Protein AF-A0AAP5M880-F1 (afdb_monomer_lite)

Radius of gyration: 91.68 Å; chains: 1; bounding box: 154×79×248 Å

Sequence (416 aa):
MTSTSNGQSTIIRTERGLVIAGARVTRYDLMDYIHAGYPHSLLRNKFYITDKQFSTAISYINMSENLLSSSDAITKINKILHRIESEIQTEQGLRDFDTIELPFKLVEAGIDFWTAIYSPEVLRQLANADPDTLDAWAIALSQTLNRQFIVLNNWLPHLSTLPITPTLKQKISDLIAEINQISSEKSQLLQSATELFNQEQKLHSDTEELSQLRQKDAELKTIQAELQSVDLDSFRQEITNQSATLEPKATELKQLQQQKAEIDSQIMALQQQQAVLEGEIEYQKLKQRRQQTGLLKSTKELITLTQAGRTKLDESLSTALTDLEEQRREYQQLWEQLQAGIQAFNRYQVETDEIRTHLYAYYQANQTISQQLPIDYQKVNAIIQTIEHNLAQLDQEIANARRQHEQSQQKTILTF

Organism: NCBI:txid2712845

Foldseek 3Di:
DDDDDPDPDQWDQDPVGTDGPPFPAHLVNVVVVVVVVDDLVVVCVVRVHDPVSSVSSVVVVLVVQLVVQLVVLVVQLVVLVVVLVVQCPDPCHCVDPVRVCSVVSNVVSVVSNCCSNPPVVNLVVCVVPPVVVNVVVVVVVVVVVVVVVVVCVVCVVVVVVDPDDPVVVVVVVVVVVVVVVVVVVVVVVVVVVVVVVVVVVVVVVVVVVVVVVVVVVVVVVVVVVVVVVDPVVVVVVVVVVVVVVVVVVVVVVVVVVVVVVVVVVVVVVVVVVVVVVVVVVVVVVVVVVVVVVVVVVVVVVVVVVVVVVVVVVVVVVVVVVVVVVVVVVVVVVVVVVVVVVVVVVVVVVVVVVVVVVVVVVVVVVVVVVVVPDDDDVVVVVVVVVVVVVVVVVVVVVVVVVVVVVVVVVVVVVPDD

Structure (mmCIF, N/CA/C/O backbone):
data_AF-A0AAP5M880-F1
#
_entry.id   AF-A0AAP5M880-F1
#
loop_
_atom_site.group_PDB
_atom_site.id
_atom_site.type_symbol
_atom_site.label_atom_id
_atom_site.label_alt_id
_atom_site.label_comp_id
_atom_site.label_asym_id
_atom_site.label_entity_id
_atom_site.label_seq_id
_atom_site.pdbx_PDB_ins_code
_atom_site.Cartn_x
_atom_site.Cartn_y
_atom_site.Cartn_z
_atom_site.occupancy
_atom_site.B_iso_or_equiv
_atom_site.auth_seq_id
_atom_site.auth_comp_id
_atom_site.auth_asym_id
_atom_site.auth_atom_id
_atom_site.pdbx_PDB_model_num
ATOM 1 N N . MET A 1 1 ? -42.992 29.949 6.679 1.00 28.50 1 MET A N 1
ATOM 2 C CA . MET A 1 1 ? -41.893 29.786 7.645 1.00 28.50 1 MET A CA 1
ATOM 3 C C . MET A 1 1 ? -42.193 28.576 8.505 1.00 28.50 1 MET A C 1
ATOM 5 O O . MET A 1 1 ? -43.287 28.493 9.041 1.00 28.50 1 MET A O 1
ATOM 9 N N . THR A 1 2 ? -41.231 27.650 8.505 1.00 28.30 2 THR A N 1
ATOM 10 C CA . THR A 1 2 ? -40.991 26.555 9.461 1.00 28.30 2 THR A CA 1
ATOM 11 C C . THR A 1 2 ? -42.165 25.655 9.839 1.00 28.30 2 THR A C 1
ATOM 13 O O . THR A 1 2 ? -42.848 25.859 10.836 1.00 28.30 2 THR A O 1
ATOM 16 N N . SER A 1 3 ? -42.292 24.582 9.058 1.00 33.34 3 SER A N 1
ATOM 17 C CA . SER A 1 3 ? -42.850 23.298 9.469 1.00 33.34 3 SER A CA 1
ATOM 18 C C . SER A 1 3 ? -42.099 22.762 10.694 1.00 33.34 3 SER A C 1
ATOM 20 O O . SER A 1 3 ? -40.906 22.474 10.604 1.00 33.34 3 SER A O 1
ATOM 22 N N . THR A 1 4 ? -42.789 22.587 11.817 1.00 29.41 4 THR A N 1
ATOM 23 C CA . THR A 1 4 ? -42.355 21.721 12.920 1.00 29.41 4 THR A CA 1
ATOM 24 C C . THR A 1 4 ? -43.253 20.487 12.941 1.00 29.41 4 THR A C 1
ATOM 26 O O . THR A 1 4 ? -44.469 20.566 12.787 1.00 29.41 4 THR A O 1
ATOM 29 N N . SER A 1 5 ? -42.612 19.324 12.980 1.00 28.11 5 SER A N 1
ATOM 30 C CA . SER A 1 5 ? -43.147 18.022 12.589 1.00 28.11 5 SER A CA 1
ATOM 31 C C . SER A 1 5 ? -44.417 17.591 13.328 1.00 28.11 5 SER A C 1
ATOM 33 O O . SER A 1 5 ? -44.458 17.593 14.557 1.00 28.11 5 SER A O 1
ATOM 35 N N . ASN A 1 6 ? -45.382 17.076 12.560 1.00 34.00 6 ASN A N 1
ATOM 36 C CA . ASN A 1 6 ? -46.442 16.173 13.011 1.00 34.00 6 ASN A CA 1
ATOM 37 C C . ASN A 1 6 ? -45.835 14.914 13.661 1.00 34.00 6 ASN A C 1
ATOM 39 O O . ASN A 1 6 ? -45.631 13.899 12.998 1.00 34.00 6 ASN A O 1
ATOM 43 N N . GLY A 1 7 ? -45.559 14.965 14.960 1.00 36.19 7 GLY A N 1
ATOM 44 C CA . GLY A 1 7 ? -45.499 13.775 15.802 1.00 36.19 7 GLY A CA 1
ATOM 45 C C . GLY A 1 7 ? -46.889 13.555 16.383 1.00 36.19 7 GLY A C 1
ATOM 46 O O . GLY A 1 7 ? -47.358 14.384 17.158 1.00 36.19 7 GLY A O 1
ATOM 47 N N . GLN A 1 8 ? -47.587 12.487 15.992 1.00 46.47 8 GLN A N 1
ATOM 48 C CA . GLN A 1 8 ? -48.847 12.116 16.640 1.00 46.47 8 GLN A CA 1
ATOM 49 C C . GLN A 1 8 ? -48.594 11.923 18.141 1.00 46.47 8 GLN A C 1
ATOM 51 O O . GLN A 1 8 ? -47.940 10.966 18.547 1.00 46.47 8 GLN A O 1
ATOM 56 N N . SER A 1 9 ? -49.103 12.840 18.963 1.00 54.78 9 SER A N 1
ATOM 57 C CA . SER A 1 9 ? -49.121 12.670 20.413 1.00 54.78 9 SER A CA 1
ATOM 58 C C . SER A 1 9 ? -49.951 11.433 20.755 1.00 54.78 9 SER A C 1
ATOM 60 O O . SER A 1 9 ? -51.147 11.395 20.464 1.00 54.78 9 SER A O 1
ATOM 62 N N . THR A 1 10 ? -49.339 10.426 21.386 1.00 68.50 10 THR A N 1
ATOM 63 C CA . THR A 1 10 ? -50.016 9.195 21.839 1.00 68.50 10 THR A CA 1
ATOM 64 C C . THR A 1 10 ? -51.098 9.474 22.892 1.00 68.50 10 THR A C 1
ATOM 66 O O . THR A 1 10 ? -51.917 8.605 23.165 1.00 68.50 10 THR A O 1
ATOM 69 N N . ILE A 1 11 ? -51.140 10.677 23.477 1.00 71.81 11 ILE A N 1
ATOM 70 C CA . ILE A 1 11 ? -52.200 11.133 24.386 1.00 71.81 11 ILE A CA 1
ATOM 71 C C . ILE A 1 11 ? -52.816 12.409 23.809 1.00 71.81 11 ILE A C 1
ATOM 73 O O . ILE A 1 11 ? -52.137 13.420 23.629 1.00 71.81 11 ILE A O 1
ATOM 77 N N . ILE A 1 12 ? -54.107 12.366 23.497 1.00 77.50 12 ILE A N 1
ATOM 78 C CA . ILE A 1 12 ? -54.837 13.434 22.811 1.00 77.50 12 ILE A CA 1
ATOM 79 C C . ILE A 1 12 ? -55.874 14.012 23.771 1.00 77.50 12 ILE A C 1
ATOM 81 O O . ILE A 1 12 ? -56.625 13.282 24.417 1.00 77.50 12 ILE A O 1
ATOM 85 N N . ARG A 1 13 ? -55.937 15.342 23.865 1.00 73.94 13 ARG A N 1
ATOM 86 C CA . ARG A 1 13 ? -56.982 16.027 24.628 1.00 73.94 13 ARG A CA 1
ATOM 87 C C . ARG A 1 13 ? -58.269 16.057 23.805 1.00 73.94 13 ARG A C 1
ATOM 89 O O . ARG A 1 13 ? -58.280 16.589 22.700 1.00 73.94 13 ARG A O 1
ATOM 96 N N . THR A 1 14 ? -59.343 15.504 24.354 1.00 75.88 14 THR A N 1
ATOM 97 C CA . THR A 1 14 ? -60.681 15.496 23.748 1.00 75.88 14 THR A CA 1
ATOM 98 C C . THR A 1 14 ? -61.689 16.164 24.682 1.00 75.88 14 THR A C 1
ATOM 100 O O . THR A 1 14 ? -61.388 16.431 25.846 1.00 75.88 14 THR A O 1
ATOM 103 N N . GLU A 1 15 ? -62.908 16.392 24.197 1.00 67.94 15 GLU A N 1
ATOM 104 C CA . GLU A 1 15 ? -64.042 16.880 24.999 1.00 67.94 15 GLU A CA 1
ATOM 105 C C . GLU A 1 15 ? -64.401 15.967 26.192 1.00 67.94 15 GLU A C 1
ATOM 107 O O . GLU A 1 15 ? -65.039 16.414 27.139 1.00 67.94 15 GLU A O 1
ATOM 112 N N . ARG A 1 16 ? -63.941 14.705 26.186 1.00 58.50 16 ARG A N 1
ATOM 113 C CA . ARG A 1 16 ? -64.136 13.712 27.259 1.00 58.50 16 ARG A CA 1
ATOM 114 C C . ARG A 1 16 ? -62.935 13.560 28.201 1.00 58.50 16 ARG A C 1
ATOM 116 O O . ARG A 1 16 ? -62.951 12.696 29.070 1.00 58.50 16 ARG A O 1
ATOM 123 N N . GLY A 1 17 ? -61.888 14.370 28.028 1.00 70.44 17 GLY A N 1
ATOM 124 C CA . GLY A 1 17 ? -60.640 14.283 28.792 1.00 70.44 17 GLY A CA 1
ATOM 125 C C . GLY A 1 17 ? -59.446 13.819 27.953 1.00 70.44 17 GLY A C 1
ATOM 126 O O . GLY A 1 17 ? -59.456 13.889 26.721 1.00 70.44 17 GLY A O 1
ATOM 127 N N . LEU A 1 18 ? -58.378 13.388 28.628 1.00 76.88 18 LEU A N 1
ATOM 128 C CA . LEU A 1 18 ? -57.151 12.888 27.998 1.00 76.88 18 LEU A CA 1
ATOM 129 C C . LEU A 1 18 ? -57.358 11.436 27.544 1.00 76.88 18 LEU A C 1
ATOM 131 O O . LEU A 1 18 ? -57.588 10.562 28.378 1.00 76.88 18 LEU A O 1
ATOM 135 N N . VAL A 1 19 ? -57.284 11.186 26.237 1.00 81.38 19 VAL A N 1
ATOM 136 C CA . VAL A 1 19 ? -57.551 9.886 25.598 1.00 81.38 19 VAL A CA 1
ATOM 137 C C . VAL A 1 19 ? -56.276 9.347 24.956 1.00 81.38 19 VAL A C 1
ATOM 139 O O . VAL A 1 19 ? -55.511 10.105 24.361 1.00 81.38 19 VAL A O 1
ATOM 142 N N . ILE A 1 20 ? -56.045 8.038 25.048 1.00 79.88 20 ILE A N 1
ATOM 143 C CA . ILE A 1 20 ? -54.918 7.379 24.373 1.00 79.88 20 ILE A CA 1
ATOM 144 C C . ILE A 1 20 ? -55.207 7.311 22.863 1.00 79.88 20 ILE A C 1
ATOM 146 O O . ILE A 1 20 ? -56.226 6.771 22.437 1.00 79.88 20 ILE A O 1
ATOM 150 N N . ALA A 1 21 ? -54.313 7.852 22.038 1.00 72.19 21 ALA A N 1
ATOM 151 C CA . ALA A 1 21 ? -54.448 7.908 20.586 1.00 72.19 21 ALA A CA 1
ATOM 152 C C . ALA A 1 21 ? -54.670 6.509 19.994 1.00 72.19 21 ALA A C 1
ATOM 154 O O . ALA A 1 21 ? -53.861 5.608 20.204 1.00 72.19 21 ALA A O 1
ATOM 155 N N . GLY A 1 22 ? -55.758 6.335 19.238 1.00 69.81 22 GLY A N 1
ATOM 156 C CA . GLY A 1 22 ? -56.141 5.045 18.652 1.00 69.81 22 GLY A CA 1
ATOM 157 C C . GLY A 1 22 ? -56.962 4.132 19.573 1.00 69.81 22 GLY A C 1
ATOM 158 O O . GLY A 1 22 ? -57.365 3.062 19.130 1.00 69.81 22 GLY A O 1
ATOM 159 N N . ALA A 1 23 ? -57.262 4.552 20.808 1.00 73.94 23 ALA A N 1
ATOM 160 C CA . ALA A 1 23 ? -58.141 3.843 21.737 1.00 73.94 23 ALA A CA 1
ATOM 161 C C . ALA A 1 23 ? -59.277 4.757 22.235 1.00 73.94 23 ALA A C 1
ATOM 163 O O . ALA A 1 23 ? -59.157 5.978 22.246 1.00 73.94 23 ALA A O 1
ATOM 164 N N . ARG A 1 24 ? -60.403 4.175 22.673 1.00 73.94 24 ARG A N 1
ATOM 165 C CA . ARG A 1 24 ? -61.510 4.915 23.328 1.00 73.94 24 ARG A CA 1
ATOM 166 C C . ARG A 1 24 ? -61.336 5.029 24.849 1.00 73.94 24 ARG A C 1
ATOM 168 O O . ARG A 1 24 ? -62.303 5.279 25.556 1.00 73.94 24 ARG A O 1
ATOM 175 N N . VAL A 1 25 ? -60.122 4.803 25.337 1.00 78.25 25 VAL A N 1
ATOM 176 C CA . VAL A 1 25 ? -59.804 4.668 26.761 1.00 78.25 25 VAL A CA 1
ATOM 177 C C . VAL A 1 25 ? -59.268 5.996 27.264 1.00 78.25 25 VAL A C 1
ATOM 179 O O . VAL A 1 25 ? -58.300 6.531 26.704 1.00 78.25 25 VAL A O 1
ATOM 182 N N . THR A 1 26 ? -59.917 6.548 28.286 1.00 80.38 26 THR A N 1
ATOM 183 C CA . THR A 1 26 ? -59.434 7.768 28.926 1.00 80.38 26 THR A CA 1
ATOM 184 C C . THR A 1 26 ? -58.333 7.436 29.923 1.00 80.38 26 THR A C 1
ATOM 186 O O . THR A 1 26 ? -58.222 6.322 30.436 1.00 80.38 26 THR A O 1
ATOM 189 N N . ARG A 1 27 ? -57.514 8.435 30.237 1.00 77.50 27 ARG A N 1
ATOM 190 C CA . ARG A 1 27 ? -56.533 8.347 31.315 1.00 77.50 27 ARG A CA 1
ATOM 191 C C . ARG A 1 27 ? -57.183 7.954 32.651 1.00 77.50 27 ARG A C 1
ATOM 193 O O . ARG A 1 27 ? -56.586 7.188 33.398 1.00 77.50 27 ARG A O 1
ATOM 200 N N . TYR A 1 28 ? -58.378 8.466 32.941 1.00 80.25 28 TYR A N 1
ATOM 201 C CA . TYR A 1 28 ? -59.089 8.203 34.195 1.00 80.25 28 TYR A CA 1
ATOM 202 C C . TYR A 1 28 ? -59.534 6.742 34.296 1.00 80.25 28 TYR A C 1
ATOM 204 O O . TYR A 1 28 ? -59.298 6.109 35.320 1.00 80.25 28 TYR A O 1
ATOM 212 N N . ASP A 1 29 ? -60.011 6.170 33.185 1.00 78.88 29 ASP A N 1
ATOM 213 C CA . ASP A 1 29 ? -60.324 4.739 33.104 1.00 78.88 29 ASP A CA 1
ATOM 214 C C . ASP A 1 29 ? -59.094 3.861 33.357 1.00 78.88 29 ASP A C 1
ATOM 216 O O . ASP A 1 29 ? -59.236 2.720 33.768 1.00 78.88 29 ASP A O 1
ATOM 220 N N . LEU A 1 30 ? -57.878 4.348 33.091 1.00 78.19 30 LEU A N 1
ATOM 221 C CA . LEU A 1 30 ? -56.655 3.610 33.404 1.00 78.19 30 LEU A CA 1
ATOM 222 C C . LEU A 1 30 ? -56.262 3.784 34.882 1.00 78.19 30 LEU A C 1
ATOM 224 O O . LEU A 1 30 ? -55.905 2.803 35.532 1.00 78.19 30 LEU A O 1
ATOM 228 N N . MET A 1 31 ? -56.355 5.011 35.414 1.00 77.38 31 MET A N 1
ATOM 229 C CA . MET A 1 31 ? -55.994 5.339 36.803 1.00 77.38 31 MET A CA 1
ATOM 230 C C . MET A 1 31 ? -56.842 4.568 37.818 1.00 77.38 31 MET A C 1
ATOM 232 O O . MET A 1 31 ? -56.277 3.999 38.749 1.00 77.38 31 MET A O 1
ATOM 236 N N . ASP A 1 32 ? -58.155 4.453 37.603 1.00 80.44 32 ASP A N 1
ATOM 237 C CA . ASP A 1 32 ? -59.053 3.740 38.525 1.00 80.44 32 ASP A CA 1
ATOM 238 C C . ASP A 1 32 ? -58.637 2.275 38.729 1.00 80.44 32 ASP A C 1
ATOM 240 O O . ASP A 1 32 ? -58.661 1.746 39.843 1.00 80.44 32 ASP A O 1
ATOM 244 N N . TYR A 1 33 ? -58.193 1.609 37.662 1.00 78.88 33 TYR A N 1
ATOM 245 C CA . TYR A 1 33 ? -57.764 0.216 37.744 1.00 78.88 33 TYR A CA 1
ATOM 246 C C . TYR A 1 33 ? -56.324 0.054 38.240 1.00 78.88 33 TYR A C 1
ATOM 248 O O . TYR A 1 33 ? -56.005 -0.964 38.854 1.00 78.88 33 TYR A O 1
ATOM 256 N N . ILE A 1 34 ? -55.457 1.039 38.008 1.00 77.00 34 ILE A N 1
ATOM 257 C CA . ILE A 1 34 ? -54.106 1.040 38.583 1.00 77.00 34 ILE A CA 1
ATOM 258 C C . ILE A 1 34 ? -54.193 1.206 40.103 1.00 77.00 34 ILE A C 1
ATOM 260 O O . ILE A 1 34 ? -53.597 0.416 40.833 1.00 77.00 34 ILE A O 1
ATOM 264 N N . HIS A 1 35 ? -55.002 2.152 40.593 1.00 77.06 35 HIS A N 1
ATOM 265 C CA . HIS A 1 35 ? -55.211 2.347 42.032 1.00 77.06 35 HIS A CA 1
ATOM 266 C C . HIS A 1 35 ? -55.909 1.155 42.699 1.00 77.06 35 HIS A C 1
ATOM 268 O O . HIS A 1 35 ? -55.648 0.866 43.864 1.00 77.06 35 HIS A O 1
ATOM 274 N N . ALA A 1 36 ? -56.735 0.411 41.960 1.00 78.75 36 ALA A N 1
ATOM 275 C CA . ALA A 1 36 ? -57.327 -0.839 42.434 1.00 78.75 36 ALA A CA 1
ATOM 276 C C . ALA A 1 36 ? -56.366 -2.054 42.386 1.00 78.75 36 ALA A C 1
ATOM 278 O O . ALA A 1 36 ? -56.786 -3.171 42.692 1.00 78.75 36 ALA A O 1
ATOM 279 N N . GLY A 1 37 ? -55.090 -1.862 42.019 1.00 72.50 37 GLY A N 1
ATOM 280 C CA . GLY A 1 37 ? -54.037 -2.881 42.107 1.00 72.50 37 GLY A CA 1
ATOM 281 C C . GLY A 1 37 ? -54.064 -3.944 41.005 1.00 72.50 37 GLY A C 1
ATOM 282 O O . GLY A 1 37 ? -53.513 -5.032 41.182 1.00 72.50 37 GLY A O 1
ATOM 283 N N . TYR A 1 38 ? -54.714 -3.675 39.870 1.00 79.12 38 TYR A N 1
ATOM 284 C CA . TYR A 1 38 ? -54.815 -4.661 38.794 1.00 79.12 38 TYR A CA 1
ATOM 285 C C . TYR A 1 38 ? -53.473 -4.868 38.061 1.00 79.12 38 TYR A C 1
ATOM 287 O O . TYR A 1 38 ? -52.789 -3.895 37.735 1.00 79.12 38 TYR A O 1
ATOM 295 N N . PRO A 1 39 ? -53.107 -6.119 37.703 1.00 79.38 39 PRO A N 1
ATOM 296 C CA . PRO A 1 39 ? -51.882 -6.400 36.957 1.00 79.38 39 PRO A CA 1
ATOM 297 C C . PRO A 1 39 ? -51.856 -5.710 35.588 1.00 79.38 39 PRO A C 1
ATOM 299 O O . PRO A 1 39 ? -52.820 -5.783 34.823 1.00 79.38 39 PRO A O 1
ATOM 302 N N . HIS A 1 40 ? -50.712 -5.126 35.221 1.00 78.25 40 HIS A N 1
ATOM 303 C CA . HIS A 1 40 ? -50.533 -4.402 33.954 1.00 78.25 40 HIS A CA 1
ATOM 304 C C . HIS A 1 40 ? -50.854 -5.253 32.710 1.00 78.25 40 HIS A C 1
ATOM 306 O O . HIS A 1 40 ? -51.394 -4.749 31.726 1.00 78.25 40 HIS A O 1
ATOM 312 N N . SER A 1 41 ? -50.587 -6.562 32.751 1.00 75.75 41 SER A N 1
ATOM 313 C CA . SER A 1 41 ? -50.946 -7.499 31.677 1.00 75.75 41 SER A CA 1
ATOM 314 C C . SER A 1 41 ? -52.458 -7.594 31.446 1.00 75.75 41 SER A C 1
ATOM 316 O O . SER A 1 41 ? -52.897 -7.694 30.301 1.00 75.75 41 SER A O 1
ATOM 318 N N . LEU A 1 42 ? -53.252 -7.503 32.514 1.00 80.31 42 LEU A N 1
ATOM 319 C CA . LEU A 1 42 ? -54.708 -7.581 32.462 1.00 80.31 42 LEU A CA 1
ATOM 320 C C . LEU A 1 42 ? -55.317 -6.274 31.949 1.00 80.31 42 LEU A C 1
ATOM 322 O O . LEU A 1 42 ? -56.260 -6.311 31.161 1.00 80.31 42 LEU A O 1
ATOM 326 N N . LEU A 1 43 ? -54.735 -5.132 32.319 1.00 81.19 43 LEU A N 1
ATOM 327 C CA . LEU A 1 43 ? -55.158 -3.818 31.825 1.00 81.19 43 LEU A CA 1
ATOM 328 C C . LEU A 1 43 ? -54.942 -3.675 30.320 1.00 81.19 43 LEU A C 1
ATOM 330 O O . LEU A 1 43 ? -55.855 -3.249 29.616 1.00 81.19 43 LEU A O 1
ATOM 334 N N . ARG A 1 44 ? -53.787 -4.115 29.806 1.00 80.62 44 ARG A N 1
ATOM 335 C CA . ARG A 1 44 ? -53.503 -4.114 28.360 1.00 80.62 44 ARG A CA 1
ATOM 336 C C . ARG A 1 44 ? -54.538 -4.908 27.567 1.00 80.62 44 ARG A C 1
ATOM 338 O O . ARG A 1 44 ? -55.093 -4.398 26.596 1.00 80.62 44 ARG A O 1
ATOM 345 N N . ASN A 1 45 ? -54.843 -6.121 28.030 1.00 80.44 45 ASN A N 1
ATOM 346 C CA . ASN A 1 45 ? -55.807 -7.002 27.373 1.00 80.44 45 ASN A CA 1
ATOM 347 C C . ASN A 1 45 ? -57.244 -6.478 27.479 1.00 80.44 45 ASN A C 1
ATOM 349 O O . ASN A 1 45 ? -57.997 -6.567 26.515 1.00 80.44 45 ASN A O 1
ATOM 353 N N . LYS A 1 46 ? -57.623 -5.905 28.627 1.00 81.62 46 LYS A N 1
ATOM 354 C CA . LYS A 1 46 ? -58.973 -5.373 28.861 1.00 81.62 46 LYS A CA 1
ATOM 355 C C . LYS A 1 46 ? -59.274 -4.133 28.019 1.00 81.62 46 LYS A C 1
ATOM 357 O O . LYS A 1 46 ? -60.403 -3.954 27.572 1.00 81.62 46 LYS A O 1
ATOM 362 N N . PHE A 1 47 ? -58.271 -3.284 27.820 1.00 81.56 47 PHE A N 1
ATOM 363 C CA . PHE A 1 47 ? -58.412 -2.008 27.124 1.00 81.56 47 PHE A CA 1
ATOM 364 C C . PHE A 1 47 ? -57.970 -2.047 25.655 1.00 81.56 47 PHE A C 1
ATOM 366 O O . PHE A 1 47 ? -58.096 -1.036 24.967 1.00 81.56 47 PHE A O 1
ATOM 373 N N . TYR A 1 48 ? -57.499 -3.201 25.164 1.00 81.81 48 TYR A N 1
ATOM 374 C CA . TYR A 1 48 ? -57.008 -3.401 23.793 1.00 81.81 48 TYR A CA 1
ATOM 375 C C . TYR A 1 48 ? -55.960 -2.357 23.369 1.00 81.81 48 TYR A C 1
ATOM 377 O O . TYR A 1 48 ? -55.975 -1.855 22.245 1.00 81.81 48 TYR A O 1
ATOM 385 N N . ILE A 1 49 ? -55.053 -2.015 24.284 1.00 83.50 49 ILE A N 1
ATOM 386 C CA . ILE A 1 49 ? -53.981 -1.036 24.064 1.00 83.50 49 ILE A CA 1
ATOM 387 C C . ILE A 1 49 ? -52.637 -1.741 23.900 1.00 83.50 49 ILE A C 1
ATOM 389 O O . ILE A 1 49 ? -52.325 -2.698 24.608 1.00 83.50 49 ILE A O 1
ATOM 393 N N . THR A 1 50 ? -51.833 -1.258 22.954 1.00 83.00 50 THR A N 1
ATOM 394 C CA . THR A 1 50 ? -50.491 -1.794 22.682 1.00 83.00 50 THR A CA 1
ATOM 395 C C . THR A 1 50 ? -49.519 -1.487 23.819 1.00 83.00 50 THR A C 1
ATOM 397 O O . THR A 1 50 ? -49.711 -0.529 24.570 1.00 83.00 50 THR A O 1
ATOM 400 N N . ASP A 1 51 ? -48.417 -2.236 23.902 1.00 75.94 51 ASP A N 1
ATOM 401 C CA . ASP A 1 51 ? -47.362 -2.002 24.900 1.00 75.94 51 ASP A CA 1
ATOM 402 C C . ASP A 1 51 ? -46.829 -0.573 24.870 1.00 75.94 51 ASP A C 1
ATOM 404 O O . ASP A 1 51 ? -46.644 0.043 25.917 1.00 75.94 51 ASP A O 1
ATOM 408 N N . LYS A 1 52 ? -46.663 -0.015 23.667 1.00 75.00 52 LYS A N 1
ATOM 409 C CA . LYS A 1 52 ? -46.211 1.363 23.467 1.00 75.00 52 LYS A CA 1
ATOM 410 C C . LYS A 1 52 ? -47.236 2.384 23.966 1.00 75.00 52 LYS A C 1
ATOM 412 O O . LYS A 1 52 ? -46.862 3.384 24.570 1.00 75.00 52 LYS A O 1
ATOM 417 N N . GLN A 1 53 ? -48.524 2.154 23.718 1.00 77.44 53 GLN A N 1
ATOM 418 C CA . GLN A 1 53 ? -49.597 3.029 24.200 1.00 77.44 53 GLN A CA 1
ATOM 419 C C . GLN A 1 53 ? -49.740 2.958 25.722 1.00 77.44 53 GLN A C 1
ATOM 421 O O . GLN A 1 53 ? -49.894 3.994 26.365 1.00 77.44 53 GLN A O 1
ATOM 426 N N . PHE A 1 54 ? -49.645 1.757 26.296 1.00 79.75 54 PHE A N 1
ATOM 427 C CA . PHE A 1 54 ? -49.729 1.546 27.737 1.00 79.75 54 PHE A CA 1
ATOM 428 C C . PHE A 1 54 ? -48.536 2.165 28.469 1.00 79.75 54 PHE A C 1
ATOM 430 O O . PHE A 1 54 ? -48.740 2.951 29.389 1.00 79.75 54 PHE A O 1
ATOM 437 N N . SER A 1 55 ? -47.300 1.905 28.030 1.00 72.56 55 SER A N 1
ATOM 438 C CA . SER A 1 55 ? -46.105 2.493 28.651 1.00 72.56 55 SER A CA 1
ATOM 439 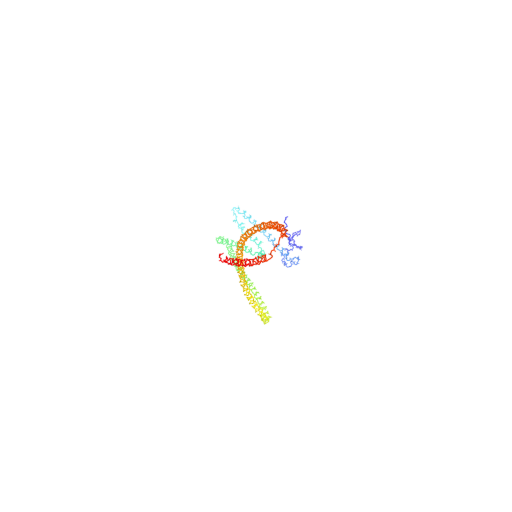C C . SER A 1 55 ? -46.106 4.022 28.577 1.00 72.56 55 SER A C 1
ATOM 441 O O . SER A 1 55 ? -45.809 4.688 29.567 1.00 72.56 55 SER A O 1
ATOM 443 N N . THR A 1 56 ? -46.531 4.587 27.441 1.00 73.50 56 THR A N 1
ATOM 444 C CA . THR A 1 56 ? -46.664 6.043 27.277 1.00 73.50 56 THR A CA 1
ATOM 445 C C . THR A 1 56 ? -47.747 6.621 28.196 1.00 73.50 56 THR A C 1
ATOM 447 O O . THR A 1 56 ? -47.550 7.682 28.786 1.00 73.50 56 THR A O 1
ATOM 450 N N . ALA A 1 57 ? -48.881 5.928 28.357 1.00 74.88 57 ALA A N 1
ATOM 451 C CA . ALA A 1 57 ? -49.960 6.358 29.247 1.00 74.88 57 ALA A CA 1
ATOM 452 C C . ALA A 1 57 ? -49.548 6.327 30.727 1.00 74.88 57 ALA A C 1
ATOM 454 O O . ALA A 1 57 ? -49.796 7.297 31.441 1.00 74.88 57 ALA A O 1
ATOM 455 N N . ILE A 1 58 ? -48.873 5.261 31.167 1.00 73.56 58 ILE A N 1
ATOM 456 C CA . ILE A 1 58 ? -48.338 5.134 32.531 1.00 73.56 58 ILE A CA 1
ATOM 457 C C . ILE A 1 58 ? -47.281 6.206 32.808 1.00 73.56 58 ILE A C 1
ATOM 459 O O . ILE A 1 58 ? -47.349 6.883 33.830 1.00 73.56 58 ILE A O 1
ATOM 463 N N . SER A 1 59 ? -46.351 6.423 31.874 1.00 70.50 59 SER A N 1
ATOM 464 C CA . SER A 1 59 ? -45.332 7.473 31.993 1.00 70.50 59 SER A CA 1
ATOM 465 C C . SER A 1 59 ? -45.967 8.858 32.169 1.00 70.50 59 SER A C 1
ATOM 467 O O . SER A 1 59 ? -45.578 9.607 33.062 1.00 70.50 59 SER A O 1
ATOM 469 N N . TYR A 1 60 ? -47.009 9.176 31.396 1.00 70.75 60 TYR A N 1
ATOM 470 C CA . TYR A 1 60 ? -47.718 10.451 31.512 1.00 70.75 60 TYR A CA 1
ATOM 471 C C . TYR A 1 60 ? -48.504 10.596 32.824 1.00 70.75 60 TYR A C 1
ATOM 473 O O . TYR A 1 60 ? -48.537 11.682 33.406 1.00 70.75 60 TYR A O 1
ATOM 481 N N . ILE A 1 61 ? -49.136 9.516 33.298 1.00 71.81 61 ILE A N 1
ATOM 482 C CA . ILE A 1 61 ? -49.827 9.483 34.594 1.00 71.81 61 ILE A CA 1
ATOM 483 C C . ILE A 1 61 ? -48.829 9.775 35.719 1.00 71.81 61 ILE A C 1
ATOM 485 O O . ILE A 1 61 ? -49.017 10.764 36.430 1.00 71.81 61 ILE A O 1
ATOM 489 N N . ASN A 1 62 ? -47.729 9.022 35.784 1.00 67.25 62 ASN A N 1
ATOM 490 C CA . ASN A 1 62 ? -46.693 9.174 36.808 1.00 67.25 62 ASN A CA 1
ATOM 491 C C . ASN A 1 62 ? -46.050 10.570 36.772 1.00 67.25 62 ASN A C 1
ATOM 493 O O . ASN A 1 62 ? -45.879 11.203 37.810 1.00 67.25 62 ASN A O 1
ATOM 497 N N . MET A 1 63 ? -45.760 11.095 35.574 1.00 65.62 63 MET A N 1
ATOM 498 C CA . MET A 1 63 ? -45.210 12.445 35.401 1.00 65.62 63 MET A CA 1
ATOM 499 C C . MET A 1 63 ? -46.147 13.505 35.993 1.00 65.62 63 MET A C 1
ATOM 501 O O . MET A 1 63 ? -45.717 14.408 36.705 1.00 65.62 63 MET A O 1
ATOM 505 N N . SER A 1 64 ? -47.445 13.398 35.709 1.00 64.44 64 SER A N 1
ATOM 506 C CA . SER A 1 64 ? -48.427 14.377 36.180 1.00 64.44 64 SER A CA 1
ATOM 507 C C . SER A 1 64 ? -48.777 14.254 37.666 1.00 64.44 64 SER A C 1
ATOM 509 O O . SER A 1 64 ? -49.056 15.270 38.293 1.00 64.44 64 SER A O 1
ATOM 511 N N . GLU A 1 65 ? -48.747 13.051 38.238 1.00 65.88 65 GLU A N 1
ATOM 512 C CA . GLU A 1 65 ? -48.960 12.829 39.673 1.00 65.88 65 GLU A CA 1
ATOM 513 C C . GLU A 1 65 ? -47.783 13.386 40.486 1.00 65.88 65 GLU A C 1
ATOM 515 O O . GLU A 1 65 ? -47.996 14.144 41.435 1.00 65.88 65 GLU A O 1
ATOM 520 N N . ASN A 1 66 ? -46.548 13.166 40.018 1.00 63.97 66 ASN A N 1
ATOM 521 C CA . ASN A 1 66 ? -45.354 13.799 40.586 1.00 63.97 66 ASN A CA 1
ATOM 522 C C . ASN A 1 66 ? -45.410 15.332 40.477 1.00 63.97 66 ASN A C 1
ATOM 524 O O . ASN A 1 66 ? -45.043 16.027 41.423 1.00 63.97 66 ASN A O 1
ATOM 528 N N . LEU A 1 67 ? -45.902 15.880 39.358 1.00 61.38 67 LEU A N 1
ATOM 529 C CA . LEU A 1 67 ? -46.052 17.330 39.164 1.00 61.38 67 LEU A CA 1
ATOM 530 C C . LEU A 1 67 ? -47.078 17.956 40.124 1.00 61.38 67 LEU A C 1
ATOM 532 O O . LEU A 1 67 ? -46.798 19.014 40.688 1.00 61.38 67 LEU A O 1
ATOM 536 N N . LEU A 1 68 ? -48.237 17.318 40.338 1.00 65.00 68 LEU A N 1
ATOM 537 C CA . LEU A 1 68 ? -49.227 17.798 41.312 1.00 65.00 68 LEU A CA 1
ATOM 538 C C . LEU A 1 68 ? -48.691 17.710 42.748 1.00 65.00 68 LEU A C 1
ATOM 540 O O . LEU A 1 68 ? -48.736 18.705 43.469 1.00 65.00 68 LEU A O 1
ATOM 544 N N . SER A 1 69 ? -48.105 16.571 43.132 1.00 66.62 69 SER A N 1
ATOM 545 C CA . SER A 1 69 ? -47.514 16.393 44.466 1.00 66.62 69 SER A CA 1
ATOM 546 C C . SER A 1 69 ? -46.386 17.396 44.735 1.00 66.62 69 SER A C 1
ATOM 548 O O . SER A 1 69 ? -46.268 17.933 45.837 1.00 66.62 69 SER A O 1
ATOM 550 N N . SER A 1 70 ? -45.575 17.701 43.717 1.00 69.94 70 SER A N 1
ATOM 551 C CA . SER A 1 70 ? -44.508 18.703 43.812 1.00 69.94 70 SER A CA 1
ATOM 552 C C . SER A 1 70 ? -45.065 20.122 43.968 1.00 69.94 70 SER A C 1
ATOM 554 O O . SER A 1 70 ? -44.529 20.909 44.745 1.00 69.94 70 SER A O 1
ATOM 556 N N . SER A 1 71 ? -46.161 20.454 43.278 1.00 75.75 71 SER A N 1
ATOM 557 C CA . SER A 1 71 ? -46.831 21.760 43.382 1.00 75.75 71 SER A CA 1
ATOM 558 C C . SER A 1 71 ? -47.433 22.003 44.772 1.00 75.75 71 SER A C 1
ATOM 560 O O . SER A 1 71 ? -47.316 23.103 45.329 1.00 75.75 71 SER A O 1
ATOM 562 N N . ASP A 1 72 ? -48.041 20.977 45.365 1.00 78.56 72 ASP A N 1
ATOM 563 C CA . ASP A 1 72 ? -48.600 21.058 46.718 1.00 78.56 72 ASP A CA 1
ATOM 564 C C . ASP A 1 72 ? -47.495 21.211 47.773 1.00 78.56 72 ASP A C 1
ATOM 566 O O . ASP A 1 72 ? -47.599 22.054 48.673 1.00 78.56 72 ASP A O 1
ATOM 570 N N . ALA A 1 73 ? -46.386 20.480 47.615 1.00 80.38 73 ALA A N 1
ATOM 571 C CA . ALA A 1 73 ? -45.212 20.609 48.474 1.00 80.38 73 ALA A CA 1
ATOM 572 C C . ALA A 1 73 ? -44.561 22.005 48.372 1.00 80.38 73 ALA A C 1
ATOM 574 O O . ALA A 1 73 ? -44.268 22.616 49.402 1.00 80.38 73 ALA A O 1
ATOM 575 N N . ILE A 1 74 ? -44.429 22.576 47.167 1.00 82.75 74 ILE A N 1
ATOM 576 C CA . ILE A 1 74 ? -43.950 23.961 46.972 1.00 82.75 74 ILE A CA 1
ATOM 577 C C . ILE A 1 74 ? -44.866 24.960 47.688 1.00 82.75 74 ILE A C 1
ATOM 579 O O . ILE A 1 74 ? -44.396 25.885 48.354 1.00 82.75 74 ILE A O 1
ATOM 583 N N . THR A 1 75 ? -46.182 24.767 47.601 1.00 85.12 75 THR A N 1
ATOM 584 C CA . THR A 1 75 ? -47.150 25.636 48.282 1.00 85.12 75 THR A CA 1
ATOM 585 C C . THR A 1 75 ? -47.011 25.547 49.805 1.00 85.12 75 THR A C 1
ATOM 587 O O . THR A 1 75 ? -47.077 26.571 50.490 1.00 85.12 75 THR A O 1
ATOM 590 N N . LYS A 1 76 ? -46.780 24.344 50.348 1.00 86.00 76 LYS A N 1
ATOM 591 C CA . LYS A 1 76 ? -46.496 24.119 51.778 1.00 86.00 76 LYS A CA 1
ATOM 592 C C . LYS A 1 76 ? -45.207 24.833 52.206 1.00 86.00 76 LYS A C 1
ATOM 594 O O . LYS A 1 76 ? -45.234 25.555 53.201 1.00 86.00 76 LYS A O 1
ATOM 599 N N . ILE A 1 77 ? -44.129 24.710 51.428 1.00 88.00 77 ILE A N 1
ATOM 600 C CA . ILE A 1 77 ? -42.851 25.403 51.666 1.00 88.00 77 ILE A CA 1
ATOM 601 C C . ILE A 1 77 ? -43.052 26.924 51.690 1.00 88.00 77 ILE A C 1
ATOM 603 O O . ILE A 1 77 ? -42.663 27.573 52.658 1.00 88.00 77 ILE A O 1
ATOM 607 N N . ASN A 1 78 ? -43.727 27.491 50.687 1.00 87.38 78 ASN A N 1
ATOM 608 C CA . ASN A 1 78 ? -43.959 28.937 50.601 1.00 87.38 78 ASN A CA 1
ATOM 609 C C . ASN A 1 78 ? -44.788 29.473 51.776 1.00 87.38 78 ASN A C 1
ATOM 611 O O . ASN A 1 78 ? -44.483 30.535 52.313 1.00 87.38 78 ASN A O 1
ATOM 615 N N . LYS A 1 79 ? -45.805 28.728 52.228 1.00 88.50 79 LYS A N 1
ATOM 616 C CA . LYS A 1 79 ? -46.583 29.094 53.424 1.00 88.50 79 LYS A CA 1
ATOM 617 C C . LYS A 1 79 ? -45.715 29.137 54.682 1.00 88.50 79 LYS A C 1
ATOM 619 O O . LYS A 1 79 ? -45.861 30.054 55.487 1.00 88.50 79 LYS A O 1
ATOM 624 N N . ILE A 1 80 ? -44.820 28.162 54.853 1.00 88.69 80 ILE A N 1
ATOM 625 C CA . ILE A 1 80 ? -43.902 28.118 55.999 1.00 88.69 80 ILE A CA 1
ATOM 626 C C . ILE A 1 80 ? -42.890 29.265 55.914 1.00 88.69 80 ILE A C 1
ATOM 628 O O . ILE A 1 80 ? -42.670 29.940 56.914 1.00 88.69 80 ILE A O 1
ATOM 632 N N . LEU A 1 81 ? -42.328 29.532 54.730 1.00 88.56 81 LEU A N 1
ATOM 633 C CA . LEU A 1 81 ? -41.396 30.641 54.509 1.00 88.56 81 LEU A CA 1
ATOM 634 C C . LEU A 1 81 ? -42.026 31.997 54.828 1.00 88.56 81 LEU A C 1
ATOM 636 O O . LEU A 1 81 ? -41.431 32.766 55.575 1.00 88.56 81 LEU A O 1
ATOM 640 N N . HIS A 1 82 ? -43.244 32.259 54.347 1.00 86.94 82 HIS A N 1
ATOM 641 C CA . HIS A 1 82 ? -43.955 33.497 54.674 1.00 86.94 82 HIS A CA 1
ATOM 642 C C . HIS A 1 82 ? -44.230 33.637 56.172 1.00 86.94 82 HIS A C 1
ATOM 644 O O . HIS A 1 82 ? -44.121 34.735 56.709 1.00 86.94 82 HIS A O 1
ATOM 650 N N . ARG A 1 83 ? -44.541 32.532 56.863 1.00 85.62 83 ARG A N 1
ATOM 651 C CA . ARG A 1 83 ? -44.710 32.549 58.321 1.00 85.62 83 ARG A CA 1
ATOM 652 C C . ARG A 1 83 ? -43.386 32.829 59.037 1.00 85.62 83 ARG A C 1
ATOM 654 O O . ARG A 1 83 ? -43.357 33.616 59.969 1.00 85.62 83 ARG A O 1
ATOM 661 N N . ILE A 1 84 ? -42.279 32.233 58.601 1.00 86.62 84 ILE A N 1
ATOM 662 C CA . ILE A 1 84 ? -40.951 32.525 59.163 1.00 86.62 84 ILE A CA 1
ATOM 663 C C . ILE A 1 84 ? -40.586 33.999 58.943 1.00 86.62 84 ILE A C 1
ATOM 665 O O . ILE A 1 84 ? -40.113 34.658 59.865 1.00 86.62 84 ILE A O 1
ATOM 669 N N . GLU A 1 85 ? -40.830 34.525 57.744 1.00 85.69 85 GLU A N 1
ATOM 670 C CA . GLU A 1 85 ? -40.553 35.916 57.385 1.00 85.69 85 GLU A CA 1
ATOM 671 C C . GLU A 1 85 ? -41.340 36.902 58.258 1.00 85.69 85 GLU A C 1
ATOM 673 O O . GLU A 1 85 ? -40.753 37.859 58.764 1.00 85.69 85 GLU A O 1
ATOM 678 N N . SER A 1 86 ? -42.632 36.644 58.499 1.00 83.31 86 SER A N 1
ATOM 679 C CA . SER A 1 86 ? -43.443 37.488 59.381 1.00 83.31 86 SER A CA 1
ATOM 680 C C . SER A 1 86 ? -42.970 37.443 60.834 1.00 83.31 86 SER A C 1
ATOM 682 O O . SER A 1 86 ? -42.946 38.476 61.495 1.00 83.31 86 SER A O 1
ATOM 684 N N . GLU A 1 87 ? -42.556 36.272 61.328 1.00 84.50 87 GLU A N 1
ATOM 685 C CA . GLU A 1 87 ? -42.129 36.104 62.724 1.00 84.50 87 GLU A CA 1
ATOM 686 C C . GLU A 1 87 ? -40.730 36.677 62.986 1.00 84.50 87 GLU A C 1
ATOM 688 O O . GLU A 1 87 ? -40.493 37.251 64.047 1.00 84.50 87 GLU A O 1
ATOM 693 N N . ILE A 1 88 ? -39.801 36.598 62.024 1.00 82.25 88 ILE A N 1
ATOM 694 C CA . ILE A 1 88 ? -38.453 37.192 62.146 1.00 82.25 88 ILE A CA 1
ATOM 695 C C . ILE A 1 88 ? -38.512 38.723 62.286 1.00 82.25 88 ILE A C 1
ATOM 697 O O . ILE A 1 88 ? -37.614 39.315 62.882 1.00 82.25 88 ILE A O 1
ATOM 701 N N . GLN A 1 89 ? -39.559 39.365 61.763 1.00 79.56 89 GLN A N 1
ATOM 702 C CA . GLN A 1 89 ? -39.761 40.813 61.873 1.00 79.56 89 GLN A CA 1
ATOM 703 C C . GLN A 1 89 ? -40.318 41.251 63.243 1.00 79.56 89 GLN A C 1
ATOM 705 O O . GLN A 1 89 ? -40.411 42.451 63.503 1.00 79.56 89 GLN A O 1
ATOM 710 N N . THR A 1 90 ? -40.673 40.311 64.127 1.00 80.81 90 THR A N 1
ATOM 711 C CA . THR A 1 90 ? -41.164 40.594 65.488 1.00 80.81 90 THR A CA 1
ATOM 712 C C . THR A 1 90 ? -40.021 40.684 66.511 1.00 80.81 90 THR A C 1
ATOM 714 O O . THR A 1 90 ? -38.937 40.142 66.303 1.00 80.81 90 THR A O 1
ATOM 717 N N . GLU A 1 91 ? -40.255 41.332 67.661 1.00 66.50 91 GLU A N 1
ATOM 718 C CA . GLU A 1 91 ? -39.239 41.485 68.723 1.00 66.50 91 GLU A CA 1
ATOM 719 C C . GLU A 1 91 ? -38.816 40.155 69.381 1.00 66.50 91 GLU A C 1
ATOM 721 O O . GLU A 1 91 ? -37.695 40.042 69.878 1.00 66.50 91 GLU A O 1
ATOM 726 N N . GLN A 1 92 ? -39.690 39.141 69.384 1.00 68.12 92 GLN A N 1
ATOM 727 C CA . GLN A 1 92 ? -39.410 37.820 69.965 1.00 68.12 92 GLN A CA 1
ATOM 728 C C . GLN A 1 92 ? -38.786 36.846 68.951 1.00 68.12 92 GLN A C 1
ATOM 730 O O . GLN A 1 92 ? -38.048 35.933 69.341 1.00 68.12 92 GLN A O 1
ATOM 735 N N . GLY A 1 93 ? -39.008 37.066 67.651 1.00 75.88 93 GLY A N 1
ATOM 736 C CA . GLY A 1 93 ? -38.458 36.239 66.580 1.00 75.88 93 GLY A CA 1
ATOM 737 C C . GLY A 1 93 ? -38.881 34.766 66.675 1.00 75.88 93 GLY A C 1
ATOM 738 O O . GLY A 1 93 ? -39.934 34.417 67.196 1.00 75.88 93 GLY A O 1
ATOM 739 N N . LEU A 1 94 ? -38.006 33.863 66.221 1.00 78.00 94 LEU A N 1
ATOM 740 C CA . LEU A 1 94 ? -38.209 32.401 66.245 1.00 78.00 94 LEU A CA 1
ATOM 741 C C . LEU A 1 94 ? -37.904 31.748 67.611 1.00 78.00 94 LEU A C 1
ATOM 743 O O . LEU A 1 94 ? -37.505 30.584 67.670 1.00 78.00 94 LEU A O 1
ATOM 747 N N . ARG A 1 95 ? -37.974 32.511 68.708 1.00 77.06 95 ARG A N 1
ATOM 748 C CA . ARG A 1 95 ? -37.598 32.038 70.056 1.00 77.06 95 ARG A CA 1
ATOM 749 C C . ARG A 1 95 ? -38.797 31.664 70.923 1.00 77.06 95 ARG A C 1
ATOM 751 O O . ARG A 1 95 ? -38.593 31.211 72.046 1.00 77.06 95 ARG A O 1
ATOM 758 N N . ASP A 1 96 ? -40.008 31.863 70.416 1.00 81.56 96 ASP A N 1
ATOM 759 C CA . ASP A 1 96 ? -41.238 31.503 71.109 1.00 81.56 96 ASP A CA 1
ATOM 760 C C . ASP A 1 96 ? -41.576 30.015 70.922 1.00 81.56 96 ASP A C 1
ATOM 762 O O . ASP A 1 96 ? -41.171 29.381 69.942 1.00 81.56 96 ASP A O 1
ATOM 766 N N . PHE A 1 97 ? -42.320 29.448 71.869 1.00 75.00 97 PHE A N 1
ATOM 767 C CA . PHE A 1 97 ? -42.688 28.032 71.898 1.00 75.00 97 PHE A CA 1
ATOM 768 C C . PHE A 1 97 ? -43.421 27.590 70.620 1.00 75.00 97 PHE A C 1
ATOM 770 O O . PHE A 1 97 ? -43.136 26.515 70.094 1.00 75.00 97 PHE A O 1
ATOM 777 N N . ASP A 1 98 ? -44.296 28.441 70.078 1.00 75.12 98 ASP A N 1
ATOM 778 C CA . ASP A 1 98 ? -45.097 28.134 68.886 1.00 75.12 98 ASP A CA 1
ATOM 779 C C . ASP A 1 98 ? -44.350 28.379 67.558 1.00 75.12 98 ASP A C 1
ATOM 781 O O . ASP A 1 98 ? -44.813 27.954 66.492 1.00 75.12 98 ASP A O 1
ATOM 785 N N . THR A 1 99 ? -43.202 29.070 67.588 1.00 81.38 99 THR A N 1
ATOM 786 C CA . THR A 1 99 ? -42.450 29.475 66.383 1.00 81.38 99 THR A CA 1
ATOM 787 C C . THR A 1 99 ? -41.090 28.790 66.249 1.00 81.38 99 THR A C 1
ATOM 789 O O . THR A 1 99 ? -40.566 28.693 65.134 1.00 81.38 99 THR A O 1
ATOM 792 N N . ILE A 1 100 ? -40.550 28.224 67.335 1.00 83.31 100 ILE A N 1
ATOM 793 C CA . ILE A 1 100 ? -39.250 27.532 67.358 1.00 83.31 100 ILE A CA 1
ATOM 794 C C . ILE A 1 100 ? -39.201 26.289 66.451 1.00 83.31 100 ILE A C 1
ATOM 796 O O . ILE A 1 100 ? -38.135 25.907 65.969 1.00 83.31 100 ILE A O 1
ATOM 800 N N . GLU A 1 101 ? -40.351 25.670 66.171 1.00 85.44 101 GLU A N 1
ATOM 801 C CA . GLU A 1 101 ? -40.463 24.504 65.284 1.00 85.44 101 GLU A CA 1
ATOM 802 C C . GLU A 1 101 ? -40.476 24.860 63.785 1.00 85.44 101 GLU A C 1
ATOM 804 O O . GLU A 1 101 ? -40.255 23.986 62.943 1.00 85.44 101 GLU A O 1
ATOM 809 N N . LEU A 1 102 ? -40.727 26.125 63.422 1.00 85.19 102 LEU A N 1
ATOM 810 C CA . LEU A 1 102 ? -40.942 26.526 62.025 1.00 85.19 102 LEU A CA 1
ATOM 811 C C . LEU A 1 102 ? -39.749 26.217 61.103 1.00 85.19 102 LEU A C 1
ATOM 813 O O . LEU A 1 102 ? -39.986 25.686 60.013 1.00 85.19 102 LEU A O 1
ATOM 817 N N . PRO A 1 103 ? -38.481 26.456 61.501 1.00 86.38 103 PRO A N 1
ATOM 818 C CA . PRO A 1 103 ? -37.332 26.076 60.680 1.00 86.38 103 PRO A CA 1
ATOM 819 C C . PRO A 1 103 ? -37.235 24.564 60.442 1.00 86.38 103 PRO A C 1
ATOM 821 O O . PRO A 1 103 ? -36.831 24.137 59.365 1.00 86.38 103 PRO A O 1
ATOM 824 N N . PHE A 1 104 ? -37.641 23.742 61.413 1.00 86.25 104 PHE A N 1
ATOM 825 C CA . PHE A 1 104 ? -37.625 22.283 61.275 1.00 86.25 104 PHE A CA 1
ATOM 826 C C . PHE A 1 104 ? -38.758 21.790 60.368 1.00 86.25 104 PHE A C 1
ATOM 828 O O . PHE A 1 104 ? -38.524 20.935 59.514 1.00 86.25 104 PHE A O 1
ATOM 835 N N . LYS A 1 105 ? -39.946 22.403 60.452 1.00 86.75 105 LYS A N 1
ATOM 836 C CA . LYS A 1 105 ? -41.061 22.145 59.520 1.00 86.75 105 LYS A CA 1
ATOM 837 C C . LYS A 1 105 ? -40.718 22.501 58.073 1.00 86.75 105 LYS A C 1
ATOM 839 O O . LYS A 1 105 ? -41.209 21.855 57.150 1.00 86.75 105 LYS A O 1
ATOM 844 N N . LEU A 1 106 ? -39.871 23.511 57.863 1.00 87.44 106 LEU A N 1
ATOM 845 C CA . LEU A 1 106 ? -39.363 23.852 56.534 1.00 87.44 106 LEU A CA 1
ATOM 846 C C . LEU A 1 106 ? -38.478 22.734 55.964 1.00 87.44 106 LEU A C 1
ATOM 848 O O . LEU A 1 106 ? -38.612 22.393 54.790 1.00 87.44 106 LEU A O 1
ATOM 852 N N . VAL A 1 107 ? -37.604 22.147 56.788 1.00 85.88 107 VAL A N 1
ATOM 853 C CA . VAL A 1 107 ? -36.755 21.013 56.383 1.00 85.88 107 VAL A CA 1
ATOM 854 C C . VAL A 1 107 ? -37.608 19.787 56.058 1.00 85.88 107 VAL A C 1
ATOM 856 O O . VAL A 1 107 ? -37.401 19.172 55.016 1.00 85.88 107 VAL A O 1
ATOM 859 N N . GLU A 1 108 ? -38.601 19.474 56.893 1.00 85.19 108 GLU A N 1
ATOM 860 C CA . GLU A 1 108 ? -39.546 18.374 56.656 1.00 85.19 108 GLU A CA 1
ATOM 861 C C . GLU A 1 108 ? -40.302 18.554 55.330 1.00 85.19 108 GLU A C 1
ATOM 863 O O . GLU A 1 108 ? -40.303 17.660 54.487 1.00 85.19 108 GLU A O 1
ATOM 868 N N . ALA A 1 109 ? -40.842 19.751 55.075 1.00 85.31 109 ALA A N 1
ATOM 869 C CA . ALA A 1 109 ? -41.503 20.060 53.806 1.00 85.31 109 ALA A CA 1
ATOM 870 C C . ALA A 1 109 ? -40.547 19.984 52.597 1.00 85.31 109 ALA A C 1
ATOM 872 O O . ALA A 1 109 ? -40.969 19.631 51.495 1.00 85.31 109 ALA A O 1
ATOM 873 N N . GLY A 1 110 ? -39.260 20.289 52.789 1.00 84.88 110 GLY A N 1
ATOM 874 C CA . GLY A 1 110 ? -38.222 20.100 51.774 1.00 84.88 110 GLY A CA 1
ATOM 875 C C . GLY A 1 110 ? -37.953 18.626 51.456 1.00 84.88 110 GLY A C 1
ATOM 876 O O . GLY A 1 110 ? -37.782 18.277 50.289 1.00 84.88 110 GLY A O 1
ATOM 877 N N . ILE A 1 111 ? -37.970 17.750 52.463 1.00 84.19 111 ILE A N 1
ATOM 878 C CA . ILE A 1 111 ? -37.830 16.297 52.279 1.00 84.19 111 ILE A CA 1
ATOM 879 C C . ILE A 1 111 ? -39.060 15.727 51.556 1.00 84.19 111 ILE A C 1
ATOM 881 O O . ILE A 1 111 ? -38.903 14.963 50.600 1.00 84.19 111 ILE A O 1
ATOM 885 N N . ASP A 1 112 ? -40.270 16.149 51.938 1.00 82.38 112 ASP A N 1
ATOM 886 C CA . ASP A 1 112 ? -41.513 15.799 51.230 1.00 82.38 112 ASP A CA 1
ATOM 887 C C . ASP A 1 112 ? -41.425 16.187 49.742 1.00 82.38 112 ASP A C 1
ATOM 889 O O . ASP A 1 112 ? -41.776 15.420 48.847 1.00 82.38 112 ASP A O 1
ATOM 893 N N . PHE A 1 113 ? -40.887 17.374 49.457 1.00 83.75 113 PHE A N 1
ATOM 894 C CA . PHE A 1 113 ? -40.683 17.842 48.090 1.00 83.75 113 PHE A CA 1
ATOM 895 C C . PHE A 1 113 ? -39.665 16.989 47.318 1.00 83.75 113 PHE A C 1
ATOM 897 O O . PHE A 1 113 ? -39.915 16.617 46.170 1.00 83.75 113 PHE A O 1
ATOM 904 N N . TRP A 1 114 ? -38.531 16.633 47.931 1.00 83.62 114 TRP A N 1
ATOM 905 C CA . TRP A 1 114 ? -37.536 15.771 47.283 1.00 83.62 114 TRP A CA 1
ATOM 906 C C . TRP A 1 114 ? -38.080 14.375 46.992 1.00 83.62 114 TRP A C 1
ATOM 908 O O . TRP A 1 114 ? -37.811 13.842 45.919 1.00 83.62 114 TRP A O 1
ATOM 918 N N . THR A 1 115 ? -38.857 13.794 47.907 1.00 81.19 115 THR A N 1
ATOM 919 C CA . THR A 1 115 ? -39.463 12.467 47.711 1.00 81.19 115 THR A CA 1
ATOM 920 C C . THR A 1 115 ? -40.542 12.468 46.624 1.00 81.19 115 THR A C 1
ATOM 922 O O . THR A 1 115 ? -40.660 11.483 45.896 1.00 81.19 115 THR A O 1
ATOM 925 N N . ALA A 1 116 ? -41.261 13.583 46.442 1.00 78.62 116 ALA A N 1
ATOM 926 C CA . ALA A 1 116 ? -42.214 13.763 45.345 1.00 78.62 116 ALA A CA 1
ATOM 927 C C . ALA A 1 116 ? -41.535 13.888 43.965 1.00 78.62 116 ALA A C 1
ATOM 929 O O . ALA A 1 116 ? -42.049 13.376 42.971 1.00 78.62 116 ALA A O 1
ATOM 930 N N . ILE A 1 117 ? -40.375 14.551 43.891 1.00 78.62 117 ILE A N 1
ATOM 931 C CA . ILE A 1 117 ? -39.624 14.715 42.634 1.00 78.62 117 ILE A CA 1
ATOM 932 C C . ILE A 1 117 ? -38.845 13.446 42.283 1.00 78.62 117 ILE A C 1
ATOM 934 O O . ILE A 1 117 ? -38.910 12.956 41.155 1.00 78.62 117 ILE A O 1
ATOM 938 N N . TYR A 1 118 ? -38.106 12.907 43.250 1.00 80.56 118 TYR A N 1
ATOM 939 C CA . TYR A 1 118 ? -37.207 11.771 43.071 1.00 80.56 118 TYR A CA 1
ATOM 940 C C . TYR A 1 118 ? -37.850 10.481 43.581 1.00 80.56 118 TYR A C 1
ATOM 942 O O . TYR A 1 118 ? -37.324 9.804 44.464 1.00 80.56 118 TYR A O 1
ATOM 950 N N . SER A 1 119 ? -39.008 10.132 43.015 1.00 80.31 119 SER A N 1
ATOM 951 C CA . SER A 1 119 ? -39.636 8.838 43.297 1.00 80.31 119 SER A CA 1
ATOM 952 C C . SER A 1 119 ? -38.707 7.671 42.895 1.00 80.31 119 SER A C 1
ATOM 954 O O . SER A 1 119 ? -37.896 7.821 41.972 1.00 80.31 119 SER A O 1
ATOM 956 N N . PRO A 1 120 ? -38.829 6.481 43.518 1.00 73.12 120 PRO A N 1
ATOM 957 C CA . PRO A 1 120 ? -37.986 5.324 43.195 1.00 73.12 120 PRO A CA 1
ATOM 958 C C . PRO A 1 120 ? -37.998 4.950 41.708 1.00 73.12 120 PRO A C 1
ATOM 960 O O . PRO A 1 120 ? -37.005 4.465 41.176 1.00 73.12 120 PRO A O 1
ATOM 963 N N . GLU A 1 121 ? -39.118 5.200 41.030 1.00 73.31 121 GLU A N 1
ATOM 964 C CA . GLU A 1 121 ? -39.275 4.947 39.602 1.00 73.31 121 GLU A CA 1
ATOM 965 C C . GLU A 1 121 ? -38.487 5.947 38.745 1.00 73.31 121 GLU A C 1
ATOM 967 O O . GLU A 1 121 ? -37.815 5.544 37.799 1.00 73.31 121 GLU A O 1
ATOM 972 N N . VAL A 1 122 ? -38.486 7.234 39.109 1.00 75.06 122 VAL A N 1
ATOM 973 C CA . VAL A 1 122 ? -37.674 8.259 38.427 1.00 75.06 122 VAL A CA 1
ATOM 974 C C . VAL A 1 122 ? -36.185 7.952 38.586 1.00 75.06 122 VAL A C 1
ATOM 976 O O . VAL A 1 122 ? -35.441 8.021 37.613 1.00 75.06 122 VAL A O 1
ATOM 979 N N . LEU A 1 123 ? -35.750 7.537 39.780 1.00 78.69 123 LEU A N 1
ATOM 980 C CA . LEU A 1 123 ? -34.354 7.151 40.016 1.00 78.69 123 LEU A CA 1
ATOM 981 C C . LEU A 1 123 ? -33.951 5.901 39.216 1.00 78.69 123 LEU A C 1
ATOM 983 O O . LEU A 1 123 ? -32.851 5.860 38.671 1.00 78.69 123 LEU A O 1
ATOM 987 N N . ARG A 1 124 ? -34.842 4.909 39.070 1.00 74.00 124 ARG A N 1
ATOM 988 C CA . ARG A 1 124 ? -34.607 3.742 38.194 1.00 74.00 124 ARG A CA 1
ATOM 989 C C . ARG A 1 124 ? -34.535 4.123 36.719 1.00 74.00 124 ARG A C 1
ATOM 991 O O . ARG A 1 124 ? -33.732 3.562 35.981 1.00 74.00 124 ARG A O 1
ATOM 998 N N . GLN A 1 125 ? -35.368 5.061 36.279 1.00 73.56 125 GLN A N 1
ATOM 999 C CA . GLN A 1 125 ? -35.323 5.563 34.907 1.00 73.56 125 GLN A CA 1
ATOM 1000 C C . GLN A 1 125 ? -34.020 6.318 34.639 1.00 73.56 125 GLN A C 1
ATOM 1002 O O . GLN A 1 125 ? -33.400 6.082 33.606 1.00 73.56 125 GLN A O 1
ATOM 1007 N N . LEU A 1 126 ? -33.564 7.145 35.585 1.00 75.44 126 LEU A N 1
ATOM 1008 C CA . LEU A 1 126 ? -32.270 7.824 35.500 1.00 75.44 126 LEU A CA 1
ATOM 1009 C C . LEU A 1 126 ? -31.103 6.831 35.477 1.00 75.44 126 LEU A C 1
ATOM 1011 O O . LEU A 1 126 ? -30.236 6.969 34.626 1.00 75.44 126 LEU A O 1
ATOM 1015 N N . ALA A 1 127 ? -31.129 5.777 36.299 1.00 73.12 127 ALA A N 1
ATOM 1016 C CA . ALA A 1 127 ? -30.099 4.731 36.285 1.00 73.12 127 ALA A CA 1
ATOM 1017 C C . ALA A 1 127 ? -29.922 4.072 34.904 1.00 73.12 127 ALA A C 1
ATOM 1019 O O . ALA A 1 127 ? -28.812 3.717 34.522 1.00 73.12 127 ALA A O 1
ATOM 1020 N N . ASN A 1 128 ? -31.018 3.914 34.156 1.00 71.31 128 ASN A N 1
ATOM 1021 C CA . ASN A 1 128 ? -31.002 3.280 32.839 1.00 71.31 128 ASN A CA 1
ATOM 1022 C C . ASN A 1 128 ? -30.736 4.265 31.689 1.00 71.31 128 ASN A C 1
ATOM 1024 O O . ASN A 1 128 ? -30.240 3.853 30.643 1.00 71.31 128 ASN A O 1
ATOM 1028 N N . ALA A 1 129 ? -31.131 5.533 31.838 1.00 75.56 129 ALA A N 1
ATOM 1029 C CA . ALA A 1 129 ? -31.051 6.535 30.775 1.00 75.56 129 ALA A CA 1
ATOM 1030 C C . ALA A 1 129 ? -29.768 7.375 30.834 1.00 75.56 129 ALA A C 1
ATOM 1032 O O . ALA A 1 129 ? -29.223 7.709 29.785 1.00 75.56 129 ALA A O 1
ATOM 1033 N N . ASP A 1 130 ? -29.321 7.734 32.039 1.00 74.06 130 ASP A N 1
ATOM 1034 C CA . ASP A 1 130 ? -28.180 8.618 32.276 1.00 74.06 130 ASP A CA 1
ATOM 1035 C C . ASP A 1 130 ? -27.552 8.362 33.668 1.00 74.06 130 ASP A C 1
ATOM 1037 O O . ASP A 1 130 ? -27.906 9.026 34.655 1.00 74.06 130 ASP A O 1
ATOM 1041 N N . PRO A 1 131 ? -26.633 7.380 33.764 1.00 78.31 131 PRO A N 1
ATOM 1042 C CA . PRO A 1 131 ? -25.961 7.017 35.012 1.00 78.31 131 PRO A CA 1
ATOM 1043 C C . PRO A 1 131 ? -25.182 8.176 35.651 1.00 78.31 131 PRO A C 1
ATOM 1045 O O . PRO A 1 131 ? -25.185 8.310 36.874 1.00 78.31 131 PRO A O 1
ATOM 1048 N N . ASP A 1 132 ? -24.591 9.062 34.844 1.00 76.00 132 ASP A N 1
ATOM 1049 C CA . ASP A 1 132 ? -23.780 10.183 35.336 1.00 76.00 132 ASP A CA 1
ATOM 1050 C C . ASP A 1 132 ? -24.640 11.197 36.110 1.00 76.00 132 ASP A C 1
ATOM 1052 O O . ASP A 1 132 ? -24.229 11.747 37.139 1.00 76.00 132 ASP A O 1
ATOM 1056 N N . THR A 1 133 ? -25.879 11.419 35.658 1.00 76.94 133 THR A N 1
ATOM 1057 C CA . THR A 1 133 ? -26.842 12.273 36.368 1.00 76.94 133 THR A CA 1
ATOM 1058 C C . THR A 1 133 ? -27.297 11.646 37.689 1.00 76.94 133 THR A C 1
ATOM 1060 O O . THR A 1 133 ? -27.506 12.367 38.673 1.00 76.94 133 THR A O 1
ATOM 1063 N N . LEU A 1 134 ? -27.423 10.316 37.753 1.00 79.56 134 LEU A N 1
ATOM 1064 C CA . LEU A 1 134 ? -27.734 9.619 39.004 1.00 79.56 134 LEU A CA 1
ATOM 1065 C C . LEU A 1 134 ? -26.589 9.753 40.019 1.00 79.56 134 LEU A C 1
ATOM 1067 O O . LEU A 1 134 ? -26.849 10.025 41.195 1.00 79.56 134 LEU A O 1
ATOM 1071 N N . ASP A 1 135 ? -25.342 9.639 39.565 1.00 74.56 135 ASP A N 1
ATOM 1072 C CA . ASP A 1 135 ? -24.160 9.842 40.406 1.00 74.56 135 ASP A CA 1
ATOM 1073 C C . ASP A 1 135 ? -24.091 11.280 40.933 1.00 74.56 135 ASP A C 1
ATOM 1075 O O . ASP A 1 135 ? -23.902 11.502 42.134 1.00 74.56 135 ASP A O 1
ATOM 1079 N N . ALA A 1 136 ? -24.338 12.274 40.075 1.00 76.12 136 ALA A N 1
ATOM 1080 C CA . ALA A 1 136 ? -24.401 13.677 40.482 1.00 76.12 136 ALA A CA 1
ATOM 1081 C C . ALA A 1 136 ? -25.494 13.930 41.540 1.00 76.12 136 ALA A C 1
ATOM 1083 O O . ALA A 1 136 ? -25.257 14.637 42.527 1.00 76.12 136 ALA A O 1
ATOM 1084 N N . TRP A 1 137 ? -26.674 13.320 41.378 1.00 85.31 137 TRP A N 1
ATOM 1085 C CA . TRP A 1 137 ? -27.747 13.370 42.374 1.00 85.31 137 TRP A CA 1
ATOM 1086 C C . TRP A 1 137 ? -27.330 12.722 43.702 1.00 85.31 137 TRP A C 1
ATOM 1088 O O . TRP A 1 137 ? -27.521 13.320 44.766 1.00 85.31 137 TRP A O 1
ATOM 1098 N N . ALA A 1 138 ? -26.713 11.538 43.659 1.00 76.75 138 ALA A N 1
ATOM 1099 C CA . ALA A 1 138 ? -26.266 10.821 44.852 1.00 76.75 138 ALA A CA 1
ATOM 1100 C C . ALA A 1 138 ? -25.201 11.617 45.626 1.00 76.75 138 ALA A C 1
ATOM 1102 O O . ALA A 1 138 ? -25.262 11.716 46.858 1.00 76.75 138 ALA A O 1
ATOM 1103 N N . ILE A 1 139 ? -24.271 12.254 44.908 1.00 71.69 139 ILE A N 1
ATOM 1104 C CA . ILE A 1 139 ? -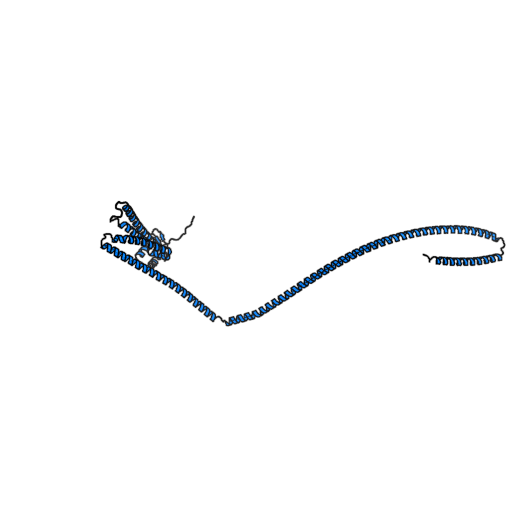23.273 13.164 45.479 1.00 71.69 139 ILE A CA 1
ATOM 1105 C C . ILE A 1 139 ? -23.960 14.364 46.148 1.00 71.69 139 ILE A C 1
ATOM 1107 O O . ILE A 1 139 ? -23.642 14.684 47.296 1.00 71.69 139 ILE A O 1
ATOM 1111 N N . ALA A 1 140 ? -24.920 15.012 45.482 1.00 76.25 140 ALA A N 1
ATOM 1112 C CA . ALA A 1 140 ? -25.632 16.172 46.027 1.00 76.25 140 ALA A CA 1
ATOM 1113 C C . ALA A 1 140 ? -26.444 15.830 47.294 1.00 76.25 140 ALA A C 1
ATOM 1115 O O . ALA A 1 140 ? -26.426 16.585 48.277 1.00 76.25 140 ALA A O 1
ATOM 1116 N N . LEU A 1 141 ? -27.104 14.666 47.311 1.00 81.19 141 LEU A N 1
ATOM 1117 C CA . LEU A 1 141 ? -27.810 14.161 48.489 1.00 81.19 141 LEU A CA 1
ATOM 1118 C C . LEU A 1 141 ? -26.834 13.898 49.644 1.00 81.19 141 LEU A C 1
ATOM 1120 O O . LEU A 1 141 ? -27.063 14.355 50.765 1.00 81.19 141 LEU A O 1
ATOM 1124 N N . SER A 1 142 ? -25.717 13.220 49.361 1.00 74.31 142 SER A N 1
ATOM 1125 C CA . SER A 1 142 ? -24.663 12.934 50.342 1.00 74.31 142 SER A CA 1
ATOM 1126 C C . SER A 1 142 ? -24.102 14.215 50.970 1.00 74.31 142 SER A C 1
ATOM 1128 O O . SER A 1 142 ? -24.029 14.338 52.194 1.00 74.31 142 SER A O 1
ATOM 1130 N N . GLN A 1 143 ? -23.795 15.224 50.150 1.00 75.12 143 GLN A N 1
ATOM 1131 C CA . GLN A 1 143 ? -23.322 16.525 50.630 1.00 75.12 143 GLN A CA 1
ATOM 1132 C C . GLN A 1 143 ? -24.346 17.222 51.534 1.00 75.12 143 GLN A C 1
ATOM 1134 O O . GLN A 1 143 ? -23.973 17.823 52.545 1.00 75.12 143 GLN A O 1
ATOM 1139 N N . THR A 1 144 ? -25.632 17.132 51.196 1.00 80.19 144 THR A N 1
ATOM 1140 C CA . THR A 1 144 ? -26.715 17.734 51.986 1.00 80.19 144 THR A CA 1
ATOM 1141 C C . THR A 1 144 ? -26.865 17.068 53.349 1.00 80.19 144 THR A C 1
ATOM 1143 O O . THR A 1 144 ? -26.919 17.760 54.368 1.00 80.19 144 THR A O 1
ATOM 1146 N N . LEU A 1 145 ? -26.853 15.734 53.386 1.00 77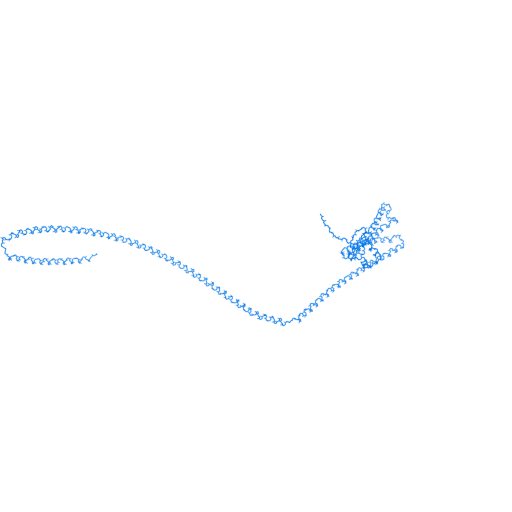.94 145 LEU A N 1
ATOM 1147 C CA . LEU A 1 145 ? -26.891 14.970 54.634 1.00 77.94 145 LEU A CA 1
ATOM 1148 C C . LEU A 1 145 ? -25.664 15.253 55.505 1.00 77.94 145 LEU A C 1
ATOM 1150 O O . LEU A 1 145 ? -25.805 15.468 56.707 1.00 77.94 145 LEU A O 1
ATOM 1154 N N . ASN A 1 146 ? -24.473 15.352 54.907 1.00 72.06 146 ASN A N 1
ATOM 1155 C CA . ASN A 1 146 ? -23.258 15.689 55.648 1.00 72.06 146 ASN A CA 1
ATOM 1156 C C . ASN A 1 146 ? -23.352 17.080 56.304 1.00 72.06 146 ASN A C 1
ATOM 1158 O O . ASN A 1 146 ? -22.963 17.249 57.457 1.00 72.06 146 ASN A O 1
ATOM 1162 N N . ARG A 1 147 ? -23.932 18.079 55.622 1.00 78.19 147 ARG A N 1
ATOM 1163 C CA . ARG A 1 147 ? -24.175 19.405 56.226 1.00 78.19 147 ARG A CA 1
ATOM 1164 C C . ARG A 1 147 ? -25.121 19.327 57.425 1.00 78.19 147 ARG A C 1
ATOM 1166 O O . ARG A 1 147 ? -24.841 19.953 58.445 1.00 78.19 147 ARG A O 1
ATOM 1173 N N . GLN A 1 148 ? -26.205 18.557 57.325 1.00 80.62 148 GLN A N 1
ATOM 1174 C CA . GLN A 1 148 ? -27.135 18.351 58.444 1.00 80.62 148 GLN A CA 1
ATOM 1175 C C . GLN A 1 148 ? -26.453 17.632 59.617 1.00 80.62 148 GLN A C 1
ATOM 1177 O O . GLN A 1 148 ? -26.617 18.033 60.769 1.00 80.62 148 GLN A O 1
ATOM 1182 N N . PHE A 1 149 ? -25.617 16.634 59.326 1.00 74.44 149 PHE A N 1
ATOM 1183 C CA . PHE A 1 149 ? -24.834 15.915 60.328 1.00 74.44 149 PHE A CA 1
ATOM 1184 C C . PHE A 1 149 ? -23.820 16.820 61.044 1.00 74.44 149 PHE A C 1
ATOM 1186 O O . PHE A 1 149 ? -23.695 16.758 62.265 1.00 74.44 149 PHE A O 1
ATOM 1193 N N . ILE A 1 150 ? -23.147 17.723 60.321 1.00 75.19 150 ILE A N 1
ATOM 1194 C CA . ILE A 1 150 ? -22.245 18.725 60.915 1.00 75.19 150 ILE A CA 1
ATOM 1195 C C . ILE A 1 150 ? -23.002 19.634 61.892 1.00 75.19 150 ILE A C 1
ATOM 1197 O O . ILE A 1 150 ? -22.514 19.888 62.992 1.00 75.19 150 ILE A O 1
ATOM 1201 N N . VAL A 1 151 ? -24.199 20.107 61.525 1.00 81.75 151 VAL A N 1
ATOM 1202 C CA . VAL A 1 151 ? -25.030 20.937 62.415 1.00 81.75 151 VAL A CA 1
ATOM 1203 C C . VAL A 1 151 ? -25.407 20.170 63.683 1.00 81.75 151 VAL A C 1
ATOM 1205 O O . VAL A 1 151 ? -25.232 20.693 64.783 1.00 81.75 151 VAL A O 1
ATOM 1208 N N . LEU A 1 152 ? -25.849 18.917 63.543 1.00 76.75 152 LEU A N 1
ATOM 1209 C CA . LEU A 1 152 ? -26.173 18.054 64.681 1.00 76.75 152 LEU A CA 1
ATOM 1210 C C . LEU A 1 152 ? -24.963 17.836 65.597 1.00 76.75 152 LEU A C 1
ATOM 1212 O O . LEU A 1 152 ? -25.081 18.018 66.808 1.00 76.75 152 LEU A O 1
ATOM 1216 N N . ASN A 1 153 ? -23.791 17.526 65.038 1.00 73.88 153 ASN A N 1
ATOM 1217 C CA . ASN A 1 153 ? -22.562 17.335 65.813 1.00 73.88 153 ASN A CA 1
ATOM 1218 C C . ASN A 1 153 ? -22.105 18.605 66.531 1.00 73.88 153 ASN A C 1
ATOM 1220 O O . ASN A 1 153 ? -21.550 18.518 67.623 1.00 73.88 153 ASN A O 1
ATOM 1224 N N . ASN A 1 154 ? -22.363 19.779 65.956 1.00 82.44 154 ASN A N 1
ATOM 1225 C CA . ASN A 1 154 ? -22.073 21.050 66.611 1.00 82.44 154 ASN A CA 1
ATOM 1226 C C . ASN A 1 154 ? -23.039 21.325 67.770 1.00 82.44 154 ASN A C 1
ATOM 1228 O O . ASN A 1 154 ? -22.627 21.863 68.793 1.00 82.44 154 ASN A O 1
ATOM 1232 N N . TRP A 1 155 ? -24.319 20.968 67.641 1.00 79.56 155 TRP A N 1
ATOM 1233 C CA . TRP A 1 155 ? -25.320 21.201 68.689 1.00 79.56 155 TRP A CA 1
ATOM 1234 C C . TRP A 1 155 ? -25.271 20.170 69.819 1.00 79.56 155 TRP A C 1
ATOM 1236 O O . TRP A 1 155 ? -25.576 20.506 70.964 1.00 79.56 155 TRP A O 1
ATOM 1246 N N . LEU A 1 156 ? -24.859 18.936 69.529 1.00 72.38 156 LEU A N 1
ATOM 1247 C CA . LEU A 1 156 ? -24.887 17.818 70.472 1.00 72.38 156 LEU A CA 1
ATOM 1248 C C . LEU A 1 156 ? -24.142 18.086 71.803 1.00 72.38 156 LEU A C 1
ATOM 1250 O O . LEU A 1 156 ? -24.733 17.844 72.861 1.00 72.38 156 LEU A O 1
ATOM 1254 N N . PRO A 1 157 ? -22.913 18.646 71.816 1.00 74.12 157 PRO A N 1
ATOM 1255 C CA . PRO A 1 157 ? -22.218 18.993 73.055 1.00 74.12 157 PRO A CA 1
ATOM 1256 C C . PRO A 1 157 ? -22.998 20.002 73.903 1.00 74.12 157 PRO A C 1
ATOM 1258 O O . PRO A 1 157 ? -23.043 19.875 75.123 1.00 74.12 157 PRO A O 1
ATOM 1261 N N . HIS A 1 158 ? -23.670 20.964 73.267 1.00 73.56 158 HIS A N 1
ATOM 1262 C CA . HIS A 1 158 ? -24.438 22.005 73.952 1.00 73.56 158 HIS A CA 1
ATOM 1263 C C . HIS A 1 158 ? -25.782 21.493 74.483 1.00 73.56 158 HIS A C 1
ATOM 1265 O O . HIS A 1 158 ? -26.200 21.871 75.573 1.00 73.56 158 HIS A O 1
ATOM 1271 N N . LEU A 1 159 ? -26.443 20.579 73.770 1.00 67.62 159 LEU A N 1
ATOM 1272 C CA . LEU A 1 159 ? -27.659 19.922 74.263 1.00 67.62 159 LEU A CA 1
ATOM 1273 C C . LEU A 1 159 ? -27.381 19.067 75.508 1.00 67.62 159 LEU A C 1
ATOM 1275 O O . LEU A 1 159 ? -28.244 18.931 76.372 1.00 67.62 159 LEU A O 1
ATOM 1279 N N . SER A 1 160 ? -26.165 18.531 75.637 1.00 64.50 160 SER A N 1
ATOM 1280 C CA . SER A 1 160 ? -25.769 17.722 76.794 1.00 64.50 160 SER A CA 1
ATOM 1281 C C . SER A 1 160 ? -25.544 18.530 78.084 1.00 64.50 160 SER A C 1
ATOM 1283 O O . SER A 1 160 ? -25.627 17.946 79.172 1.00 64.50 160 SER A O 1
ATOM 1285 N N . THR A 1 161 ? -25.306 19.846 77.969 1.00 67.44 161 THR A N 1
ATOM 1286 C CA . THR A 1 161 ? -25.030 20.776 79.081 1.00 67.44 161 THR A CA 1
ATOM 1287 C C . THR A 1 161 ? -26.227 21.646 79.481 1.00 67.44 161 THR A C 1
ATOM 1289 O O . THR A 1 161 ? -26.184 22.287 80.531 1.00 67.44 161 THR A O 1
ATOM 1292 N N . LEU A 1 162 ? -27.294 21.678 78.678 1.00 71.69 162 LEU A N 1
ATOM 1293 C CA . LEU A 1 162 ? -28.523 22.426 78.961 1.00 71.69 162 LEU A CA 1
ATOM 1294 C C . LEU A 1 162 ? -29.453 21.655 79.924 1.00 71.69 162 LEU A C 1
ATOM 1296 O O . LEU A 1 162 ? -29.448 20.421 79.925 1.00 71.69 162 LEU A O 1
ATOM 1300 N N . PRO A 1 163 ? -30.285 22.345 80.734 1.00 67.12 163 PRO A N 1
ATOM 1301 C CA . PRO A 1 163 ? -31.213 21.718 81.678 1.00 67.12 163 PRO A CA 1
ATOM 1302 C C . PRO A 1 163 ? -32.444 21.147 80.950 1.00 67.12 163 PRO A C 1
ATOM 1304 O O . PRO A 1 163 ? -33.561 21.642 81.084 1.00 67.12 163 PRO A O 1
ATOM 1307 N N . ILE A 1 164 ? -32.231 20.114 80.137 1.00 73.88 164 ILE A N 1
ATOM 1308 C CA . ILE A 1 164 ? -33.277 19.382 79.414 1.00 73.88 164 ILE A CA 1
ATOM 1309 C C . ILE A 1 164 ? -33.785 18.236 80.304 1.00 73.88 164 ILE A C 1
ATOM 1311 O O . ILE A 1 164 ? -33.034 17.670 81.101 1.00 73.88 164 ILE A O 1
ATOM 1315 N N . THR A 1 165 ? -35.065 17.870 80.182 1.00 77.25 165 THR A N 1
ATOM 1316 C CA . THR A 1 165 ? -35.638 16.740 80.927 1.00 77.25 165 THR A CA 1
ATOM 1317 C C . THR A 1 165 ? -34.900 15.424 80.620 1.00 77.25 165 THR A C 1
ATOM 1319 O O . THR A 1 165 ? -34.502 15.176 79.477 1.00 77.25 165 THR A O 1
ATOM 1322 N N . PRO A 1 166 ? -34.732 14.531 81.614 1.00 73.38 166 PRO A N 1
ATOM 1323 C CA . PRO A 1 166 ? -33.967 13.291 81.445 1.00 73.38 166 PRO A CA 1
ATOM 1324 C C . PRO A 1 166 ? -34.575 12.354 80.389 1.00 73.38 166 PRO A C 1
ATOM 1326 O O . PRO A 1 166 ? -33.849 11.632 79.713 1.00 73.38 166 PRO A O 1
ATOM 1329 N N . THR A 1 167 ? -35.895 12.412 80.188 1.00 78.06 167 THR A N 1
ATOM 1330 C CA . THR A 1 167 ? -36.613 11.645 79.159 1.00 78.06 167 THR A CA 1
ATOM 1331 C C . THR A 1 167 ? -36.243 12.073 77.739 1.00 78.06 167 THR A C 1
ATOM 1333 O O . THR A 1 167 ? -36.081 11.222 76.868 1.00 78.06 167 THR A O 1
ATOM 1336 N N . LEU A 1 168 ? -36.077 13.375 77.494 1.00 76.75 168 LEU A N 1
ATOM 1337 C CA . LEU A 1 168 ? -35.642 13.892 76.195 1.00 76.75 168 LEU A CA 1
ATOM 1338 C C . LEU A 1 168 ? -34.162 13.594 75.947 1.00 76.75 168 LEU A C 1
ATOM 1340 O O . LEU A 1 168 ? -33.804 13.215 74.837 1.00 76.75 168 LEU A O 1
ATOM 1344 N N . LYS A 1 169 ? -33.315 13.685 76.981 1.00 75.00 169 LYS A N 1
ATOM 1345 C CA . LYS A 1 169 ? -31.893 13.321 76.876 1.00 75.00 169 LYS A CA 1
ATOM 1346 C C . LYS A 1 169 ? -31.707 11.854 76.471 1.00 75.00 169 LYS A C 1
ATOM 1348 O O . LYS A 1 169 ? -30.887 11.574 75.601 1.00 75.00 169 LYS A O 1
ATOM 1353 N N . GLN A 1 170 ? -32.502 10.949 77.047 1.00 79.12 170 GLN A N 1
ATOM 1354 C CA . GLN A 1 170 ? -32.493 9.536 76.664 1.00 79.12 170 GLN A CA 1
ATOM 1355 C C . GLN A 1 170 ? -32.955 9.345 75.215 1.00 79.12 170 GLN A C 1
ATOM 1357 O O . GLN A 1 170 ? -32.225 8.754 74.429 1.00 79.12 170 GLN A O 1
ATOM 1362 N N . LYS A 1 171 ? -34.094 9.936 74.824 1.00 82.81 171 LYS A N 1
ATOM 1363 C CA . LYS A 1 171 ? -34.596 9.851 73.440 1.00 82.81 171 LYS A CA 1
ATOM 1364 C C . LYS A 1 171 ? -33.594 10.361 72.403 1.00 82.81 171 LYS A C 1
ATOM 1366 O O . LYS A 1 171 ? -33.458 9.756 71.349 1.00 82.81 171 LYS A O 1
ATOM 1371 N N . ILE A 1 172 ? -32.892 11.460 72.687 1.00 77.62 172 ILE A N 1
ATOM 1372 C CA . ILE A 1 172 ? -31.858 11.995 71.788 1.00 77.62 172 ILE A CA 1
ATOM 1373 C C . ILE A 1 172 ? -30.691 11.006 71.668 1.00 77.62 172 ILE A C 1
ATOM 1375 O O . ILE A 1 172 ? -30.214 10.767 70.564 1.00 77.62 172 ILE A O 1
ATOM 1379 N N . SER A 1 173 ? -30.254 10.402 72.777 1.00 76.12 173 SER A N 1
ATOM 1380 C CA . SER A 1 173 ? -29.192 9.389 72.762 1.00 76.12 173 SER A CA 1
ATOM 1381 C C . SER A 1 173 ? -29.591 8.139 71.974 1.00 76.12 173 SER A C 1
ATOM 1383 O O . SER A 1 173 ? -28.782 7.638 71.194 1.00 76.12 173 SER A O 1
ATOM 1385 N N . ASP A 1 174 ? -30.821 7.657 72.157 1.00 82.81 174 ASP A N 1
ATOM 1386 C CA . ASP A 1 174 ? -31.346 6.482 71.453 1.00 82.81 174 ASP A CA 1
ATOM 1387 C C . ASP A 1 174 ? -31.430 6.754 69.942 1.00 82.81 174 ASP A C 1
ATOM 1389 O O . ASP A 1 174 ? -30.909 5.977 69.146 1.00 82.81 174 ASP A O 1
ATOM 1393 N N . LEU A 1 175 ? -31.960 7.919 69.542 1.00 80.12 175 LEU A N 1
ATOM 1394 C CA . LEU A 1 175 ? -32.022 8.333 68.134 1.00 80.12 175 LEU A CA 1
ATOM 1395 C C . LEU A 1 175 ? -30.633 8.465 67.495 1.00 80.12 175 LEU A C 1
ATOM 1397 O O . LEU A 1 175 ? -30.448 8.108 66.336 1.00 80.12 175 LEU A O 1
ATOM 1401 N N . ILE A 1 176 ? -29.634 8.958 68.231 1.00 77.06 176 ILE A N 1
ATOM 1402 C CA . ILE A 1 176 ? -28.254 9.039 67.728 1.00 77.06 176 ILE A CA 1
ATOM 1403 C C . ILE A 1 176 ? -27.658 7.641 67.541 1.00 77.06 176 ILE A C 1
ATOM 1405 O O . ILE A 1 176 ? -26.972 7.399 66.547 1.00 77.06 176 ILE A O 1
ATOM 1409 N N . ALA A 1 177 ? -27.916 6.720 68.472 1.00 77.94 177 ALA A N 1
ATOM 1410 C CA . ALA A 1 177 ? -27.476 5.336 68.345 1.00 77.94 177 ALA A CA 1
ATOM 1411 C C . ALA A 1 177 ? -28.121 4.656 67.125 1.00 77.94 177 ALA A C 1
ATOM 1413 O O . ALA A 1 177 ? -27.410 4.026 66.343 1.00 77.94 177 ALA A O 1
ATOM 1414 N N . GLU A 1 178 ? -29.424 4.858 66.909 1.00 83.75 178 GLU A N 1
ATOM 1415 C CA . GLU A 1 178 ? -30.144 4.367 65.727 1.00 83.75 178 GLU A CA 1
ATOM 1416 C C . GLU A 1 178 ? -29.587 4.956 64.422 1.00 83.75 178 GLU A C 1
ATOM 1418 O O . GLU A 1 178 ? -29.312 4.211 63.483 1.00 83.75 178 GLU A O 1
ATOM 1423 N N . ILE A 1 179 ? -29.339 6.270 64.361 1.00 77.94 179 ILE A N 1
ATOM 1424 C CA . ILE A 1 179 ? -28.759 6.923 63.173 1.00 77.94 179 ILE A CA 1
ATOM 1425 C C . ILE A 1 179 ? -27.365 6.362 62.859 1.00 77.94 179 ILE A C 1
ATOM 1427 O O . ILE A 1 179 ? -27.061 6.071 61.699 1.00 77.94 179 ILE A O 1
ATOM 1431 N N . ASN A 1 180 ? -26.520 6.173 63.876 1.00 75.81 180 ASN A N 1
ATOM 1432 C CA . ASN A 1 180 ? -25.185 5.600 63.693 1.00 75.81 180 ASN A CA 1
ATOM 1433 C C . ASN A 1 180 ? -25.251 4.139 63.229 1.00 75.81 180 ASN A C 1
ATOM 1435 O O . ASN A 1 180 ? -24.482 3.740 62.350 1.00 75.81 180 ASN A O 1
ATOM 1439 N N . GLN A 1 181 ? -26.191 3.361 63.771 1.00 83.31 181 GLN A N 1
ATOM 1440 C CA . GLN A 1 181 ? -26.426 1.981 63.359 1.00 83.31 181 GLN A CA 1
ATOM 1441 C C . GLN A 1 181 ? -26.873 1.909 61.892 1.00 83.31 181 GLN A C 1
ATOM 1443 O O . GLN A 1 181 ? -26.247 1.205 61.100 1.00 83.31 181 GLN A O 1
ATOM 1448 N N . ILE A 1 182 ? -27.868 2.710 61.497 1.00 78.56 182 ILE A N 1
ATOM 1449 C CA . ILE A 1 182 ? -28.362 2.784 60.111 1.00 78.56 182 ILE A CA 1
ATOM 1450 C C . ILE A 1 182 ? -27.246 3.225 59.153 1.00 78.56 182 ILE A C 1
ATOM 1452 O O . ILE A 1 182 ? -27.113 2.682 58.054 1.00 78.56 182 ILE A O 1
ATOM 1456 N N . SER A 1 183 ? -26.413 4.191 59.554 1.00 74.25 183 SER A N 1
ATOM 1457 C CA . SER A 1 183 ? -25.271 4.628 58.745 1.00 74.25 183 SER A CA 1
ATOM 1458 C C . SER A 1 183 ? -24.244 3.507 58.543 1.00 74.25 183 SER A C 1
ATOM 1460 O O . SER A 1 183 ? -23.710 3.360 57.442 1.00 74.25 183 SER A O 1
ATOM 1462 N N . SER A 1 184 ? -23.970 2.716 59.585 1.00 75.00 184 SER A N 1
ATOM 1463 C CA . SER A 1 184 ? -23.061 1.566 59.518 1.00 75.00 184 SER A CA 1
ATOM 1464 C C . SER A 1 184 ? -23.607 0.470 58.596 1.00 75.00 184 SER A C 1
ATOM 1466 O O . SER A 1 184 ? -22.917 0.039 57.670 1.00 75.00 184 SER A O 1
ATOM 1468 N N . GLU A 1 185 ? -24.874 0.087 58.776 1.00 81.38 185 GLU A N 1
ATOM 1469 C CA . GLU A 1 185 ? -25.553 -0.927 57.957 1.00 81.38 185 GLU A CA 1
ATOM 1470 C C . GLU A 1 185 ? -25.609 -0.524 56.479 1.00 81.38 185 GLU A C 1
ATOM 1472 O O . GLU A 1 185 ? -25.298 -1.325 55.597 1.00 81.38 185 GLU A O 1
ATOM 1477 N N . LYS A 1 186 ? -25.929 0.742 56.184 1.00 75.75 186 LYS A N 1
ATOM 1478 C CA . LYS A 1 186 ? -25.944 1.251 54.807 1.00 75.75 186 LYS A CA 1
ATOM 1479 C C . LYS A 1 186 ? -24.558 1.200 54.162 1.00 75.75 186 LYS A C 1
ATOM 1481 O O . LYS A 1 186 ? -24.455 0.845 52.990 1.00 75.75 186 LYS A O 1
ATOM 1486 N N . SER A 1 187 ? -23.505 1.531 54.910 1.00 71.94 187 SER A N 1
ATOM 1487 C CA . SER A 1 187 ? -22.125 1.431 54.419 1.00 71.94 187 SER A CA 1
ATOM 1488 C C . SER A 1 187 ? -21.766 -0.016 54.055 1.00 71.94 187 SER A C 1
ATOM 1490 O O . SER A 1 187 ? -21.262 -0.276 52.963 1.00 71.94 187 SER A O 1
ATOM 1492 N N . GLN A 1 188 ? -22.122 -0.975 54.918 1.00 78.44 188 GLN A N 1
ATOM 1493 C CA . GLN A 1 188 ? -21.905 -2.406 54.671 1.00 78.44 188 GLN A CA 1
ATOM 1494 C C . GLN A 1 188 ? -22.689 -2.921 53.453 1.00 78.44 188 GLN A C 1
ATOM 1496 O O . GLN A 1 188 ? -22.153 -3.691 52.652 1.00 78.44 188 GLN A O 1
ATOM 1501 N N . LEU A 1 189 ? -23.939 -2.478 53.278 1.00 78.44 189 LEU A N 1
ATOM 1502 C CA . LEU A 1 189 ? -24.757 -2.832 52.114 1.00 78.44 189 LEU A CA 1
ATOM 1503 C C . LEU A 1 189 ? -24.181 -2.271 50.810 1.00 78.44 189 LEU A C 1
ATOM 1505 O O . LEU A 1 189 ? -24.132 -2.992 49.816 1.00 78.44 189 LEU A O 1
ATOM 1509 N N . LEU A 1 190 ? -23.710 -1.019 50.804 1.00 72.69 190 LEU A N 1
ATOM 1510 C CA . LEU A 1 190 ? -23.070 -0.419 49.626 1.00 72.69 190 LEU A CA 1
ATOM 1511 C C . LEU A 1 190 ? -21.772 -1.144 49.253 1.00 72.69 190 LEU A C 1
ATOM 1513 O O . LEU A 1 190 ? -21.522 -1.396 48.072 1.00 72.69 190 LEU A O 1
ATOM 1517 N N . GLN A 1 191 ? -20.976 -1.534 50.250 1.00 73.94 191 GLN A N 1
ATOM 1518 C CA . GLN A 1 191 ? -19.775 -2.332 50.024 1.00 73.94 191 GLN A CA 1
ATOM 1519 C C . GLN A 1 191 ? -20.121 -3.705 49.425 1.00 73.94 191 GLN A C 1
ATOM 1521 O O . GLN A 1 191 ? -19.566 -4.080 48.395 1.00 73.94 191 GLN A O 1
ATOM 1526 N N . SER A 1 192 ? -21.110 -4.401 49.995 1.00 82.25 192 SER A N 1
ATOM 1527 C CA . SER A 1 192 ? -21.571 -5.707 49.496 1.00 82.25 192 SER A CA 1
ATOM 1528 C C . SER A 1 192 ? -22.136 -5.623 48.071 1.00 82.25 192 SER A C 1
ATOM 1530 O O . SER A 1 192 ? -21.879 -6.495 47.244 1.00 82.25 192 SER A O 1
ATOM 1532 N N . ALA A 1 193 ? -22.880 -4.559 47.750 1.00 74.31 193 ALA A N 1
ATOM 1533 C CA . ALA A 1 193 ? -23.401 -4.325 46.403 1.00 74.31 193 ALA A CA 1
ATOM 1534 C C . ALA A 1 193 ? -22.273 -4.105 45.381 1.00 74.31 193 ALA A C 1
ATOM 1536 O O . ALA A 1 193 ? -22.336 -4.627 44.270 1.00 74.31 193 ALA A O 1
ATOM 1537 N N . THR A 1 194 ? -21.216 -3.391 45.776 1.00 73.00 194 THR A N 1
ATOM 1538 C CA . THR A 1 194 ? -20.029 -3.176 44.932 1.00 73.00 194 THR A CA 1
ATOM 1539 C C . THR A 1 194 ? -19.287 -4.490 44.676 1.00 73.00 194 THR A C 1
ATOM 1541 O O . THR A 1 194 ? -18.872 -4.768 43.553 1.00 73.00 194 THR A O 1
ATOM 1544 N N . GLU A 1 195 ? -19.147 -5.334 45.700 1.00 83.25 195 GLU A N 1
ATOM 1545 C CA . GLU A 1 195 ? -18.528 -6.658 45.568 1.00 83.25 195 GLU A CA 1
ATOM 1546 C C . GLU A 1 195 ? -19.319 -7.573 44.625 1.00 83.25 195 GLU A C 1
ATOM 1548 O O . GLU A 1 195 ? -18.719 -8.213 43.759 1.00 83.25 195 GLU A O 1
ATOM 1553 N N . LEU A 1 196 ? -20.651 -7.594 44.739 1.00 85.25 196 LEU A N 1
ATOM 1554 C CA . LEU A 1 196 ? -21.520 -8.358 43.837 1.00 85.25 196 LEU A CA 1
ATOM 1555 C C . LEU A 1 196 ? -21.432 -7.862 42.391 1.00 85.25 196 LEU A C 1
ATOM 1557 O O . LEU A 1 196 ? -21.309 -8.681 41.482 1.00 85.25 196 LEU A O 1
ATOM 1561 N N . PHE A 1 197 ? -21.426 -6.546 42.176 1.00 79.62 197 PHE A N 1
ATOM 1562 C CA . PHE A 1 197 ? -21.274 -5.967 40.839 1.00 79.62 197 PHE A CA 1
ATOM 1563 C C . PHE A 1 197 ? -19.937 -6.364 40.192 1.00 79.62 197 PHE A C 1
ATOM 1565 O O . PHE A 1 197 ? -19.893 -6.795 39.040 1.00 79.62 197 PHE A O 1
ATOM 1572 N N . ASN A 1 198 ? -18.841 -6.317 40.955 1.00 77.62 198 ASN A N 1
ATOM 1573 C CA . ASN A 1 198 ? -17.529 -6.748 40.467 1.00 77.62 198 ASN A CA 1
ATOM 1574 C C . ASN A 1 198 ? -17.494 -8.254 40.140 1.00 77.62 198 ASN A C 1
ATOM 1576 O O . ASN A 1 198 ? -16.842 -8.667 39.178 1.00 77.62 198 ASN A O 1
ATOM 1580 N N . GLN A 1 199 ? -18.190 -9.087 40.922 1.00 86.56 199 GLN A N 1
ATOM 1581 C CA . GLN A 1 199 ? -18.322 -10.520 40.636 1.00 86.56 199 GLN A CA 1
ATOM 1582 C C . GLN A 1 199 ? -19.128 -10.779 39.359 1.00 86.56 199 GLN A C 1
ATOM 1584 O O . GLN A 1 199 ? -18.729 -11.621 38.555 1.00 86.56 199 GLN A O 1
ATOM 1589 N N . GLU A 1 200 ? -20.221 -10.047 39.143 1.00 85.00 200 GLU A N 1
ATOM 1590 C CA . GLU A 1 200 ? -21.030 -10.133 37.923 1.00 85.00 200 GLU A CA 1
ATOM 1591 C C . GLU A 1 200 ? -20.211 -9.742 36.686 1.00 85.00 200 GLU A C 1
ATOM 1593 O O . GLU A 1 200 ? -20.180 -10.483 35.701 1.00 85.00 200 GLU A O 1
ATOM 1598 N N . GLN A 1 201 ? -19.459 -8.641 36.757 1.00 79.88 201 GLN A N 1
ATOM 1599 C CA . GLN A 1 201 ? -18.588 -8.214 35.662 1.00 79.88 201 GLN A CA 1
ATOM 1600 C C . GLN A 1 201 ? -17.522 -9.269 35.332 1.00 79.88 201 GLN A C 1
ATOM 1602 O O . GLN A 1 201 ? -17.252 -9.544 34.160 1.00 79.88 201 GLN A O 1
ATOM 1607 N N . LYS A 1 202 ? -16.946 -9.906 36.358 1.00 89.31 202 LYS A N 1
ATOM 1608 C CA . LYS A 1 202 ? -15.996 -11.004 36.167 1.00 89.31 202 LYS A CA 1
ATOM 1609 C C . LYS A 1 202 ? -16.645 -12.208 35.479 1.00 89.31 202 LYS A C 1
ATOM 1611 O O . LYS A 1 202 ? -16.073 -12.736 34.533 1.00 89.31 202 LYS A O 1
ATOM 1616 N N . LEU A 1 203 ? -17.847 -12.606 35.897 1.00 90.00 203 LEU A N 1
ATOM 1617 C CA . LEU A 1 203 ? -18.583 -13.706 35.262 1.00 90.00 203 LEU A CA 1
ATOM 1618 C C . LEU A 1 203 ? -18.905 -13.422 33.790 1.00 90.00 203 LEU A C 1
ATOM 1620 O O . LEU A 1 203 ? -18.857 -14.341 32.969 1.00 90.00 203 LEU A O 1
ATOM 1624 N N . HIS A 1 204 ? -19.202 -12.168 33.439 1.00 84.38 204 HIS A N 1
ATOM 1625 C CA . HIS A 1 204 ? -19.369 -11.770 32.042 1.00 84.38 204 HIS A CA 1
ATOM 1626 C C . HIS A 1 204 ? -18.077 -11.957 31.239 1.00 84.38 204 HIS A C 1
ATOM 1628 O O . HIS A 1 204 ? -18.118 -12.600 30.190 1.00 84.38 204 HIS A O 1
ATOM 1634 N N . SER A 1 205 ? -16.938 -11.498 31.765 1.00 85.88 205 SER A N 1
ATOM 1635 C CA . SER A 1 205 ? -15.623 -11.700 31.138 1.00 85.88 205 SER A CA 1
ATOM 1636 C C . SER A 1 205 ? -15.293 -13.189 30.960 1.00 85.88 205 SER A C 1
ATOM 1638 O O . SER A 1 205 ? -14.937 -13.620 29.865 1.00 85.88 205 SER A O 1
ATOM 1640 N N . ASP A 1 206 ? -15.487 -14.003 32.001 1.00 92.06 206 ASP A N 1
ATOM 1641 C CA . ASP A 1 206 ? -15.225 -15.449 31.955 1.00 92.06 206 ASP A CA 1
ATOM 1642 C C . ASP A 1 206 ? -16.137 -16.158 30.925 1.00 92.06 206 ASP A C 1
ATOM 1644 O O . ASP A 1 206 ? -15.735 -17.110 30.247 1.00 92.06 206 ASP A O 1
ATOM 1648 N N . THR A 1 207 ? -17.377 -15.681 30.764 1.00 92.00 207 THR A N 1
ATOM 1649 C CA . THR A 1 207 ? -18.325 -16.205 29.766 1.00 92.00 207 THR A CA 1
ATOM 1650 C C . THR A 1 207 ? -17.891 -15.861 28.340 1.00 92.00 207 THR A C 1
ATOM 1652 O O . THR A 1 207 ? -18.003 -16.704 27.441 1.00 92.00 207 THR A O 1
ATOM 1655 N N . GLU A 1 208 ? -17.368 -14.653 28.123 1.00 88.50 208 GLU A N 1
ATOM 1656 C CA . GLU A 1 208 ? -16.801 -14.245 26.837 1.00 88.50 208 GLU A CA 1
ATOM 1657 C C . GLU A 1 208 ? -15.577 -15.095 26.474 1.00 88.50 208 GLU A C 1
ATOM 1659 O O . GLU A 1 208 ? -15.528 -15.639 25.367 1.00 88.50 208 GLU A O 1
ATOM 1664 N N . GLU A 1 209 ? -14.647 -15.313 27.407 1.00 93.50 209 GLU A N 1
ATOM 1665 C CA . GLU A 1 209 ? -13.481 -16.183 27.191 1.00 93.50 209 GLU A CA 1
ATOM 1666 C C . GLU A 1 209 ? -13.889 -17.621 26.830 1.00 93.50 209 GLU A C 1
ATOM 1668 O O . GLU A 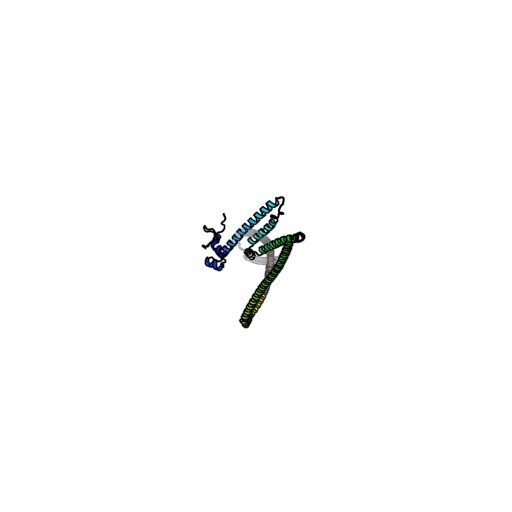1 209 ? -13.379 -18.201 25.865 1.00 93.50 209 GLU A O 1
ATOM 1673 N N . LEU A 1 210 ? -14.869 -18.193 27.537 1.00 93.62 210 LEU A N 1
ATOM 1674 C CA . LEU A 1 210 ? -15.404 -19.520 27.213 1.00 93.62 210 LEU A CA 1
ATOM 1675 C C . LEU A 1 210 ? -16.030 -19.575 25.815 1.00 93.62 210 LEU A C 1
ATOM 1677 O O . LEU A 1 210 ? -15.906 -20.594 25.127 1.00 93.62 210 LEU A O 1
ATOM 1681 N N . SER A 1 211 ? -16.697 -18.505 25.376 1.00 87.69 211 SER A N 1
ATOM 1682 C CA . SER A 1 211 ? -17.266 -18.432 24.027 1.00 87.69 211 SER A CA 1
ATOM 1683 C C . SER A 1 211 ? -16.175 -18.423 22.947 1.00 87.69 211 SER A C 1
ATOM 1685 O O . SER A 1 211 ? -16.281 -19.165 21.966 1.00 87.69 211 SER A O 1
ATOM 1687 N N . GLN A 1 212 ? -15.079 -17.692 23.177 1.00 91.94 212 GLN A N 1
ATOM 1688 C CA . GLN A 1 212 ? -13.922 -17.657 22.281 1.00 91.94 212 GLN A CA 1
ATOM 1689 C C . GLN A 1 212 ? -13.223 -19.018 22.221 1.00 91.94 212 GLN A C 1
ATOM 1691 O O . GLN A 1 212 ? -12.909 -19.507 21.135 1.00 91.94 212 GLN A O 1
ATOM 1696 N N . LEU A 1 213 ? -13.031 -19.676 23.368 1.00 92.88 213 LEU A N 1
ATOM 1697 C CA . LEU A 1 213 ? -12.449 -21.019 23.422 1.00 92.88 213 LEU A CA 1
ATOM 1698 C C . LEU A 1 213 ? -13.310 -22.049 22.682 1.00 92.88 213 LEU A C 1
ATOM 1700 O O . LEU A 1 213 ? -12.776 -22.882 21.951 1.00 92.88 213 LEU A O 1
ATOM 1704 N N . ARG A 1 214 ? -14.640 -21.970 22.805 1.00 93.12 214 ARG A N 1
ATOM 1705 C CA . ARG A 1 214 ? -15.559 -22.832 22.039 1.00 93.12 214 ARG A CA 1
ATOM 1706 C C . ARG A 1 214 ? -15.469 -22.588 20.537 1.00 93.12 214 ARG A C 1
ATOM 1708 O O . ARG A 1 214 ? -15.500 -23.550 19.773 1.00 93.12 214 ARG A O 1
ATOM 1715 N N . GLN A 1 215 ? -15.340 -21.333 20.112 1.00 92.19 215 GLN A N 1
ATOM 1716 C CA . GLN A 1 215 ? -15.118 -21.015 18.703 1.00 92.19 215 GLN A CA 1
ATOM 1717 C C . GLN A 1 215 ? -13.796 -21.617 18.211 1.00 92.19 215 GLN A C 1
ATOM 1719 O O . GLN A 1 215 ? -13.769 -22.251 17.158 1.00 92.19 215 GLN A O 1
ATOM 1724 N N . LYS A 1 216 ? -12.718 -21.487 18.991 1.00 92.44 216 LYS A N 1
ATOM 1725 C CA . LYS A 1 216 ? -11.411 -22.066 18.651 1.00 92.44 216 LYS A CA 1
ATOM 1726 C C . LYS A 1 216 ? -11.455 -23.590 18.559 1.00 92.44 216 LYS A C 1
ATOM 1728 O O . LYS A 1 216 ? -10.881 -24.148 17.631 1.00 92.44 216 LYS A O 1
ATOM 1733 N N . ASP A 1 217 ? -12.172 -24.265 19.454 1.00 93.56 217 ASP A N 1
ATOM 1734 C CA . ASP A 1 217 ? -12.385 -25.717 19.371 1.00 93.56 217 ASP A CA 1
ATOM 1735 C C . ASP A 1 217 ? -13.140 -26.118 18.088 1.00 93.56 217 ASP A C 1
ATOM 1737 O O . ASP A 1 217 ? -12.774 -27.087 17.422 1.00 93.56 217 ASP A O 1
ATOM 1741 N N . ALA A 1 218 ? -14.157 -25.348 17.689 1.00 89.50 218 ALA A N 1
ATOM 1742 C CA . ALA A 1 218 ? -14.882 -25.578 16.438 1.00 89.50 218 ALA A CA 1
ATOM 1743 C C . ALA A 1 218 ? -14.004 -25.344 15.192 1.00 89.50 218 ALA A C 1
ATOM 1745 O O . ALA A 1 218 ? -14.050 -26.137 14.247 1.00 89.50 218 ALA A O 1
ATOM 1746 N N . GLU A 1 219 ? -13.174 -24.296 15.197 1.00 90.06 219 GLU A N 1
ATOM 1747 C CA . GLU A 1 219 ? -12.186 -24.027 14.142 1.00 90.06 219 GLU A CA 1
ATOM 1748 C C . GLU A 1 219 ? -11.188 -25.186 14.028 1.00 90.06 219 GLU A C 1
ATOM 1750 O O . GLU A 1 219 ? -10.974 -25.710 12.936 1.00 90.06 219 GLU A O 1
ATOM 1755 N N . LEU A 1 220 ? -10.639 -25.657 15.151 1.00 89.56 220 LEU A N 1
ATOM 1756 C CA . LEU A 1 220 ? -9.704 -26.784 15.170 1.00 89.56 220 LEU A CA 1
ATOM 1757 C C . LEU A 1 220 ? -10.343 -28.082 14.670 1.00 89.56 220 LEU A C 1
ATOM 1759 O O . LEU A 1 220 ? -9.707 -28.812 13.912 1.00 89.56 220 LEU A O 1
ATOM 1763 N N . LYS A 1 221 ? -11.603 -28.359 15.024 1.00 90.12 221 LYS A N 1
ATOM 1764 C CA . LYS A 1 221 ? -12.348 -29.510 14.485 1.00 90.12 221 LYS A CA 1
ATOM 1765 C C . LYS A 1 221 ? -12.562 -29.413 12.979 1.00 90.12 221 LYS A C 1
ATOM 1767 O O . LYS A 1 221 ? -12.475 -30.427 12.291 1.00 90.12 221 LYS A O 1
ATOM 1772 N N . THR A 1 222 ? -12.813 -28.209 12.470 1.00 86.81 222 THR A N 1
ATOM 1773 C CA . THR A 1 222 ? -12.962 -27.966 11.029 1.00 86.81 222 THR A CA 1
ATOM 1774 C C . THR A 1 222 ? -11.638 -28.208 10.312 1.00 86.81 222 THR A C 1
ATOM 1776 O O . THR A 1 222 ? -11.594 -29.002 9.379 1.00 86.81 222 THR A O 1
ATOM 1779 N N . ILE A 1 223 ? -10.540 -27.644 10.823 1.00 83.69 223 ILE A N 1
ATOM 1780 C CA . ILE A 1 223 ? -9.186 -27.870 10.295 1.00 83.69 223 ILE A CA 1
ATOM 1781 C C . ILE A 1 223 ? -8.815 -29.358 10.355 1.00 83.69 223 ILE A C 1
ATOM 1783 O O . ILE A 1 223 ? -8.222 -29.888 9.421 1.00 83.69 223 ILE A O 1
ATOM 1787 N N . GLN A 1 224 ? -9.175 -30.063 11.430 1.00 83.50 224 GLN A N 1
ATOM 1788 C CA . GLN A 1 224 ? -8.936 -31.500 11.549 1.00 83.50 224 GLN A CA 1
ATOM 1789 C C . GLN A 1 224 ? -9.715 -32.299 10.494 1.00 83.50 224 GLN A C 1
ATOM 1791 O O . GLN A 1 224 ? -9.153 -33.219 9.902 1.00 83.50 224 GLN A O 1
ATOM 1796 N N . ALA A 1 225 ? -10.979 -31.953 10.240 1.00 80.50 225 ALA A N 1
ATOM 1797 C CA . ALA A 1 225 ? -11.779 -32.582 9.191 1.00 80.50 225 ALA A CA 1
ATOM 1798 C C . ALA A 1 225 ? -11.223 -32.274 7.790 1.00 80.50 225 ALA A C 1
ATOM 1800 O O . ALA A 1 225 ? -11.125 -33.176 6.958 1.00 80.50 225 ALA A O 1
ATOM 1801 N N . GLU A 1 226 ? -10.786 -31.034 7.551 1.00 78.06 226 GLU A N 1
ATOM 1802 C CA . GLU A 1 226 ? -10.123 -30.630 6.309 1.00 78.06 226 GLU A CA 1
ATOM 1803 C C . GLU A 1 226 ? -8.827 -31.419 6.098 1.00 78.06 226 GLU A C 1
ATOM 1805 O O . GLU A 1 226 ? -8.670 -32.046 5.054 1.00 78.06 226 GLU A O 1
ATOM 1810 N N . LEU A 1 227 ? -7.953 -31.508 7.104 1.00 71.94 227 LEU A N 1
ATOM 1811 C CA . LEU A 1 227 ? -6.714 -32.297 7.051 1.00 71.94 227 LEU A CA 1
ATOM 1812 C C . LEU A 1 227 ? -6.955 -33.795 6.820 1.00 71.94 227 LEU A C 1
ATOM 1814 O O . LEU A 1 227 ? -6.126 -34.449 6.198 1.00 71.94 227 LEU A O 1
ATOM 1818 N N . GLN A 1 228 ? -8.068 -34.345 7.311 1.00 73.12 228 GLN A N 1
ATOM 1819 C CA . GLN A 1 228 ? -8.454 -35.735 7.042 1.00 73.12 228 GLN A CA 1
ATOM 1820 C C . GLN A 1 228 ? -9.027 -35.933 5.630 1.00 73.12 228 GLN A C 1
ATOM 1822 O O . GLN A 1 228 ? -8.960 -37.039 5.101 1.00 73.12 228 GLN A O 1
ATOM 1827 N N . SER A 1 229 ? -9.596 -34.884 5.030 1.00 69.06 229 SER A N 1
ATOM 1828 C CA . SER A 1 229 ? -10.171 -34.911 3.678 1.00 69.06 229 SER A CA 1
ATOM 1829 C C . SER A 1 229 ? -9.183 -34.530 2.571 1.00 69.06 229 SER A C 1
ATOM 1831 O O . SER A 1 229 ? -9.398 -34.876 1.411 1.00 69.06 229 SER A O 1
ATOM 1833 N N . VAL A 1 230 ? -8.110 -33.815 2.916 1.00 64.06 230 VAL A N 1
ATOM 1834 C CA . VAL A 1 230 ? -7.072 -33.381 1.981 1.00 64.06 230 VAL A CA 1
ATOM 1835 C C . VAL A 1 230 ? -6.067 -34.514 1.799 1.00 64.06 230 VAL A C 1
ATOM 1837 O O . VAL A 1 230 ? -5.247 -34.793 2.672 1.00 64.06 230 VAL A O 1
ATOM 1840 N N . ASP A 1 231 ? -6.119 -35.151 0.631 1.00 69.88 231 ASP A N 1
ATOM 1841 C CA . ASP A 1 231 ? -5.127 -36.127 0.191 1.00 69.88 231 ASP A CA 1
ATOM 1842 C C . ASP A 1 231 ? -3.791 -35.413 -0.091 1.00 69.88 231 ASP A C 1
ATOM 1844 O O . ASP A 1 231 ? -3.530 -34.878 -1.170 1.00 69.88 231 ASP A O 1
ATOM 1848 N N . LEU A 1 232 ? -2.939 -35.335 0.932 1.00 68.62 232 LEU A N 1
ATOM 1849 C CA . LEU A 1 232 ? -1.615 -34.718 0.837 1.00 68.62 232 LEU A CA 1
ATOM 1850 C C . LEU A 1 232 ? -0.726 -35.404 -0.210 1.00 68.62 232 LEU A C 1
ATOM 1852 O O . LEU A 1 232 ? 0.191 -34.762 -0.736 1.00 68.62 232 LEU A O 1
ATOM 1856 N N . ASP A 1 233 ? -0.991 -36.672 -0.530 1.00 73.06 233 ASP A N 1
ATOM 1857 C CA . ASP A 1 233 ? -0.247 -37.399 -1.551 1.00 73.06 233 ASP A CA 1
ATOM 1858 C C . ASP A 1 233 ? -0.639 -36.915 -2.952 1.00 73.06 233 ASP A C 1
ATOM 1860 O O . ASP A 1 233 ? 0.253 -36.703 -3.779 1.00 73.06 233 ASP A O 1
ATOM 1864 N N . SER A 1 234 ? -1.917 -36.592 -3.197 1.00 75.88 234 SER A N 1
ATOM 1865 C CA . SER A 1 234 ? -2.353 -36.008 -4.475 1.00 75.88 234 SER A CA 1
ATOM 1866 C C . SER A 1 234 ? -1.725 -34.633 -4.721 1.00 75.88 234 SER A C 1
ATOM 1868 O O . SER A 1 234 ? -1.242 -34.362 -5.821 1.00 75.88 234 SER A O 1
ATOM 1870 N N . PHE A 1 235 ? -1.649 -33.778 -3.695 1.00 73.56 235 PHE A N 1
ATOM 1871 C CA . PHE A 1 235 ? -0.999 -32.465 -3.805 1.00 73.56 235 PHE A CA 1
ATOM 1872 C C . PHE A 1 235 ? 0.514 -32.576 -4.010 1.00 73.56 235 PHE A C 1
ATOM 1874 O O . PHE A 1 235 ? 1.087 -31.847 -4.823 1.00 73.56 235 PHE A O 1
ATOM 1881 N N . ARG A 1 236 ? 1.186 -33.508 -3.320 1.00 77.38 236 ARG A N 1
ATOM 1882 C CA . ARG A 1 236 ? 2.612 -33.785 -3.565 1.00 77.38 236 ARG A CA 1
ATOM 1883 C C . ARG A 1 236 ? 2.841 -34.270 -4.990 1.00 77.38 236 ARG A C 1
ATOM 1885 O O . ARG A 1 236 ? 3.816 -33.844 -5.614 1.00 77.38 236 ARG A O 1
ATOM 1892 N N . GLN A 1 237 ? 1.948 -35.112 -5.501 1.00 79.62 237 GLN A N 1
ATOM 1893 C CA . GLN A 1 237 ? 1.992 -35.618 -6.868 1.00 79.62 237 GLN A CA 1
ATOM 1894 C C . GLN A 1 237 ? 1.751 -34.499 -7.893 1.00 79.62 237 GLN A C 1
ATOM 1896 O O . GLN A 1 237 ? 2.449 -34.417 -8.901 1.00 79.62 237 GLN A O 1
ATOM 1901 N N . GLU A 1 238 ? 0.837 -33.572 -7.614 1.00 82.31 238 GLU A N 1
ATOM 1902 C CA . GLU A 1 238 ? 0.595 -32.405 -8.463 1.00 82.31 238 GLU A CA 1
ATOM 1903 C C . GLU A 1 238 ? 1.794 -31.444 -8.483 1.00 82.31 238 GLU A C 1
ATOM 1905 O O . GLU A 1 238 ? 2.221 -31.024 -9.557 1.00 82.31 238 GLU A O 1
ATOM 1910 N N . ILE A 1 239 ? 2.418 -31.169 -7.334 1.00 79.44 239 ILE A N 1
ATOM 1911 C CA . ILE A 1 239 ? 3.637 -30.345 -7.247 1.00 79.44 239 ILE A CA 1
ATOM 1912 C C . ILE A 1 239 ? 4.817 -31.015 -7.971 1.00 79.44 239 ILE A C 1
ATOM 1914 O O . ILE A 1 239 ? 5.599 -30.340 -8.651 1.00 79.44 239 ILE A O 1
ATOM 1918 N N . THR A 1 240 ? 4.956 -32.342 -7.880 1.00 81.50 240 THR A N 1
ATOM 1919 C CA . THR A 1 240 ? 5.993 -33.071 -8.636 1.00 81.50 240 THR A CA 1
ATOM 1920 C C . THR A 1 240 ? 5.717 -33.052 -10.135 1.00 81.50 240 THR A C 1
ATOM 1922 O O . THR A 1 240 ? 6.633 -32.795 -10.912 1.00 81.50 240 THR A O 1
ATOM 1925 N N . ASN A 1 241 ? 4.462 -33.202 -10.558 1.00 83.94 241 ASN A N 1
ATOM 1926 C CA . ASN A 1 241 ? 4.086 -33.084 -11.967 1.00 83.94 241 ASN A CA 1
ATOM 1927 C C . ASN A 1 241 ? 4.333 -31.665 -12.502 1.00 83.94 241 ASN A C 1
ATOM 1929 O O . ASN A 1 241 ? 4.931 -31.501 -13.564 1.00 83.94 241 ASN A O 1
ATOM 1933 N N . GLN A 1 242 ? 3.937 -30.635 -11.749 1.00 84.94 242 GLN A N 1
ATOM 1934 C CA . GLN A 1 242 ? 4.134 -29.237 -12.132 1.00 84.94 242 GLN A CA 1
ATOM 1935 C C . GLN A 1 242 ? 5.619 -28.879 -12.223 1.00 84.94 242 GLN A C 1
ATOM 1937 O O . GLN A 1 242 ? 6.040 -28.289 -13.220 1.00 84.94 242 GLN A O 1
ATOM 1942 N N . SER A 1 243 ? 6.430 -29.285 -11.242 1.00 78.00 243 SER A N 1
ATOM 1943 C CA . SER A 1 243 ? 7.882 -29.067 -11.287 1.00 78.00 243 SER A CA 1
ATOM 1944 C C . SER A 1 243 ? 8.543 -29.814 -12.453 1.00 78.00 243 SER A C 1
ATOM 1946 O O . SER A 1 243 ? 9.359 -29.214 -13.154 1.00 78.00 243 SER A O 1
ATOM 1948 N N 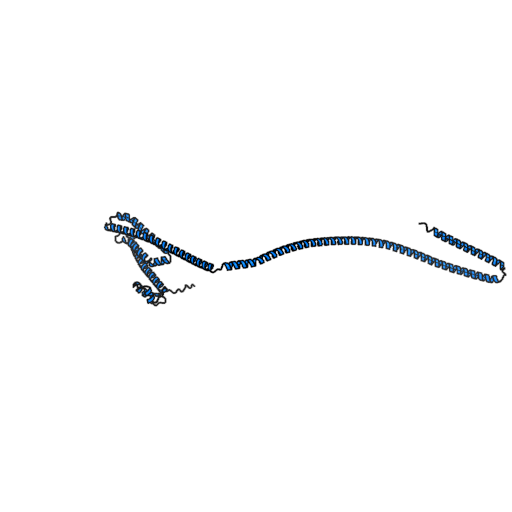. ALA A 1 244 ? 8.105 -31.040 -12.769 1.00 80.00 244 ALA A N 1
ATOM 1949 C CA . ALA A 1 244 ? 8.556 -31.778 -13.953 1.00 80.00 244 ALA A CA 1
ATOM 1950 C C . ALA A 1 244 ? 8.199 -31.079 -15.281 1.00 80.00 244 ALA A C 1
ATOM 1952 O O . ALA A 1 244 ? 8.972 -31.149 -16.233 1.00 80.00 244 ALA A O 1
ATOM 1953 N N . THR A 1 245 ? 7.074 -30.358 -15.364 1.00 85.50 245 THR A N 1
ATOM 1954 C CA . THR A 1 245 ? 6.743 -29.519 -16.539 1.00 85.50 245 THR A CA 1
ATOM 1955 C C . THR A 1 245 ? 7.474 -28.176 -16.594 1.00 85.50 245 THR A C 1
ATOM 1957 O O . THR A 1 245 ? 7.583 -27.592 -17.674 1.00 85.50 245 THR A O 1
ATOM 1960 N N . LEU A 1 246 ? 7.948 -27.649 -15.463 1.00 83.06 246 LEU A N 1
ATOM 1961 C CA . LEU A 1 246 ? 8.636 -26.353 -15.402 1.00 83.06 246 LEU A CA 1
ATOM 1962 C C . LEU A 1 246 ? 10.141 -26.471 -15.675 1.00 83.06 246 LEU A C 1
ATOM 1964 O O . LEU A 1 246 ? 10.704 -25.572 -16.294 1.00 83.06 246 LEU A O 1
ATOM 1968 N N . GLU A 1 247 ? 10.767 -27.584 -15.293 1.00 84.31 247 GLU A N 1
ATOM 1969 C CA . GLU A 1 247 ? 12.157 -27.945 -15.628 1.00 84.31 247 GLU A CA 1
ATOM 1970 C C . GLU A 1 247 ? 12.507 -27.756 -17.126 1.00 84.31 247 GLU A C 1
ATOM 1972 O O . GLU A 1 247 ? 13.425 -26.987 -17.440 1.00 84.31 247 GLU A O 1
ATOM 1977 N N . PRO A 1 248 ? 11.768 -28.343 -18.093 1.00 90.00 248 PRO A N 1
ATOM 1978 C CA . PRO A 1 248 ? 12.066 -28.160 -19.513 1.00 90.00 248 PRO A CA 1
ATOM 1979 C C . PRO A 1 248 ? 11.870 -26.706 -19.968 1.00 90.00 248 PRO A C 1
ATOM 1981 O O . PRO A 1 248 ? 12.665 -26.195 -20.749 1.00 90.00 248 PRO A O 1
ATOM 1984 N N . LYS A 1 249 ? 10.882 -25.984 -19.424 1.00 88.00 249 LYS A N 1
ATOM 1985 C CA . LYS A 1 249 ? 10.680 -24.559 -19.749 1.00 88.00 249 LYS A CA 1
ATOM 1986 C C . LYS A 1 249 ? 11.811 -23.676 -19.218 1.00 88.00 249 LYS A C 1
ATOM 1988 O O . LYS A 1 249 ? 12.220 -22.729 -19.884 1.00 88.00 249 LYS A O 1
ATOM 1993 N N . ALA A 1 250 ? 12.335 -23.975 -18.031 1.00 85.94 250 ALA A N 1
ATOM 1994 C CA . ALA A 1 250 ? 13.468 -23.254 -17.457 1.00 85.94 250 ALA A CA 1
ATOM 1995 C C . ALA A 1 250 ? 14.756 -23.494 -18.261 1.00 85.94 250 ALA A C 1
ATOM 1997 O O . ALA A 1 250 ? 15.529 -22.560 -18.492 1.00 85.94 250 ALA A O 1
ATOM 1998 N N . THR A 1 251 ? 14.972 -24.728 -18.729 1.00 88.75 251 THR A N 1
ATOM 1999 C CA . THR A 1 251 ? 16.113 -25.053 -19.599 1.00 88.75 251 THR A CA 1
ATOM 2000 C C . THR A 1 251 ? 16.000 -24.395 -20.977 1.00 88.75 251 THR A C 1
ATOM 2002 O O . THR A 1 251 ? 16.987 -23.821 -21.438 1.00 88.75 251 THR A O 1
ATOM 2005 N N . GLU A 1 252 ? 14.811 -24.370 -21.585 1.00 92.62 252 GLU A N 1
ATOM 2006 C CA . GLU A 1 252 ? 14.540 -23.638 -22.832 1.00 92.62 252 GLU A CA 1
ATOM 2007 C C . GLU A 1 252 ? 14.805 -22.132 -22.673 1.00 92.62 252 GLU A C 1
ATOM 2009 O O . GLU A 1 252 ? 15.500 -21.524 -23.488 1.00 92.62 252 GLU A O 1
ATOM 2014 N N . LEU A 1 253 ? 14.344 -21.526 -21.575 1.00 91.75 253 LEU A N 1
ATOM 2015 C CA . LEU A 1 253 ? 14.567 -20.104 -21.300 1.00 91.75 253 LEU A CA 1
ATOM 2016 C C . LEU A 1 253 ? 16.062 -19.786 -21.149 1.00 91.75 253 LEU A C 1
ATOM 2018 O O . LEU A 1 253 ? 16.540 -18.777 -21.673 1.00 91.75 253 LEU A O 1
ATOM 2022 N N . LYS A 1 254 ? 16.823 -20.671 -20.496 1.00 91.88 254 LYS A N 1
ATOM 2023 C CA . LYS A 1 254 ? 18.280 -20.538 -20.375 1.00 91.88 254 LYS A CA 1
ATOM 2024 C C . LYS A 1 254 ? 18.982 -20.651 -21.734 1.00 91.88 254 LYS A C 1
ATOM 2026 O O . LYS A 1 254 ? 19.899 -19.877 -22.003 1.00 91.88 254 LYS A O 1
ATOM 2031 N N . GLN A 1 255 ? 18.541 -21.566 -22.601 1.00 93.50 255 GLN A N 1
ATOM 2032 C CA . GLN A 1 255 ? 19.062 -21.681 -23.969 1.00 93.50 255 GLN A CA 1
ATOM 2033 C C . GLN A 1 255 ? 18.769 -20.422 -24.791 1.00 93.50 255 GLN A C 1
ATOM 2035 O O . GLN A 1 255 ? 19.675 -19.889 -25.428 1.00 93.50 255 GLN A O 1
ATOM 2040 N N . LEU A 1 256 ? 17.545 -19.892 -24.721 1.00 93.56 256 LEU A N 1
ATOM 2041 C CA . LEU A 1 256 ? 17.171 -18.649 -25.403 1.00 93.56 256 LEU A CA 1
ATOM 2042 C C . LEU A 1 256 ? 17.974 -17.445 -24.896 1.00 93.56 256 LEU A C 1
ATOM 2044 O O . LEU A 1 256 ? 18.399 -16.607 -25.690 1.00 93.56 256 LEU A O 1
ATOM 2048 N N . GLN A 1 257 ? 18.233 -17.359 -23.589 1.00 92.06 257 GLN A N 1
ATOM 2049 C CA . GLN A 1 257 ? 19.105 -16.321 -23.028 1.00 92.06 257 GLN A CA 1
ATOM 2050 C C . GLN A 1 257 ? 20.536 -16.422 -23.562 1.00 92.06 257 GLN A C 1
ATOM 2052 O O . GLN A 1 257 ? 21.139 -15.399 -23.888 1.00 92.06 257 GLN A O 1
ATOM 2057 N N . GLN A 1 258 ? 21.069 -17.639 -23.684 1.00 92.94 258 GLN A N 1
ATOM 2058 C CA . GLN A 1 258 ? 22.402 -17.859 -24.236 1.00 92.94 258 GLN A CA 1
ATOM 2059 C C . GLN A 1 258 ? 22.465 -17.494 -25.726 1.00 92.94 258 GLN A C 1
ATOM 2061 O O . GLN A 1 258 ? 23.384 -16.788 -26.136 1.00 92.94 258 GLN A O 1
ATOM 2066 N N . GLN A 1 259 ? 21.456 -17.883 -26.511 1.00 94.50 259 GLN A N 1
ATOM 2067 C CA . GLN A 1 259 ? 21.341 -17.499 -27.923 1.00 94.50 259 GLN A CA 1
ATOM 2068 C C . GLN A 1 259 ? 21.242 -15.982 -28.097 1.00 94.50 259 GLN A C 1
ATOM 2070 O O . GLN A 1 259 ? 21.895 -15.416 -28.971 1.00 94.50 259 GLN A O 1
ATOM 2075 N N . LYS A 1 260 ? 20.470 -15.299 -27.244 1.00 94.56 260 LYS A N 1
ATOM 2076 C CA . LYS A 1 260 ? 20.383 -13.836 -27.268 1.00 94.56 260 LYS A CA 1
ATOM 2077 C C . LYS A 1 260 ? 21.753 -13.191 -27.036 1.00 94.56 260 LYS A C 1
ATOM 2079 O O . LYS A 1 260 ? 22.135 -12.308 -27.795 1.00 94.56 260 LYS A O 1
ATOM 2084 N N . ALA A 1 261 ? 22.498 -13.652 -26.031 1.00 92.62 261 ALA A N 1
ATOM 2085 C CA . ALA A 1 261 ? 23.832 -13.126 -25.741 1.00 92.62 261 ALA A CA 1
ATOM 2086 C C . ALA A 1 261 ? 24.816 -13.349 -26.907 1.00 92.62 261 ALA A C 1
ATOM 2088 O O . ALA A 1 261 ? 25.647 -12.487 -27.194 1.00 92.62 261 ALA A O 1
ATOM 2089 N N . GLU A 1 262 ? 24.705 -14.482 -27.604 1.00 95.44 262 GLU A N 1
ATOM 2090 C CA . GLU A 1 262 ? 25.510 -14.771 -28.792 1.00 95.44 262 GLU A CA 1
ATOM 2091 C C . GLU A 1 262 ? 25.166 -13.836 -29.961 1.00 95.44 262 GLU A C 1
ATOM 2093 O O . GLU A 1 262 ? 26.069 -13.269 -30.579 1.00 95.44 262 GLU A O 1
ATOM 2098 N N . ILE A 1 263 ? 23.876 -13.598 -30.216 1.00 95.56 263 ILE A N 1
ATOM 2099 C CA . ILE A 1 263 ? 23.416 -12.638 -31.231 1.00 95.56 263 ILE A CA 1
ATOM 2100 C C . ILE A 1 263 ? 23.901 -11.222 -30.901 1.00 95.56 263 ILE A C 1
ATOM 2102 O O . ILE A 1 263 ? 24.419 -10.539 -31.783 1.00 95.56 263 ILE A O 1
ATOM 2106 N N . ASP A 1 264 ? 23.799 -10.788 -29.644 1.00 95.31 264 ASP A N 1
ATOM 2107 C CA . ASP A 1 264 ? 24.283 -9.469 -29.218 1.00 95.31 264 ASP A CA 1
ATOM 2108 C C . ASP A 1 264 ? 25.799 -9.330 -29.468 1.00 95.31 264 ASP A C 1
ATOM 2110 O O . ASP A 1 264 ? 26.268 -8.295 -29.952 1.00 95.31 264 ASP A O 1
ATOM 2114 N N . SER A 1 265 ? 26.573 -10.396 -29.231 1.00 94.25 265 SER A N 1
ATOM 2115 C CA . SER A 1 265 ? 28.002 -10.425 -29.556 1.00 94.25 265 SER A CA 1
ATOM 2116 C C . SER A 1 265 ? 28.266 -10.334 -31.064 1.00 94.25 265 SER A C 1
ATOM 2118 O O . SER A 1 265 ? 29.188 -9.621 -31.470 1.00 94.25 265 SER A O 1
ATOM 2120 N N . GLN A 1 266 ? 27.468 -11.011 -31.895 1.00 95.38 266 GLN A N 1
ATOM 2121 C CA . GLN A 1 266 ? 27.571 -10.925 -33.357 1.00 95.38 266 GLN A CA 1
ATOM 2122 C C . GLN A 1 266 ? 27.217 -9.523 -33.872 1.00 95.38 266 GLN A C 1
ATOM 2124 O O . GLN A 1 266 ? 27.918 -8.995 -34.736 1.00 95.38 266 GLN A O 1
ATOM 2129 N N . ILE A 1 267 ? 26.181 -8.887 -33.317 1.00 94.50 267 ILE A N 1
ATOM 2130 C CA . ILE A 1 267 ? 25.794 -7.512 -33.664 1.00 94.50 267 ILE A CA 1
ATOM 2131 C C . ILE A 1 267 ? 26.934 -6.542 -33.349 1.00 94.50 267 ILE A C 1
ATOM 2133 O O . ILE A 1 267 ? 27.281 -5.723 -34.200 1.00 94.50 267 ILE A O 1
ATOM 2137 N N . MET A 1 268 ? 27.561 -6.654 -32.173 1.00 93.31 268 MET A N 1
ATOM 2138 C CA . MET A 1 268 ? 28.708 -5.808 -31.821 1.00 93.31 268 MET A CA 1
ATOM 2139 C C . MET A 1 268 ? 29.884 -5.997 -32.789 1.00 93.31 268 MET A C 1
ATOM 2141 O O . MET A 1 268 ? 30.484 -5.013 -33.226 1.00 93.31 268 MET A O 1
ATOM 2145 N N . ALA A 1 269 ? 30.189 -7.240 -33.175 1.00 94.25 269 ALA A N 1
ATOM 2146 C CA . ALA A 1 269 ? 31.245 -7.522 -34.146 1.00 94.25 269 ALA A CA 1
ATOM 2147 C C . ALA A 1 269 ? 30.935 -6.918 -35.529 1.00 94.25 269 ALA A C 1
ATOM 2149 O O . ALA A 1 269 ? 31.810 -6.310 -36.150 1.00 94.25 269 ALA A O 1
ATOM 2150 N N . LEU A 1 270 ? 29.684 -7.020 -35.990 1.00 95.06 270 LEU A N 1
ATOM 2151 C CA . LEU A 1 270 ? 29.240 -6.419 -37.252 1.00 95.06 270 LEU A CA 1
ATOM 2152 C C . LEU A 1 270 ? 29.296 -4.889 -37.214 1.00 95.06 270 LEU A C 1
ATOM 2154 O O . LEU A 1 270 ? 29.755 -4.276 -38.175 1.00 95.06 270 LEU A O 1
ATOM 2158 N N . GLN A 1 271 ? 28.891 -4.266 -36.107 1.00 94.12 271 GLN A N 1
ATOM 2159 C CA . GLN A 1 271 ? 29.000 -2.814 -35.924 1.00 94.12 271 GLN A CA 1
ATOM 2160 C C . GLN A 1 271 ? 30.459 -2.350 -35.964 1.00 94.12 271 GLN A C 1
ATOM 2162 O O . GLN A 1 271 ? 30.779 -1.352 -36.611 1.00 94.12 271 GLN A O 1
ATOM 2167 N N . GLN A 1 272 ? 31.363 -3.100 -35.330 1.00 93.81 272 GLN A N 1
ATOM 2168 C CA . GLN A 1 272 ? 32.792 -2.815 -35.394 1.00 93.81 272 GLN A CA 1
ATOM 2169 C C . GLN A 1 272 ? 33.329 -2.956 -36.825 1.00 93.81 272 GLN A C 1
ATOM 2171 O O . GLN A 1 272 ? 34.083 -2.098 -37.288 1.00 93.81 272 GLN A O 1
ATOM 2176 N N . GLN A 1 273 ? 32.918 -3.999 -37.551 1.00 95.38 273 GLN A N 1
ATOM 2177 C CA . GLN A 1 273 ? 33.303 -4.189 -38.948 1.00 95.38 273 GLN A CA 1
ATOM 2178 C C . GLN A 1 273 ? 32.782 -3.055 -39.841 1.00 95.38 273 GLN A C 1
ATOM 2180 O O . GLN A 1 273 ? 33.525 -2.558 -40.688 1.00 95.38 273 GLN A O 1
ATOM 2185 N N . GLN A 1 274 ? 31.542 -2.608 -39.631 1.00 93.94 274 GLN A N 1
ATOM 2186 C CA . GLN A 1 274 ? 30.971 -1.473 -40.350 1.00 93.94 274 GLN A CA 1
ATOM 2187 C C . GLN A 1 274 ? 31.787 -0.196 -40.112 1.00 93.94 274 GLN A C 1
ATOM 2189 O O . GLN A 1 274 ? 32.143 0.475 -41.078 1.00 93.94 274 GLN A O 1
ATOM 2194 N N . ALA A 1 275 ? 32.165 0.098 -38.864 1.00 93.12 275 ALA A N 1
ATOM 2195 C CA . ALA A 1 275 ? 32.986 1.267 -38.543 1.00 93.12 275 ALA A CA 1
ATOM 2196 C C . ALA A 1 275 ? 34.362 1.234 -39.240 1.00 93.12 275 ALA A C 1
ATOM 2198 O O . ALA A 1 275 ? 34.845 2.260 -39.724 1.00 93.12 275 ALA A O 1
ATOM 2199 N N . VAL A 1 276 ? 34.985 0.053 -39.342 1.00 95.38 276 VAL A N 1
ATOM 2200 C CA . VAL A 1 276 ? 36.252 -0.121 -40.077 1.00 95.38 276 VAL A CA 1
ATOM 2201 C C . VAL A 1 276 ? 36.061 0.133 -41.574 1.00 95.38 276 VAL A C 1
ATOM 2203 O O . VAL A 1 276 ? 36.858 0.850 -42.181 1.00 95.38 276 VAL A O 1
ATOM 2206 N N . LEU A 1 277 ? 35.000 -0.418 -42.172 1.00 94.62 277 LEU A N 1
ATOM 2207 C CA . LEU A 1 277 ? 34.697 -0.216 -43.591 1.00 94.62 277 LEU A CA 1
ATOM 2208 C C . LEU A 1 277 ? 34.379 1.249 -43.909 1.00 94.62 277 LEU A C 1
ATOM 2210 O O . LEU A 1 277 ? 34.842 1.762 -44.925 1.00 94.62 277 LEU A O 1
ATOM 2214 N N . GLU A 1 278 ? 33.640 1.941 -43.042 1.00 95.12 278 GLU A N 1
ATOM 2215 C CA . GLU A 1 278 ? 33.375 3.378 -43.175 1.00 95.12 278 GLU A CA 1
ATOM 2216 C C . GLU A 1 278 ? 34.673 4.196 -43.141 1.00 95.12 278 GLU A C 1
ATOM 2218 O O . GLU A 1 278 ? 34.873 5.069 -43.991 1.00 95.12 278 GLU A O 1
ATOM 2223 N N . GLY A 1 279 ? 35.595 3.863 -42.230 1.00 93.88 279 GLY A N 1
ATOM 2224 C CA . GLY A 1 279 ? 36.926 4.471 -42.182 1.00 93.88 279 GLY A CA 1
ATOM 2225 C C . GLY A 1 279 ? 37.730 4.263 -43.472 1.00 93.88 279 GLY A C 1
ATOM 2226 O O . GLY A 1 279 ? 38.319 5.214 -43.993 1.00 93.88 279 GLY A O 1
ATOM 2227 N N . GLU A 1 280 ? 37.711 3.050 -44.031 1.00 95.38 280 GLU A N 1
ATOM 2228 C CA . GLU A 1 280 ? 38.392 2.739 -45.295 1.00 95.38 280 GLU A CA 1
ATOM 2229 C C . GLU A 1 280 ? 37.757 3.480 -46.483 1.00 95.38 280 GLU A C 1
ATOM 2231 O O . GLU A 1 280 ? 38.468 4.038 -47.322 1.00 95.38 280 GLU A O 1
ATOM 2236 N N . ILE A 1 281 ? 36.424 3.564 -46.543 1.00 94.69 281 ILE A N 1
ATOM 2237 C CA . ILE A 1 281 ? 35.713 4.325 -47.582 1.00 94.69 281 ILE A CA 1
ATOM 2238 C C . ILE A 1 281 ? 36.125 5.800 -47.547 1.00 94.69 281 ILE A C 1
ATOM 2240 O O . ILE A 1 281 ? 36.423 6.380 -48.596 1.00 94.69 281 ILE A O 1
ATOM 2244 N N . GLU A 1 282 ? 36.170 6.417 -46.365 1.00 95.19 282 GLU A N 1
ATOM 2245 C CA . GLU A 1 282 ? 36.601 7.811 -46.230 1.00 95.19 282 GLU A CA 1
ATOM 2246 C C . GLU A 1 282 ? 38.073 8.001 -46.618 1.00 95.19 282 GLU A C 1
ATOM 2248 O O . GLU A 1 282 ? 38.410 8.951 -47.338 1.00 95.19 282 GLU A O 1
ATOM 2253 N N . TYR A 1 283 ? 38.946 7.062 -46.247 1.00 95.44 283 TYR A N 1
ATOM 2254 C CA . TYR A 1 283 ? 40.340 7.070 -46.686 1.00 95.44 283 TYR A CA 1
ATOM 2255 C C . TYR A 1 283 ? 40.464 7.011 -48.220 1.00 95.44 283 TYR A C 1
ATOM 2257 O O . TYR A 1 283 ? 41.179 7.826 -48.821 1.00 95.44 283 TYR A O 1
ATOM 2265 N N . GLN A 1 284 ? 39.728 6.111 -48.880 1.00 93.81 284 GLN A N 1
ATOM 2266 C CA . GLN A 1 284 ? 39.743 5.985 -50.341 1.00 93.81 284 GLN A CA 1
ATOM 2267 C C . GLN A 1 284 ? 39.174 7.228 -51.034 1.00 93.81 284 GLN A C 1
ATOM 2269 O O . GLN A 1 284 ? 39.773 7.715 -51.998 1.00 93.81 284 GLN A O 1
ATOM 2274 N N . LYS A 1 285 ? 38.081 7.811 -50.521 1.00 93.88 285 LYS A N 1
ATOM 2275 C CA . LYS A 1 285 ? 37.544 9.087 -51.031 1.00 93.88 285 LYS A CA 1
ATOM 2276 C C . LYS A 1 285 ? 38.586 10.202 -50.949 1.00 93.88 285 LYS A C 1
ATOM 2278 O O . LYS A 1 285 ? 38.764 10.957 -51.910 1.00 93.88 285 LYS A O 1
ATOM 2283 N N . LEU A 1 286 ? 39.303 10.310 -49.828 1.00 94.69 286 LEU A N 1
ATOM 2284 C CA . LEU A 1 286 ? 40.358 11.310 -49.656 1.00 94.69 286 LEU A CA 1
ATOM 2285 C C . LEU A 1 286 ? 41.504 11.088 -50.655 1.00 94.69 286 LEU A C 1
ATOM 2287 O O . LEU A 1 286 ? 41.975 12.041 -51.286 1.00 94.69 286 LEU A O 1
ATOM 2291 N N . LYS A 1 287 ? 41.931 9.834 -50.833 1.00 94.75 287 LYS A N 1
ATOM 2292 C CA . LYS A 1 287 ? 42.956 9.452 -51.812 1.00 94.75 287 LYS A CA 1
ATOM 2293 C C . LYS A 1 287 ? 42.532 9.808 -53.238 1.00 94.75 287 LYS A C 1
ATOM 2295 O O . LYS A 1 287 ? 43.316 10.428 -53.958 1.00 94.75 287 LYS A O 1
ATOM 2300 N N . GLN A 1 288 ? 41.295 9.501 -53.620 1.00 93.94 288 GLN A N 1
ATOM 2301 C CA . GLN A 1 288 ? 40.749 9.838 -54.935 1.00 93.94 288 GLN A CA 1
ATOM 2302 C C . GLN A 1 288 ? 40.721 11.356 -55.160 1.00 93.94 288 GLN A C 1
ATOM 2304 O O . GLN A 1 288 ? 41.172 11.825 -56.205 1.00 93.94 288 GLN A O 1
ATOM 2309 N N . ARG A 1 289 ? 40.282 12.148 -54.170 1.00 93.88 289 ARG A N 1
ATOM 2310 C CA . ARG A 1 289 ? 40.312 13.624 -54.248 1.00 93.88 289 ARG A CA 1
ATOM 2311 C C . ARG A 1 289 ? 41.728 14.161 -54.453 1.00 93.88 289 ARG A C 1
ATOM 2313 O O . ARG A 1 289 ? 41.932 15.063 -55.268 1.00 93.88 289 ARG A O 1
ATOM 2320 N N . ARG A 1 290 ? 42.723 13.604 -53.754 1.00 92.62 290 ARG A N 1
ATOM 2321 C CA . ARG A 1 290 ? 44.136 13.977 -53.950 1.00 92.62 290 ARG A CA 1
ATOM 2322 C C . ARG A 1 290 ? 44.612 13.649 -55.362 1.00 92.62 290 ARG A C 1
ATOM 2324 O O . ARG A 1 290 ? 45.230 14.501 -55.993 1.00 92.62 290 ARG A O 1
ATOM 2331 N N . GLN A 1 291 ? 44.289 12.462 -55.873 1.00 92.56 291 GLN A N 1
ATOM 2332 C CA . GLN A 1 291 ? 44.634 12.069 -57.242 1.00 92.56 291 GLN A CA 1
ATOM 2333 C C . GLN A 1 291 ? 43.975 12.981 -58.280 1.00 92.56 291 GLN A C 1
ATOM 2335 O O . GLN A 1 291 ? 44.665 13.469 -59.167 1.00 92.56 291 GLN A O 1
ATOM 2340 N N . GLN A 1 292 ? 42.682 13.286 -58.139 1.00 92.25 292 GLN A N 1
ATOM 2341 C CA . GLN A 1 292 ? 41.981 14.236 -59.011 1.00 92.25 292 GLN A CA 1
ATOM 2342 C C . GLN A 1 292 ? 42.626 15.623 -58.973 1.00 92.25 292 GLN A C 1
ATOM 2344 O O . GLN A 1 292 ? 42.829 16.238 -60.014 1.00 92.25 292 GLN A O 1
ATOM 2349 N N . THR A 1 293 ? 43.008 16.096 -57.786 1.00 92.25 293 THR A N 1
ATOM 2350 C CA . THR A 1 293 ? 43.695 17.386 -57.634 1.00 92.25 293 THR A CA 1
ATOM 2351 C C . THR A 1 293 ? 45.065 17.372 -58.319 1.00 92.25 293 THR A C 1
ATOM 2353 O O . THR A 1 293 ? 45.419 18.332 -59.002 1.00 92.25 293 THR A O 1
ATOM 2356 N N . GLY A 1 294 ? 45.814 16.270 -58.192 1.00 91.25 294 GLY A N 1
ATOM 2357 C CA . GLY A 1 294 ? 47.077 16.053 -58.899 1.00 91.25 294 GLY A CA 1
ATOM 2358 C C . GLY A 1 294 ? 46.903 16.032 -60.418 1.00 91.25 294 GLY A C 1
ATOM 2359 O O . GLY A 1 294 ? 47.593 16.769 -61.114 1.00 91.25 294 GLY A O 1
ATOM 2360 N N . LEU A 1 295 ? 45.927 15.275 -60.928 1.00 91.38 295 LEU A N 1
ATOM 2361 C CA . LEU A 1 295 ? 45.597 15.224 -62.355 1.00 91.38 295 LEU A CA 1
ATOM 2362 C C . LEU A 1 295 ? 45.178 16.593 -62.892 1.00 91.38 295 LEU A C 1
ATOM 2364 O O . LEU A 1 295 ? 45.637 16.986 -63.959 1.00 91.38 295 LEU A O 1
ATOM 2368 N N . LEU A 1 296 ? 44.355 17.348 -62.158 1.00 93.06 296 LEU A N 1
ATOM 2369 C CA . LEU A 1 296 ? 43.980 18.713 -62.536 1.00 93.06 296 LEU A CA 1
ATOM 2370 C C . LEU A 1 296 ? 45.202 19.631 -62.600 1.00 93.06 296 LEU A C 1
ATOM 2372 O O . LEU A 1 296 ? 45.294 20.452 -63.511 1.00 93.06 296 LEU A O 1
ATOM 2376 N N . LYS A 1 297 ? 46.148 19.491 -61.665 1.00 92.31 297 LYS A N 1
ATOM 2377 C CA . LYS A 1 297 ? 47.401 20.251 -61.686 1.00 92.31 297 LYS A CA 1
ATOM 2378 C C . LYS A 1 297 ? 48.253 19.885 -62.904 1.00 92.31 297 LYS A C 1
ATOM 2380 O O . LYS A 1 297 ? 48.612 20.782 -63.658 1.00 92.31 297 LYS A O 1
ATOM 2385 N N . SER A 1 298 ? 48.489 18.597 -63.154 1.00 89.38 298 SER A N 1
ATOM 2386 C CA . SER A 1 298 ? 49.245 18.137 -64.327 1.00 89.38 298 SER A CA 1
ATOM 2387 C C . SER A 1 298 ? 48.559 18.508 -65.642 1.00 89.38 298 SER A C 1
ATOM 2389 O O . SER A 1 298 ? 49.223 18.891 -66.595 1.00 89.38 298 SER A O 1
ATOM 2391 N N . THR A 1 299 ? 47.225 18.471 -65.697 1.00 91.31 299 THR A N 1
ATOM 2392 C CA . THR A 1 299 ? 46.462 18.915 -66.874 1.00 91.31 299 THR A CA 1
ATOM 2393 C C . THR A 1 299 ? 46.650 20.411 -67.102 1.00 91.31 299 THR A C 1
ATOM 2395 O O . THR A 1 299 ? 46.886 20.824 -68.232 1.00 91.31 299 THR A O 1
ATOM 2398 N N . LYS A 1 300 ? 46.607 21.234 -66.043 1.00 91.31 300 LYS A N 1
ATOM 2399 C CA . LYS A 1 300 ? 46.911 22.670 -66.145 1.00 91.31 300 LYS A CA 1
ATOM 2400 C C . LYS A 1 300 ? 48.338 22.911 -66.641 1.00 91.31 300 LYS A C 1
ATOM 2402 O O . LYS A 1 300 ? 48.515 23.740 -67.523 1.00 91.31 300 LYS A O 1
ATOM 2407 N N . GLU A 1 301 ? 49.321 22.176 -66.124 1.00 92.06 301 GLU A N 1
ATOM 2408 C CA . GLU A 1 301 ? 50.721 22.251 -66.573 1.00 92.06 301 GLU A CA 1
ATOM 2409 C C . GLU A 1 301 ? 50.885 21.822 -68.043 1.00 92.06 301 GLU A C 1
ATOM 2411 O O . GLU A 1 301 ? 51.595 22.469 -68.808 1.00 92.06 301 GLU A O 1
ATOM 2416 N N . LEU A 1 302 ? 50.189 20.771 -68.487 1.00 91.19 302 LEU A N 1
ATOM 2417 C CA . LEU A 1 302 ? 50.196 20.357 -69.893 1.00 91.19 302 LEU A CA 1
ATOM 2418 C C . LEU A 1 302 ? 49.518 21.387 -70.798 1.00 91.19 302 LEU A C 1
ATOM 2420 O O . LEU A 1 302 ? 50.017 21.648 -71.891 1.00 91.19 302 LEU A O 1
ATOM 2424 N N . ILE A 1 303 ? 48.413 21.997 -70.359 1.00 91.44 303 ILE A N 1
ATOM 2425 C CA . ILE A 1 303 ? 47.744 23.072 -71.104 1.00 91.44 303 ILE A CA 1
ATOM 2426 C C . ILE A 1 303 ? 48.692 24.259 -71.274 1.00 91.44 303 ILE A C 1
ATOM 2428 O O . ILE A 1 303 ? 48.829 24.750 -72.393 1.00 91.44 303 ILE A O 1
ATOM 2432 N N . THR A 1 304 ? 49.379 24.697 -70.214 1.00 91.31 304 THR A N 1
ATOM 2433 C CA . THR A 1 304 ? 50.314 25.829 -70.309 1.00 91.31 304 THR A CA 1
ATOM 2434 C C . THR A 1 304 ? 51.510 25.506 -71.201 1.00 91.31 304 THR A C 1
ATOM 2436 O O . THR A 1 304 ? 51.874 26.331 -72.038 1.00 91.31 304 THR A O 1
ATOM 2439 N N . LEU A 1 305 ? 52.084 24.301 -71.100 1.00 92.06 305 LEU A N 1
ATOM 2440 C CA . LEU A 1 305 ? 53.164 23.857 -71.991 1.00 92.06 305 LEU A CA 1
ATOM 2441 C C . LEU A 1 305 ? 52.709 23.764 -73.451 1.00 92.06 305 LEU A C 1
ATOM 2443 O O . LEU A 1 305 ? 53.430 24.204 -74.344 1.00 92.06 305 LEU A O 1
ATOM 2447 N N . THR A 1 306 ? 51.509 23.238 -73.703 1.00 89.19 306 THR A N 1
ATOM 2448 C CA . THR A 1 306 ? 50.948 23.130 -75.059 1.00 89.19 306 THR A CA 1
ATOM 2449 C C . THR A 1 306 ? 50.662 24.509 -75.643 1.00 89.19 306 THR A C 1
ATOM 2451 O O . THR A 1 306 ? 50.976 24.754 -76.804 1.00 89.19 306 THR A O 1
ATOM 2454 N N . GLN A 1 307 ? 50.118 25.435 -74.848 1.00 88.88 307 GLN A N 1
ATOM 2455 C CA . GLN A 1 307 ? 49.915 26.825 -75.260 1.00 88.88 307 GLN A CA 1
ATOM 2456 C C . GLN A 1 307 ? 51.246 27.508 -75.582 1.00 88.88 307 GLN A C 1
ATOM 2458 O O . GLN A 1 307 ? 51.360 28.107 -76.645 1.00 88.88 307 GLN A O 1
ATOM 2463 N N . ALA A 1 308 ? 52.265 27.355 -74.733 1.00 89.94 308 ALA A N 1
ATOM 2464 C CA . ALA A 1 308 ? 53.598 27.905 -74.981 1.00 89.94 308 ALA A CA 1
ATOM 2465 C C . ALA A 1 308 ? 54.278 27.283 -76.217 1.00 89.94 308 ALA A C 1
ATOM 2467 O O . ALA A 1 308 ? 54.986 27.964 -76.959 1.00 89.94 308 ALA A O 1
ATOM 2468 N N . GLY A 1 309 ? 54.071 25.986 -76.456 1.00 88.19 309 GLY A N 1
ATOM 2469 C CA . GLY A 1 309 ? 54.533 25.307 -77.665 1.00 88.19 309 GLY A CA 1
ATOM 2470 C C . GLY A 1 309 ? 53.824 25.828 -78.913 1.00 88.19 309 GLY A C 1
ATOM 2471 O O . GLY A 1 309 ? 54.480 26.138 -79.903 1.00 88.19 309 GLY A O 1
ATOM 2472 N N . ARG A 1 310 ? 52.499 26.000 -78.843 1.00 88.25 310 ARG A N 1
ATOM 2473 C CA . ARG A 1 310 ? 51.698 26.574 -79.928 1.00 88.25 310 ARG A CA 1
ATOM 2474 C C . ARG A 1 310 ? 52.138 27.993 -80.260 1.00 88.25 310 ARG A C 1
ATOM 2476 O O . ARG A 1 310 ? 52.341 28.270 -81.428 1.00 88.25 310 ARG A O 1
ATOM 2483 N N . THR A 1 311 ? 52.354 28.860 -79.270 1.00 88.88 311 THR A N 1
ATOM 2484 C CA . THR A 1 311 ? 52.821 30.231 -79.537 1.00 88.88 311 THR A CA 1
ATOM 2485 C C . THR A 1 311 ? 54.186 30.243 -80.219 1.00 88.88 311 THR A C 1
ATOM 2487 O O . THR A 1 311 ? 54.383 31.015 -81.147 1.00 88.88 311 THR A O 1
ATOM 2490 N N . LYS A 1 312 ? 55.108 29.354 -79.817 1.00 89.00 312 LYS A N 1
ATOM 2491 C CA . LYS A 1 312 ? 56.420 29.222 -80.474 1.00 89.00 312 LYS A CA 1
ATOM 2492 C C . LYS A 1 312 ? 56.315 28.700 -81.906 1.00 89.00 312 LYS A C 1
ATOM 2494 O O . LYS A 1 312 ? 57.053 29.150 -82.775 1.00 89.00 312 LYS A O 1
ATOM 2499 N N . LEU A 1 313 ? 55.432 27.731 -82.149 1.00 87.94 313 LEU A N 1
ATOM 2500 C CA . LEU A 1 313 ? 55.193 27.197 -83.490 1.00 87.94 313 LEU A CA 1
ATOM 2501 C C . LEU A 1 313 ? 54.508 28.226 -84.388 1.00 87.94 313 LEU A C 1
ATOM 2503 O O . LEU A 1 313 ? 54.936 28.379 -85.524 1.00 87.94 313 LEU A O 1
ATOM 2507 N N . ASP A 1 314 ? 53.505 28.946 -83.883 1.00 89.75 314 ASP A N 1
ATOM 2508 C CA . ASP A 1 314 ? 52.830 30.025 -84.612 1.00 89.75 314 ASP A CA 1
ATOM 2509 C C . ASP A 1 314 ? 53.837 31.131 -84.979 1.00 89.75 314 ASP A C 1
ATOM 2511 O O . ASP A 1 314 ? 53.851 31.586 -86.120 1.00 89.75 314 ASP A O 1
ATOM 2515 N N . GLU A 1 315 ? 54.738 31.503 -84.060 1.00 88.38 315 GLU A N 1
ATOM 2516 C CA . GLU A 1 315 ? 55.829 32.451 -84.326 1.00 88.38 315 GLU A CA 1
ATOM 2517 C C . GLU A 1 315 ? 56.788 31.922 -85.406 1.00 88.38 315 GLU A C 1
ATOM 2519 O O . GLU A 1 315 ? 57.013 32.590 -86.413 1.00 88.38 315 GLU A O 1
ATOM 2524 N N . SER A 1 316 ? 57.288 30.688 -85.263 1.00 88.81 316 SER A N 1
ATOM 2525 C CA . SER A 1 316 ? 58.199 30.079 -86.242 1.00 88.81 316 SER A CA 1
ATOM 2526 C C . SER A 1 316 ? 57.564 29.896 -87.623 1.00 88.81 316 SER A C 1
ATOM 2528 O O . SER A 1 316 ? 58.250 30.052 -88.633 1.00 88.81 316 SER A O 1
ATOM 2530 N N . LEU A 1 317 ? 56.280 29.537 -87.683 1.00 86.62 317 LEU A N 1
ATOM 2531 C CA . LEU A 1 317 ? 55.549 29.328 -88.929 1.00 86.62 317 LEU A CA 1
ATOM 2532 C C . LEU A 1 317 ? 55.219 30.664 -89.598 1.00 86.62 317 LEU A C 1
ATOM 2534 O O . LEU A 1 317 ? 55.303 30.755 -90.818 1.00 86.62 317 LEU A O 1
ATOM 2538 N N . SER A 1 318 ? 54.925 31.709 -88.818 1.00 87.56 318 SER A N 1
ATOM 2539 C CA . SER A 1 318 ? 54.787 33.073 -89.335 1.00 87.56 318 SER A CA 1
ATOM 2540 C C . SER A 1 318 ? 56.091 33.566 -89.965 1.00 87.56 318 SER A C 1
ATOM 2542 O O . SER A 1 318 ? 56.055 34.133 -91.058 1.00 87.56 318 SER A O 1
ATOM 2544 N N . THR A 1 319 ? 57.238 33.325 -89.324 1.00 90.31 319 THR A N 1
ATOM 2545 C CA . THR A 1 319 ? 58.550 33.668 -89.897 1.00 90.31 319 THR A CA 1
ATOM 2546 C C . THR A 1 319 ? 58.798 32.896 -91.189 1.00 90.31 319 THR A C 1
ATOM 2548 O O . THR A 1 319 ? 59.037 33.508 -92.222 1.00 90.31 319 THR A O 1
ATOM 2551 N N . ALA A 1 320 ? 58.624 31.570 -91.179 1.00 86.06 320 ALA A N 1
ATOM 2552 C CA . ALA A 1 320 ? 58.833 30.745 -92.370 1.00 86.06 320 ALA A CA 1
ATOM 2553 C C . ALA A 1 320 ? 57.894 31.116 -93.534 1.00 86.06 320 ALA A C 1
ATOM 2555 O O . ALA A 1 320 ? 58.309 31.089 -94.689 1.00 86.06 320 ALA A O 1
ATOM 2556 N N . LEU A 1 321 ? 56.634 31.474 -93.251 1.00 87.00 321 LEU A N 1
ATOM 2557 C CA . LEU A 1 321 ? 55.710 31.988 -94.267 1.00 87.00 321 LEU A CA 1
ATOM 2558 C C . LEU A 1 321 ? 56.189 33.319 -94.845 1.00 87.00 321 LEU A C 1
ATOM 2560 O O . LEU A 1 321 ? 56.094 33.512 -96.053 1.00 87.00 321 LEU A O 1
ATOM 2564 N N . THR A 1 322 ? 56.720 34.208 -94.006 1.00 89.69 322 THR A N 1
ATOM 2565 C CA . THR A 1 322 ? 57.262 35.500 -94.447 1.00 89.69 322 THR A CA 1
ATOM 2566 C C . THR A 1 322 ? 58.470 35.294 -95.362 1.00 89.69 322 THR A C 1
ATOM 2568 O O . THR A 1 322 ? 58.497 35.849 -96.459 1.00 89.69 322 THR A O 1
ATOM 2571 N N . ASP A 1 323 ? 59.403 34.422 -94.971 1.00 89.19 323 ASP A N 1
ATOM 2572 C CA . ASP A 1 323 ? 60.584 34.082 -95.774 1.00 89.19 323 ASP A CA 1
ATOM 2573 C C . ASP A 1 323 ? 60.186 33.449 -97.119 1.00 89.19 323 ASP A C 1
ATOM 2575 O O . ASP A 1 323 ? 60.740 33.770 -98.170 1.00 89.19 323 ASP A O 1
ATOM 2579 N N . LEU A 1 324 ? 59.189 32.558 -97.119 1.00 84.94 324 LEU A N 1
ATOM 2580 C CA . LEU A 1 324 ? 58.721 31.888 -98.335 1.00 84.94 324 LEU A CA 1
ATOM 2581 C C . LEU A 1 324 ? 57.950 32.846 -99.258 1.00 84.94 324 LEU A C 1
ATOM 2583 O O . LEU A 1 324 ? 58.053 32.746 -100.483 1.00 84.94 324 LEU A O 1
ATOM 2587 N N . GLU A 1 325 ? 57.205 33.801 -98.696 1.00 88.38 325 GLU A N 1
ATOM 2588 C CA . GLU A 1 325 ? 56.621 34.904 -99.461 1.00 88.38 325 GLU A CA 1
ATOM 2589 C C . GLU A 1 325 ? 57.695 35.798 -100.087 1.00 88.38 325 GLU A C 1
ATOM 2591 O O . GLU A 1 325 ? 57.529 36.219 -101.235 1.00 88.38 325 GLU A O 1
ATOM 2596 N N . GLU A 1 326 ? 58.788 36.070 -99.374 1.00 89.25 326 GLU A N 1
ATOM 2597 C CA . GLU A 1 326 ? 59.927 36.830 -99.891 1.00 89.25 326 GLU A CA 1
ATOM 2598 C C . GLU A 1 326 ? 60.612 36.082 -101.042 1.00 89.25 326 GLU A C 1
ATOM 2600 O O . GLU A 1 326 ? 60.704 36.621 -102.147 1.00 89.25 326 GLU A O 1
ATOM 2605 N N . GLN A 1 327 ? 60.936 34.798 -100.858 1.00 87.50 327 GLN A N 1
ATOM 2606 C CA . GLN A 1 327 ? 61.482 33.946 -101.924 1.00 87.50 327 GLN A CA 1
ATOM 2607 C C . GLN A 1 327 ? 60.561 33.869 -103.144 1.00 87.50 327 GLN A C 1
ATOM 2609 O O . GLN A 1 327 ? 61.019 33.901 -104.289 1.00 87.50 327 GLN A O 1
ATOM 2614 N N . ARG A 1 328 ? 59.242 33.784 -102.934 1.00 88.44 328 ARG A N 1
ATOM 2615 C CA . ARG A 1 328 ? 58.278 33.793 -104.039 1.00 88.44 328 ARG A CA 1
ATOM 2616 C C . ARG A 1 328 ? 58.325 35.115 -104.807 1.00 88.44 328 ARG A C 1
ATOM 2618 O O . ARG A 1 328 ? 58.252 35.086 -106.036 1.00 88.44 328 ARG A O 1
ATOM 2625 N N . ARG A 1 329 ? 58.441 36.256 -104.116 1.00 88.38 329 ARG A N 1
ATOM 2626 C CA . ARG A 1 329 ? 58.592 37.570 -104.767 1.00 88.38 329 ARG A CA 1
ATOM 2627 C C . ARG A 1 329 ? 59.890 37.639 -105.566 1.00 88.38 329 ARG A C 1
ATOM 2629 O O . ARG A 1 329 ? 59.843 38.076 -106.713 1.00 88.38 329 ARG A O 1
ATOM 2636 N N . GLU A 1 330 ? 61.004 37.165 -105.014 1.00 89.88 330 GLU A N 1
ATOM 2637 C CA . GLU A 1 330 ? 62.288 37.101 -105.726 1.00 89.88 330 GLU A CA 1
ATOM 2638 C C . GLU A 1 330 ? 62.204 36.225 -106.981 1.00 89.88 330 GLU A C 1
ATOM 2640 O O . GLU A 1 330 ? 62.596 36.651 -108.068 1.00 89.88 330 GLU A O 1
ATOM 2645 N N . TYR A 1 331 ? 61.630 35.023 -106.869 1.00 84.94 331 TYR A N 1
ATOM 2646 C CA . TYR A 1 331 ? 61.457 34.132 -108.017 1.00 84.94 331 TYR A CA 1
ATOM 2647 C C . TYR A 1 331 ? 60.579 34.767 -109.097 1.00 84.94 331 TYR A C 1
ATOM 2649 O O . TYR A 1 331 ? 60.861 34.638 -110.287 1.00 84.94 331 TYR A O 1
ATOM 2657 N N . GLN A 1 332 ? 59.529 35.486 -108.697 1.00 88.12 332 GLN A N 1
ATOM 2658 C CA . GLN A 1 332 ? 58.661 36.189 -109.633 1.00 88.12 332 GLN A CA 1
ATOM 2659 C C . GLN A 1 332 ? 59.390 37.340 -110.341 1.00 88.12 332 GLN A C 1
ATOM 2661 O O . GLN A 1 332 ? 59.252 37.474 -111.555 1.00 88.12 332 GLN A O 1
ATOM 2666 N N . GLN A 1 333 ? 60.236 38.094 -109.632 1.00 87.06 333 GLN A N 1
ATOM 2667 C CA . GLN A 1 333 ? 61.106 39.104 -110.246 1.00 87.06 333 GLN A CA 1
ATOM 2668 C C . GLN A 1 333 ? 62.093 38.482 -111.241 1.00 87.06 333 GLN A C 1
ATOM 2670 O O . GLN A 1 333 ? 62.241 38.980 -112.357 1.00 87.06 333 GLN A O 1
ATOM 2675 N N . LEU A 1 334 ? 62.744 37.374 -110.874 1.00 89.00 334 LEU A N 1
ATOM 2676 C CA . LEU A 1 334 ? 63.649 36.649 -111.771 1.00 89.00 334 LEU A CA 1
ATOM 2677 C C . LEU A 1 334 ? 62.915 36.101 -113.000 1.00 89.00 334 LEU A C 1
ATOM 2679 O O . LEU A 1 334 ? 63.443 36.150 -114.111 1.00 89.00 334 LEU A O 1
ATOM 2683 N N . TRP A 1 335 ? 61.687 35.609 -112.828 1.00 85.69 335 TRP A N 1
ATOM 2684 C CA . TRP A 1 335 ? 60.858 35.134 -113.932 1.00 85.69 335 TRP A CA 1
ATOM 2685 C C . TRP A 1 335 ? 60.463 36.271 -114.883 1.00 85.69 335 TRP A C 1
ATOM 2687 O O . TRP A 1 335 ? 60.547 36.104 -116.100 1.00 85.69 335 TRP A O 1
ATOM 2697 N N . GLU A 1 336 ? 60.098 37.441 -114.353 1.00 87.12 336 GLU A N 1
ATOM 2698 C CA . GLU A 1 336 ? 59.837 38.643 -115.156 1.00 87.12 336 GLU A CA 1
ATOM 2699 C C . GLU A 1 336 ? 61.085 39.085 -115.936 1.00 87.12 336 GLU A C 1
ATOM 2701 O O . GLU A 1 336 ? 60.994 39.374 -117.133 1.00 87.12 336 GLU A O 1
ATOM 2706 N N . GLN A 1 337 ? 62.263 39.062 -115.305 1.00 87.50 337 GLN A N 1
ATOM 2707 C CA . GLN A 1 337 ? 63.536 39.350 -115.976 1.00 87.50 337 GLN A CA 1
ATOM 2708 C C . GLN A 1 337 ? 63.849 38.335 -117.081 1.00 87.50 337 GLN A C 1
ATOM 2710 O O . GLN A 1 337 ? 64.260 38.725 -118.175 1.00 87.50 337 GLN A O 1
ATOM 2715 N N . LEU A 1 338 ? 63.623 37.041 -116.835 1.00 86.25 338 LEU A N 1
ATOM 2716 C CA . LEU A 1 338 ? 63.808 35.996 -117.840 1.00 86.25 338 LEU A CA 1
ATOM 2717 C C . LEU A 1 338 ? 62.861 36.194 -119.028 1.00 86.25 338 LEU A C 1
ATOM 2719 O O . LEU A 1 338 ? 63.299 36.097 -120.171 1.00 86.25 338 LEU A O 1
ATOM 2723 N N . GLN A 1 339 ? 61.586 36.508 -118.783 1.00 85.12 339 GLN A N 1
ATOM 2724 C CA . GLN A 1 339 ? 60.627 36.815 -119.850 1.00 85.12 339 GLN A CA 1
ATOM 2725 C C . GLN A 1 339 ? 61.058 38.034 -120.668 1.00 85.12 339 GLN A C 1
ATOM 2727 O O . GLN A 1 339 ? 61.019 37.985 -121.899 1.00 85.12 339 GLN A O 1
ATOM 2732 N N . ALA A 1 340 ? 61.530 39.098 -120.015 1.00 85.38 340 ALA A N 1
ATOM 2733 C CA . ALA A 1 340 ? 62.096 40.254 -120.706 1.00 85.38 340 ALA A CA 1
ATOM 2734 C C . ALA A 1 340 ? 63.325 39.865 -121.552 1.00 85.38 340 ALA A C 1
ATOM 2736 O O . ALA A 1 340 ? 63.449 40.299 -122.699 1.00 85.38 340 ALA A O 1
ATOM 2737 N N . GLY A 1 341 ? 64.190 38.989 -121.031 1.00 84.81 341 GLY A N 1
ATOM 2738 C CA . GLY A 1 341 ? 65.332 38.428 -121.753 1.00 84.81 341 GLY A CA 1
ATOM 2739 C C . GLY A 1 341 ? 64.927 37.589 -122.969 1.00 84.81 341 GLY A C 1
ATOM 2740 O O . GLY A 1 341 ? 65.488 37.772 -124.046 1.00 84.81 341 GLY A O 1
ATOM 2741 N N . ILE A 1 342 ? 63.912 36.728 -122.840 1.00 83.00 342 ILE A N 1
ATOM 2742 C CA . ILE A 1 342 ? 63.354 35.944 -123.955 1.00 83.00 342 ILE A CA 1
ATOM 2743 C C . ILE A 1 342 ? 62.771 36.876 -125.019 1.00 83.00 342 ILE A C 1
ATOM 2745 O O . ILE A 1 342 ? 63.014 36.678 -126.207 1.00 83.00 342 ILE A O 1
ATOM 2749 N N . GLN A 1 343 ? 62.039 37.920 -124.624 1.00 84.06 343 GLN A N 1
ATOM 2750 C CA . GLN A 1 343 ? 61.525 38.909 -125.574 1.00 84.06 343 GLN A CA 1
ATOM 2751 C C . GLN A 1 343 ? 62.656 39.638 -126.309 1.00 84.06 343 GLN A C 1
ATOM 2753 O O . GLN A 1 343 ? 62.565 39.825 -127.522 1.00 84.06 343 GLN A O 1
ATOM 2758 N N . ALA A 1 344 ? 63.723 40.021 -125.605 1.00 83.50 344 ALA A N 1
ATOM 2759 C CA . ALA A 1 344 ? 64.899 40.631 -126.217 1.00 83.50 344 ALA A CA 1
ATOM 2760 C C . ALA A 1 344 ? 65.613 39.665 -127.177 1.00 83.50 344 ALA A C 1
ATOM 2762 O O . ALA A 1 344 ? 65.964 40.060 -128.286 1.00 83.50 344 ALA A O 1
ATOM 2763 N N . PHE A 1 345 ? 65.762 38.393 -126.797 1.00 84.69 345 PHE A N 1
ATOM 2764 C CA . PHE A 1 345 ? 66.341 37.360 -127.655 1.00 84.69 345 PHE A CA 1
ATOM 2765 C C . PHE A 1 345 ? 65.496 37.114 -128.908 1.00 84.69 345 PHE A C 1
ATOM 2767 O O . PHE A 1 345 ? 66.039 37.051 -130.004 1.00 84.69 345 PHE A O 1
ATOM 2774 N N . ASN A 1 346 ? 64.170 37.049 -128.776 1.00 84.94 346 ASN A N 1
ATOM 2775 C CA . ASN A 1 346 ? 63.273 36.903 -129.921 1.00 84.94 346 ASN A CA 1
ATOM 2776 C C . ASN A 1 346 ? 63.375 38.106 -130.869 1.00 84.94 346 ASN A C 1
ATOM 2778 O O . ASN A 1 346 ? 63.392 37.916 -132.081 1.00 84.94 346 ASN A O 1
ATOM 2782 N N . ARG A 1 347 ? 63.492 39.337 -130.343 1.00 84.56 347 ARG A N 1
ATOM 2783 C CA . ARG A 1 347 ? 63.763 40.525 -131.175 1.00 84.56 347 ARG A CA 1
ATOM 2784 C C . ARG A 1 347 ? 65.092 40.397 -131.908 1.00 84.56 347 ARG A C 1
ATOM 2786 O O . ARG A 1 347 ? 65.122 40.576 -133.117 1.00 84.56 347 ARG A O 1
ATOM 2793 N N . TYR A 1 348 ? 66.152 40.017 -131.197 1.00 82.62 348 TYR A N 1
ATOM 2794 C CA . TYR A 1 348 ? 67.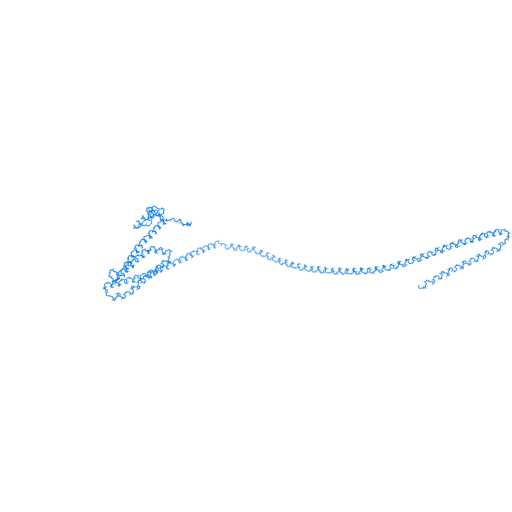460 39.778 -131.800 1.00 82.62 348 TYR A CA 1
ATOM 2795 C C . TYR A 1 348 ? 67.405 38.695 -132.887 1.00 82.62 348 TYR A C 1
ATOM 2797 O O . TYR A 1 348 ? 68.028 38.840 -133.936 1.00 82.62 348 TYR A O 1
ATOM 2805 N N . GLN A 1 349 ? 66.641 37.621 -132.674 1.00 80.19 349 GLN A N 1
ATOM 2806 C CA . GLN A 1 349 ? 66.461 36.562 -133.662 1.00 80.19 349 GLN A CA 1
ATOM 2807 C C . GLN A 1 349 ? 65.745 37.082 -134.913 1.00 80.19 349 GLN A C 1
ATOM 2809 O O . GLN A 1 349 ? 66.209 36.808 -136.015 1.00 80.19 349 GLN A O 1
ATOM 2814 N N . VAL A 1 350 ? 64.676 37.871 -134.752 1.00 82.88 350 VAL A N 1
ATOM 2815 C CA . VAL A 1 350 ? 63.979 38.521 -135.875 1.00 82.88 350 VAL A CA 1
ATOM 2816 C C . VAL A 1 350 ? 64.925 39.451 -136.635 1.00 82.88 350 VAL A C 1
ATOM 2818 O O . VAL A 1 350 ? 65.034 39.323 -137.849 1.00 82.88 350 VAL A O 1
ATOM 2821 N N . GLU A 1 351 ? 65.676 40.311 -135.942 1.00 82.88 351 GLU A N 1
ATOM 2822 C CA . GLU A 1 351 ? 66.681 41.188 -136.565 1.00 82.88 351 GLU A CA 1
ATOM 2823 C C . GLU A 1 351 ? 67.763 40.381 -137.306 1.00 82.88 351 GLU A C 1
ATOM 2825 O O . GLU A 1 351 ? 68.185 40.736 -138.407 1.00 82.88 351 GLU A O 1
ATOM 2830 N N . THR A 1 352 ? 68.201 39.255 -136.741 1.00 76.12 352 THR A N 1
ATOM 2831 C CA . THR A 1 352 ? 69.203 38.380 -137.366 1.00 76.12 352 THR A CA 1
ATOM 2832 C C . THR A 1 352 ? 68.640 37.667 -138.593 1.00 76.12 352 THR A C 1
ATOM 2834 O O . THR A 1 352 ? 69.339 37.557 -139.601 1.00 76.12 352 THR A O 1
ATOM 2837 N N . ASP A 1 353 ? 67.390 37.205 -138.549 1.00 79.44 353 ASP A N 1
ATOM 2838 C CA . ASP A 1 353 ? 66.712 36.598 -139.697 1.00 79.44 353 ASP A CA 1
ATOM 2839 C C . ASP A 1 353 ? 66.424 37.636 -140.793 1.00 79.44 353 ASP A C 1
ATOM 2841 O O . ASP A 1 353 ? 66.561 37.321 -141.977 1.00 79.44 353 ASP A O 1
ATOM 2845 N N . GLU A 1 354 ? 66.129 38.889 -140.440 1.00 80.31 354 GLU A N 1
ATOM 2846 C CA . GLU A 1 354 ? 66.055 40.008 -141.389 1.00 80.31 354 GLU A CA 1
ATOM 2847 C C . GLU A 1 354 ? 67.411 40.250 -142.065 1.00 80.31 354 GLU A C 1
ATOM 2849 O O . GLU A 1 354 ? 67.490 40.284 -143.298 1.00 80.31 354 GLU A O 1
ATOM 2854 N N . ILE A 1 355 ? 68.500 40.327 -141.290 1.00 76.06 355 ILE A N 1
ATOM 2855 C CA . ILE A 1 355 ? 69.867 40.441 -141.825 1.00 76.06 355 ILE A CA 1
ATOM 2856 C C . ILE A 1 355 ? 70.194 39.244 -142.719 1.00 76.06 355 ILE A C 1
ATOM 2858 O O . ILE A 1 355 ? 70.743 39.421 -143.807 1.00 76.06 355 ILE A O 1
ATOM 2862 N N . ARG A 1 356 ? 69.841 38.025 -142.301 1.00 76.62 356 ARG A N 1
ATOM 2863 C CA . ARG A 1 356 ? 70.062 36.797 -143.072 1.00 76.62 356 ARG A CA 1
ATOM 2864 C C . ARG A 1 356 ? 69.288 36.820 -144.379 1.00 76.62 356 ARG A C 1
ATOM 2866 O O . ARG A 1 356 ? 69.848 36.444 -145.402 1.00 76.62 356 ARG A O 1
ATOM 2873 N N . THR A 1 357 ? 68.044 37.284 -144.364 1.00 76.19 357 THR A N 1
ATOM 2874 C CA . THR A 1 357 ? 67.208 37.431 -145.561 1.00 76.19 357 THR A CA 1
ATOM 2875 C C . THR A 1 357 ? 67.807 38.471 -146.505 1.00 76.19 357 THR A C 1
ATOM 2877 O O . THR A 1 357 ? 67.920 38.210 -147.702 1.00 76.19 357 THR A O 1
ATOM 2880 N N . HIS A 1 358 ? 68.295 39.597 -145.976 1.00 76.69 358 HIS A N 1
ATOM 2881 C CA . HIS A 1 358 ? 69.052 40.587 -146.746 1.00 76.69 358 HIS A CA 1
ATOM 2882 C C . HIS A 1 358 ? 70.325 39.997 -147.366 1.00 76.69 358 HIS A C 1
ATOM 2884 O O . HIS A 1 358 ? 70.572 40.187 -148.557 1.00 76.69 358 HIS A O 1
ATOM 2890 N N . LEU A 1 359 ? 71.110 39.244 -146.594 1.00 70.94 359 LEU A N 1
ATOM 2891 C CA . LEU A 1 359 ? 72.320 38.559 -147.057 1.00 70.94 359 LEU A CA 1
ATOM 2892 C C . LEU A 1 359 ? 72.006 37.495 -148.108 1.00 70.94 359 LEU A C 1
ATOM 2894 O O . LEU A 1 359 ? 72.738 37.375 -149.085 1.00 70.94 359 LEU A O 1
ATOM 2898 N N . TYR A 1 360 ? 70.918 36.746 -147.938 1.00 75.12 360 TYR A N 1
ATOM 2899 C CA . TYR A 1 360 ? 70.482 35.722 -148.880 1.00 75.12 360 TYR A CA 1
ATOM 2900 C C . TYR A 1 360 ? 69.981 36.345 -150.184 1.00 75.12 360 TYR A C 1
ATOM 2902 O O . TYR A 1 360 ? 70.335 35.864 -151.255 1.00 75.12 360 TYR A O 1
ATOM 2910 N N . ALA A 1 361 ? 69.251 37.461 -150.119 1.00 70.62 361 ALA A N 1
ATOM 2911 C CA . ALA A 1 361 ? 68.891 38.251 -151.294 1.00 70.62 361 ALA A CA 1
ATOM 2912 C C . ALA A 1 361 ? 70.141 38.793 -152.015 1.00 70.62 361 ALA A C 1
ATOM 2914 O O . ALA A 1 361 ? 70.228 38.718 -153.241 1.00 70.62 361 ALA A O 1
ATOM 2915 N N . TYR A 1 362 ? 71.146 39.261 -151.265 1.00 70.81 362 TYR A N 1
ATOM 2916 C CA . TYR A 1 362 ? 72.435 39.700 -151.815 1.00 70.81 362 TYR A CA 1
ATOM 2917 C C . TYR A 1 362 ? 73.227 38.539 -152.440 1.00 70.81 362 TYR A C 1
ATOM 2919 O O . TYR A 1 362 ? 73.828 38.682 -153.503 1.00 70.81 362 TYR A O 1
ATOM 2927 N N . TYR A 1 363 ? 73.206 37.363 -151.809 1.00 67.50 363 TYR A N 1
ATOM 2928 C CA . TYR A 1 363 ? 73.840 36.150 -152.316 1.00 67.50 363 TYR A CA 1
ATOM 2929 C C . TYR A 1 363 ? 73.145 35.637 -153.577 1.00 67.50 363 TYR A C 1
ATOM 2931 O O . TYR A 1 363 ? 73.828 35.310 -154.539 1.00 67.50 363 TYR A O 1
ATOM 2939 N N . GLN A 1 364 ? 71.811 35.621 -153.622 1.00 62.44 364 GLN A N 1
ATOM 2940 C CA . GLN A 1 364 ? 71.060 35.267 -154.827 1.00 62.44 364 GLN A CA 1
ATOM 2941 C C . GLN A 1 364 ? 71.329 36.254 -155.966 1.00 62.44 364 GLN A C 1
ATOM 2943 O O . GLN A 1 364 ? 71.564 35.814 -157.090 1.00 62.44 364 GLN A O 1
ATOM 2948 N N . ALA A 1 365 ? 71.412 37.559 -155.675 1.00 63.22 365 ALA A N 1
ATOM 2949 C CA . ALA A 1 365 ? 71.854 38.559 -156.648 1.00 63.22 365 ALA A CA 1
ATOM 2950 C C . ALA A 1 365 ? 73.271 38.250 -157.178 1.00 63.22 365 ALA A C 1
ATOM 2952 O O . ALA A 1 365 ? 73.499 38.269 -158.391 1.00 63.22 365 ALA A O 1
ATOM 2953 N N . ASN A 1 366 ? 74.197 37.857 -156.299 1.00 57.81 366 ASN A N 1
ATOM 2954 C CA . ASN A 1 366 ? 75.530 37.379 -156.683 1.00 57.81 366 ASN A CA 1
ATOM 2955 C C . ASN A 1 366 ? 75.507 36.047 -157.452 1.00 57.81 366 ASN A C 1
ATOM 2957 O O . ASN A 1 366 ? 76.340 35.834 -158.333 1.00 57.81 366 ASN A O 1
ATOM 2961 N N . GLN A 1 367 ? 74.559 35.152 -157.179 1.00 56.06 367 GLN A N 1
ATOM 2962 C CA . GLN A 1 367 ? 74.408 33.876 -157.877 1.00 56.06 367 GLN A CA 1
ATOM 2963 C C . GLN A 1 367 ? 73.955 34.090 -159.331 1.00 56.06 367 GLN A C 1
ATOM 2965 O O . GLN A 1 367 ? 74.464 33.415 -160.226 1.00 56.06 367 GLN A O 1
ATOM 2970 N N . THR A 1 368 ? 73.102 35.089 -159.597 1.00 57.09 368 THR A N 1
ATOM 2971 C CA . THR A 1 368 ? 72.792 35.557 -160.964 1.00 57.09 368 THR A CA 1
ATOM 2972 C C . THR A 1 368 ? 74.010 36.139 -161.686 1.00 57.09 368 THR A C 1
ATOM 2974 O O . THR A 1 368 ? 74.160 35.929 -162.886 1.00 57.09 368 THR A O 1
ATOM 2977 N N . ILE A 1 369 ? 74.918 36.809 -160.967 1.00 54.12 369 ILE A N 1
ATOM 2978 C CA . ILE A 1 369 ? 76.185 37.319 -161.527 1.00 54.12 369 ILE A CA 1
ATOM 2979 C C . ILE A 1 369 ? 77.176 36.165 -161.794 1.00 54.12 369 ILE A C 1
ATOM 2981 O O . ILE A 1 369 ? 77.948 36.201 -162.751 1.00 54.12 369 ILE A O 1
ATOM 2985 N N . SER A 1 370 ? 77.112 35.093 -161.001 1.00 46.94 370 SER A N 1
ATOM 2986 C CA . SER A 1 370 ? 78.018 33.936 -161.081 1.00 46.94 370 SER A CA 1
ATOM 2987 C C . SER A 1 370 ? 77.741 32.997 -162.265 1.00 46.94 370 SER A C 1
ATOM 2989 O O . SER A 1 370 ? 78.581 32.161 -162.587 1.00 46.94 370 SER A O 1
ATOM 2991 N N . GLN A 1 371 ? 76.602 33.133 -162.955 1.00 50.53 371 GLN A N 1
ATOM 2992 C CA . GLN A 1 371 ? 76.270 32.329 -164.142 1.00 50.53 371 GLN A CA 1
ATOM 2993 C C . GLN A 1 371 ? 77.024 32.758 -165.418 1.00 50.53 371 GLN A C 1
ATOM 2995 O O . GLN A 1 371 ? 76.861 32.123 -166.458 1.00 50.53 371 GLN A O 1
ATOM 3000 N N . GLN A 1 372 ? 77.860 33.804 -165.359 1.00 50.53 372 GLN A N 1
ATOM 3001 C CA . GLN A 1 372 ? 78.546 34.360 -166.531 1.00 50.53 372 GLN A CA 1
ATOM 3002 C C . GLN A 1 372 ? 80.069 34.176 -166.593 1.00 50.53 372 GLN A C 1
ATOM 3004 O O . GLN A 1 372 ? 80.651 34.651 -167.563 1.00 50.53 372 GLN A O 1
ATOM 3009 N N . LEU A 1 373 ? 80.736 33.463 -165.672 1.00 42.88 373 LEU A N 1
ATOM 3010 C CA . LEU A 1 373 ? 82.168 33.151 -165.844 1.00 42.88 373 LEU A CA 1
ATOM 3011 C C . LEU A 1 373 ? 82.583 31.759 -165.320 1.00 42.88 373 LEU A C 1
ATOM 3013 O O . LEU A 1 373 ? 82.037 31.286 -164.325 1.00 42.88 373 LEU A O 1
ATOM 3017 N N . PRO A 1 374 ? 83.544 31.089 -165.991 1.00 44.75 374 PRO A N 1
ATOM 3018 C CA . PRO A 1 374 ? 83.829 29.667 -165.820 1.00 44.75 374 PRO A CA 1
ATOM 3019 C C . PRO A 1 374 ? 84.724 29.410 -164.599 1.00 44.75 374 PRO A C 1
ATOM 3021 O O . PRO A 1 374 ? 85.852 29.896 -164.524 1.00 44.75 374 PRO A O 1
ATOM 3024 N N . ILE A 1 375 ? 84.208 28.633 -163.644 1.00 47.34 375 ILE A N 1
ATOM 3025 C CA . ILE A 1 375 ? 84.873 28.280 -162.384 1.00 47.34 375 ILE A CA 1
ATOM 3026 C C . ILE A 1 375 ? 85.566 26.917 -162.514 1.00 47.34 375 ILE A C 1
ATOM 3028 O O . ILE A 1 375 ? 84.965 25.926 -162.927 1.00 47.34 375 ILE A O 1
ATOM 3032 N N . ASP A 1 376 ? 86.836 26.879 -162.114 1.00 54.66 376 ASP A N 1
ATOM 3033 C CA . ASP A 1 376 ? 87.679 25.687 -162.017 1.00 54.66 376 ASP A CA 1
ATOM 3034 C C . ASP A 1 376 ? 87.347 24.893 -160.735 1.00 54.66 376 ASP A C 1
ATOM 3036 O O . ASP A 1 376 ? 87.794 25.211 -159.626 1.00 54.66 376 ASP A O 1
ATOM 3040 N N . TYR A 1 377 ? 86.501 23.870 -160.889 1.00 54.41 377 TYR A N 1
ATOM 3041 C CA . TYR A 1 377 ? 85.931 23.049 -159.812 1.00 54.41 377 TYR A CA 1
ATOM 3042 C C . TYR A 1 377 ? 86.971 22.325 -158.933 1.00 54.41 377 TYR A C 1
ATOM 3044 O O . TYR A 1 377 ? 86.640 21.912 -157.818 1.00 54.41 377 TYR A O 1
ATOM 3052 N N . GLN A 1 378 ? 88.232 22.192 -159.366 1.00 55.94 378 GLN A N 1
ATOM 3053 C CA . GLN A 1 378 ? 89.256 21.507 -158.567 1.00 55.94 378 GLN A CA 1
ATOM 3054 C C . GLN A 1 378 ? 89.726 22.317 -157.351 1.00 55.94 378 GLN A C 1
ATOM 3056 O O . GLN A 1 378 ? 89.963 21.739 -156.289 1.00 55.94 378 GLN A O 1
ATOM 3061 N N . LYS A 1 379 ? 89.808 23.652 -157.451 1.00 57.47 379 LYS A N 1
ATOM 3062 C CA . LYS A 1 379 ? 90.206 24.502 -156.311 1.00 57.47 379 LYS A CA 1
ATOM 3063 C C . LYS A 1 379 ? 89.115 24.607 -155.249 1.00 57.47 379 LYS A C 1
ATOM 3065 O O . LYS A 1 379 ? 89.419 24.668 -154.061 1.00 57.47 379 LYS A O 1
ATOM 3070 N N . VAL A 1 380 ? 87.853 24.602 -155.673 1.00 58.06 380 VAL A N 1
ATOM 3071 C CA . VAL A 1 380 ? 86.699 24.728 -154.771 1.00 58.06 380 VAL A CA 1
ATOM 3072 C C . VAL A 1 380 ? 86.561 23.488 -153.885 1.00 58.06 380 VAL A C 1
ATOM 3074 O O . VAL A 1 380 ? 86.389 23.627 -152.678 1.00 58.06 380 VAL A O 1
ATOM 3077 N N . ASN A 1 381 ? 86.755 22.285 -154.435 1.00 57.09 381 ASN A N 1
ATOM 3078 C CA . ASN A 1 381 ? 86.712 21.056 -153.636 1.00 57.09 381 ASN A CA 1
ATOM 3079 C C . ASN A 1 381 ? 87.854 20.952 -152.613 1.00 57.09 381 ASN A C 1
ATOM 3081 O O . ASN A 1 381 ? 87.628 20.464 -151.508 1.00 57.09 381 ASN A O 1
ATOM 3085 N N . ALA A 1 382 ? 89.052 21.456 -152.928 1.00 65.06 382 ALA A N 1
ATOM 3086 C CA . ALA A 1 382 ? 90.157 21.483 -151.966 1.00 65.06 382 ALA A CA 1
ATOM 3087 C C . ALA A 1 382 ? 89.859 22.410 -150.770 1.00 65.06 382 ALA A C 1
ATOM 3089 O O . ALA A 1 382 ? 90.183 22.087 -149.626 1.00 65.06 382 ALA A O 1
ATOM 3090 N N . ILE A 1 383 ? 89.190 23.542 -151.014 1.00 65.88 383 ILE A N 1
ATOM 3091 C CA . ILE A 1 383 ? 88.786 24.474 -149.953 1.00 65.88 383 ILE A CA 1
ATOM 3092 C C . ILE A 1 383 ? 87.644 23.881 -149.117 1.00 65.88 383 ILE A C 1
ATOM 3094 O O . ILE A 1 383 ? 87.691 23.981 -147.894 1.00 65.88 383 ILE A O 1
ATOM 3098 N N . ILE A 1 384 ? 86.671 23.203 -149.739 1.00 66.06 384 ILE A N 1
ATOM 3099 C CA . ILE A 1 384 ? 85.582 22.521 -149.018 1.00 66.06 384 ILE A CA 1
ATOM 3100 C C . ILE A 1 384 ? 86.139 21.443 -148.079 1.00 66.06 384 ILE A C 1
ATOM 3102 O O . ILE A 1 384 ? 85.791 21.443 -146.901 1.00 66.06 384 ILE A O 1
ATOM 3106 N N . GLN A 1 385 ? 87.085 20.616 -148.536 1.00 66.50 385 GLN A N 1
ATOM 3107 C CA . GLN A 1 385 ? 87.734 19.623 -147.666 1.00 66.50 385 GLN A CA 1
ATOM 3108 C C . GLN A 1 385 ? 88.532 20.261 -146.518 1.00 66.50 385 GLN A C 1
ATOM 3110 O O . GLN A 1 385 ? 88.590 19.713 -145.418 1.00 66.50 385 GLN A O 1
ATOM 3115 N N . THR A 1 386 ? 89.117 21.443 -146.739 1.00 71.56 386 THR A N 1
ATOM 3116 C CA . THR A 1 386 ? 89.835 22.179 -145.684 1.00 71.56 386 THR A CA 1
ATOM 3117 C C . THR A 1 386 ? 88.866 22.752 -144.640 1.00 71.56 386 THR A C 1
ATOM 3119 O O . THR A 1 386 ? 89.156 22.732 -143.445 1.00 71.56 386 THR A O 1
ATOM 3122 N N . ILE A 1 387 ? 87.693 23.229 -145.069 1.00 69.94 387 ILE A N 1
ATOM 3123 C CA . ILE A 1 387 ? 86.645 23.743 -144.174 1.00 69.94 387 ILE A CA 1
ATOM 3124 C C . ILE A 1 387 ? 86.023 22.605 -143.355 1.00 69.94 387 ILE A C 1
ATOM 3126 O O . ILE A 1 387 ? 85.836 22.766 -142.151 1.00 69.94 387 ILE A O 1
ATOM 3130 N N . GLU A 1 388 ? 85.765 21.447 -143.967 1.00 69.75 388 GLU A N 1
ATOM 3131 C CA . GLU A 1 388 ? 85.253 20.266 -143.257 1.00 69.75 388 GLU A CA 1
ATOM 3132 C C . GLU A 1 388 ? 86.235 19.767 -142.186 1.00 69.75 388 GLU A C 1
ATOM 3134 O O . GLU A 1 388 ? 85.816 19.428 -141.079 1.00 69.75 388 GLU A O 1
ATOM 3139 N N . HIS A 1 389 ? 87.544 19.800 -142.463 1.00 74.94 389 HIS A N 1
ATOM 3140 C CA . HIS A 1 389 ? 88.561 19.446 -141.470 1.00 74.94 389 HIS A CA 1
ATOM 3141 C C . HIS A 1 389 ? 88.593 20.427 -140.287 1.00 74.94 389 HIS A C 1
ATOM 3143 O O . HIS A 1 389 ? 88.614 20.002 -139.132 1.00 74.94 389 HIS A O 1
ATOM 3149 N N . ASN A 1 390 ? 88.526 21.734 -140.558 1.00 74.56 390 ASN A N 1
ATOM 3150 C CA . ASN A 1 390 ? 88.543 22.758 -139.509 1.00 74.56 390 ASN A CA 1
ATOM 3151 C C . ASN A 1 390 ? 87.270 22.744 -138.647 1.00 74.56 390 ASN A C 1
ATOM 3153 O O . ASN A 1 390 ? 87.348 22.968 -137.440 1.00 74.56 390 ASN A O 1
ATOM 3157 N N . LEU A 1 391 ? 86.105 22.452 -139.238 1.00 72.75 391 LEU A N 1
ATOM 3158 C CA . LEU A 1 391 ? 84.852 22.301 -138.490 1.00 72.75 391 LEU A CA 1
ATOM 3159 C C . LEU A 1 391 ? 84.897 21.090 -137.551 1.00 72.75 391 LEU A C 1
ATOM 3161 O O . LEU A 1 391 ? 84.530 21.218 -136.385 1.00 72.75 391 LEU A O 1
ATOM 3165 N N . ALA A 1 392 ? 85.437 19.954 -138.007 1.00 71.50 392 ALA A N 1
ATOM 3166 C CA . ALA A 1 392 ? 85.641 18.789 -137.145 1.00 71.50 392 ALA A CA 1
ATOM 3167 C C . ALA A 1 392 ? 86.602 19.087 -135.976 1.00 71.50 392 ALA A C 1
ATOM 3169 O O . ALA A 1 392 ? 86.423 18.568 -134.872 1.00 71.50 392 ALA A O 1
ATOM 3170 N N . GLN A 1 393 ? 87.598 19.951 -136.197 1.00 74.19 393 GLN A N 1
ATOM 3171 C CA . GLN A 1 393 ? 88.541 20.366 -135.160 1.00 74.19 393 GLN A CA 1
ATOM 3172 C C . GLN A 1 393 ? 87.890 21.294 -134.118 1.00 74.19 393 GLN A C 1
ATOM 3174 O O . GLN A 1 393 ? 88.083 21.100 -132.916 1.00 74.19 393 GLN A O 1
ATOM 3179 N N . LEU A 1 394 ? 87.054 22.242 -134.557 1.00 74.06 394 LEU A N 1
ATOM 3180 C CA . LEU A 1 394 ? 86.280 23.126 -133.674 1.00 74.06 394 LEU A CA 1
ATOM 3181 C C . LEU A 1 394 ? 85.256 22.359 -132.829 1.00 74.06 394 LEU A C 1
ATOM 3183 O O . LEU A 1 394 ? 85.131 22.629 -131.634 1.00 74.06 394 LEU A O 1
ATOM 3187 N N . ASP A 1 395 ? 84.574 21.361 -133.396 1.00 72.94 395 ASP A N 1
ATOM 3188 C CA . ASP A 1 395 ? 83.660 20.501 -132.630 1.00 72.94 395 ASP A CA 1
ATOM 3189 C C . ASP A 1 395 ? 84.400 19.724 -131.529 1.00 72.94 395 ASP A C 1
ATOM 3191 O O . ASP A 1 395 ? 83.890 19.549 -130.416 1.00 72.94 395 ASP A O 1
ATOM 3195 N N . GLN A 1 396 ? 85.643 19.313 -131.796 1.00 73.06 396 GLN A N 1
ATOM 3196 C CA . GLN A 1 396 ? 86.491 18.652 -130.809 1.00 73.06 396 GLN A CA 1
ATOM 3197 C C . GLN A 1 396 ? 86.942 19.615 -129.695 1.00 73.06 396 GLN A C 1
ATOM 3199 O O . GLN A 1 396 ? 86.964 19.232 -128.520 1.00 73.06 396 GLN A O 1
ATOM 3204 N N . GLU A 1 397 ? 87.244 20.872 -130.027 1.00 75.62 397 GLU A N 1
ATOM 3205 C CA . GLU A 1 397 ? 87.574 21.915 -129.048 1.00 75.62 397 GLU A CA 1
ATOM 3206 C C . GLU A 1 397 ? 86.370 22.305 -128.183 1.00 75.62 397 GLU A C 1
ATOM 3208 O O . GLU A 1 397 ? 86.503 22.402 -126.961 1.00 75.62 397 GLU A O 1
ATOM 3213 N N . ILE A 1 398 ? 85.175 22.424 -128.768 1.00 75.06 398 ILE A N 1
ATOM 3214 C CA . ILE A 1 398 ? 83.932 22.694 -128.027 1.00 75.06 398 ILE A CA 1
ATOM 3215 C C . ILE A 1 398 ? 83.599 21.528 -127.085 1.00 75.06 398 ILE A C 1
ATOM 3217 O O . ILE A 1 398 ? 83.226 21.749 -125.928 1.00 75.06 398 ILE A O 1
ATOM 3221 N N . ALA A 1 399 ? 83.783 20.280 -127.528 1.00 70.25 399 ALA A N 1
ATOM 3222 C CA . ALA A 1 399 ? 83.599 19.105 -126.676 1.00 70.25 399 ALA A CA 1
ATOM 3223 C C . ALA A 1 399 ? 84.603 19.060 -125.507 1.00 70.25 399 ALA A C 1
ATOM 3225 O O . ALA A 1 399 ? 84.256 18.626 -124.403 1.00 70.25 399 ALA A O 1
ATOM 3226 N N . ASN A 1 400 ? 85.837 19.526 -125.722 1.00 74.75 400 ASN A N 1
ATOM 3227 C CA . ASN A 1 400 ? 86.849 19.626 -124.671 1.00 74.75 400 ASN A CA 1
ATOM 3228 C C . ASN A 1 400 ? 86.560 20.785 -123.698 1.00 74.75 400 ASN A C 1
ATOM 3230 O O . ASN A 1 400 ? 86.685 20.600 -122.486 1.00 74.75 400 ASN A O 1
ATOM 3234 N N . ALA A 1 401 ? 86.093 21.935 -124.194 1.00 69.25 401 ALA A N 1
ATOM 3235 C CA . ALA A 1 401 ? 85.682 23.071 -123.368 1.00 69.25 401 ALA A CA 1
ATOM 3236 C C . ALA A 1 401 ? 84.467 22.734 -122.482 1.00 69.25 401 ALA A C 1
ATOM 3238 O O . ALA A 1 401 ? 84.447 23.090 -121.303 1.00 69.25 401 ALA A O 1
ATOM 3239 N N . ARG A 1 402 ? 83.492 21.966 -122.996 1.00 67.12 402 ARG A N 1
ATOM 3240 C CA . ARG A 1 402 ? 82.365 21.451 -122.192 1.00 67.12 402 ARG A CA 1
ATOM 3241 C C . ARG A 1 402 ? 82.826 20.522 -121.068 1.00 67.12 402 ARG A C 1
ATOM 3243 O O . ARG A 1 402 ? 82.396 20.699 -119.932 1.00 67.12 402 ARG A O 1
ATOM 3250 N N . ARG A 1 403 ? 83.762 19.605 -121.345 1.00 67.25 403 ARG A N 1
ATOM 3251 C CA . ARG A 1 403 ? 84.356 18.737 -120.308 1.00 67.25 403 ARG A CA 1
ATOM 3252 C C . ARG A 1 403 ? 85.101 19.530 -119.228 1.00 67.25 403 ARG A C 1
ATOM 3254 O O . ARG A 1 403 ? 85.029 19.171 -118.056 1.00 67.25 403 ARG A O 1
ATOM 3261 N N . GLN A 1 404 ? 85.783 20.618 -119.590 1.00 67.88 404 GLN A N 1
ATOM 3262 C CA . GLN A 1 404 ? 86.433 21.501 -118.612 1.00 67.88 404 GLN A CA 1
ATOM 3263 C C . GLN A 1 404 ? 85.424 22.305 -117.778 1.00 67.88 404 GLN A C 1
ATOM 3265 O O . GLN A 1 404 ? 85.640 22.486 -116.580 1.00 67.88 404 GLN A O 1
ATOM 3270 N N . HIS A 1 405 ? 84.311 22.737 -118.375 1.00 66.44 405 HIS A N 1
ATOM 3271 C CA . HIS A 1 405 ? 83.234 23.435 -117.669 1.00 66.44 405 HIS A CA 1
ATOM 3272 C C . HIS A 1 405 ? 82.474 22.517 -116.688 1.00 66.44 405 HIS A C 1
ATOM 3274 O O . HIS A 1 405 ? 82.080 22.950 -115.608 1.00 66.44 405 HIS A O 1
ATOM 3280 N N . GLU A 1 406 ? 82.290 21.235 -117.008 1.00 60.84 406 GLU A N 1
ATOM 3281 C CA . GLU A 1 406 ? 81.711 20.264 -116.064 1.00 60.84 406 GLU A CA 1
ATOM 3282 C C . GLU A 1 406 ? 82.664 19.961 -114.890 1.00 60.84 406 GLU A C 1
ATOM 3284 O O . GLU A 1 406 ? 82.231 19.849 -113.741 1.00 60.84 406 GLU A O 1
ATOM 3289 N N . GLN A 1 407 ? 83.979 19.907 -115.138 1.00 61.53 407 GLN A N 1
ATOM 3290 C CA . GLN A 1 407 ? 84.984 19.717 -114.081 1.00 61.53 407 GLN A CA 1
ATOM 3291 C C . GLN A 1 407 ? 85.160 20.945 -113.173 1.00 61.53 407 GLN A C 1
ATOM 3293 O O . GLN A 1 407 ? 85.470 20.784 -111.989 1.00 61.53 407 GLN A O 1
ATOM 3298 N N . SER A 1 408 ? 84.962 22.165 -113.685 1.00 57.44 408 SER A N 1
ATOM 3299 C CA . SER A 1 408 ? 84.995 23.377 -112.857 1.00 57.44 408 SER A CA 1
ATOM 3300 C C . SER A 1 408 ? 83.759 23.500 -111.962 1.00 57.44 408 SER A C 1
ATOM 3302 O O . SER A 1 408 ? 83.888 23.970 -110.836 1.00 57.44 408 SER A O 1
ATOM 3304 N N . GLN A 1 409 ? 82.597 22.991 -112.386 1.00 55.09 409 GLN A N 1
ATOM 3305 C CA . GLN A 1 409 ? 81.390 22.961 -111.553 1.00 55.09 409 GLN A CA 1
ATOM 3306 C C . GLN A 1 409 ? 81.451 21.932 -110.409 1.00 55.09 409 GLN A C 1
ATOM 3308 O O . GLN A 1 409 ? 80.920 22.196 -109.333 1.00 55.09 409 GLN A O 1
ATOM 3313 N N . GLN A 1 410 ? 82.151 20.800 -110.573 1.00 54.03 410 GLN A N 1
ATOM 3314 C CA . GLN A 1 410 ? 82.336 19.828 -109.479 1.00 54.03 410 GLN A CA 1
ATOM 3315 C C . GLN A 1 410 ? 83.282 20.312 -108.365 1.00 54.03 410 GLN A C 1
ATOM 3317 O O . GLN A 1 410 ? 83.153 19.868 -107.226 1.00 54.03 410 GLN A O 1
ATOM 3322 N N . LYS A 1 411 ? 84.214 21.235 -108.649 1.00 53.50 411 LYS A N 1
ATOM 3323 C CA . LYS A 1 411 ? 85.148 21.764 -107.634 1.00 53.50 411 LYS A CA 1
ATOM 3324 C C . LYS A 1 411 ? 84.538 22.813 -106.700 1.00 53.50 411 LYS A C 1
ATOM 3326 O O . LYS A 1 411 ? 85.126 23.082 -105.658 1.00 53.50 411 LYS A O 1
ATOM 3331 N N . THR A 1 412 ? 83.370 23.365 -107.022 1.00 49.31 412 THR A N 1
ATOM 3332 C CA . THR A 1 412 ? 82.756 24.460 -106.246 1.00 49.31 412 THR A CA 1
ATOM 3333 C C . THR A 1 412 ? 81.747 23.972 -105.194 1.00 49.31 412 THR A C 1
ATOM 3335 O O . THR A 1 412 ? 81.317 24.758 -104.364 1.00 49.31 412 THR A O 1
ATOM 3338 N N . ILE A 1 413 ? 81.402 22.676 -105.157 1.00 47.50 413 ILE A N 1
ATOM 3339 C CA . ILE A 1 413 ? 80.451 22.099 -104.172 1.00 47.50 413 ILE A CA 1
ATOM 3340 C C . ILE A 1 413 ? 81.173 21.566 -102.907 1.00 47.50 413 ILE A C 1
ATOM 3342 O O . ILE A 1 413 ? 80.588 20.914 -102.050 1.00 47.50 413 ILE A O 1
ATOM 3346 N N . LEU A 1 414 ? 82.465 21.869 -102.741 1.00 45.38 414 LEU A N 1
ATOM 3347 C CA . LEU A 1 414 ? 83.219 21.605 -101.510 1.00 45.38 414 LEU A CA 1
ATOM 3348 C C . LEU A 1 414 ? 83.927 22.876 -101.040 1.00 45.38 414 LEU A C 1
ATOM 3350 O O . LEU A 1 414 ? 85.153 22.952 -101.052 1.00 45.38 414 LEU A O 1
ATOM 3354 N N . THR A 1 415 ? 83.170 23.894 -100.637 1.00 40.75 415 THR A N 1
ATOM 3355 C CA . THR A 1 415 ? 83.605 24.838 -99.593 1.00 40.75 415 THR A CA 1
ATOM 3356 C C . THR A 1 415 ? 82.430 25.682 -99.090 1.00 40.75 415 THR A C 1
ATOM 3358 O O . THR A 1 415 ? 81.871 26.458 -99.856 1.00 40.75 415 THR A O 1
ATOM 3361 N N . PHE A 1 416 ? 82.173 25.532 -97.783 1.00 37.62 416 PHE A N 1
ATOM 3362 C CA . PHE A 1 416 ? 81.237 26.234 -96.888 1.00 37.62 416 PHE A CA 1
ATOM 3363 C C . PHE A 1 416 ? 79.742 25.941 -97.023 1.00 37.62 416 PHE A C 1
ATOM 3365 O O . PHE A 1 416 ? 79.093 26.444 -97.961 1.00 37.62 416 PHE A O 1
#

pLDDT: mean 78.29, std 12.62, range [28.11, 95.56]

Secondary structure (DSSP, 8-state):
---------SEEEETTEEEETTSS-BHHHHHHHHHTT--HHHHHHHHT--HHHHHHHHHHHHHHHHHHHHHHHHHHHHHHHHHHHHHHTSSSGGGSTTTTTHHHHHHHHHHHHHHHHS-HHHHHHHHHH-HHHHHHHHHHHHHHHHHHHHHHHHHHHHHHHS---HHHHHHHHHHHHHHHHHHHHHHHHHHHHHHHHHHHHHHHHHHHHHHHHHHHHHHHHHHHHHHHHS-HHHHHHHHHHHHHHHHHHHHHHHHHHHHHHHHHHHHHHHHHHHHHHHHHHHHHHHHHHHHHHHHHHHHHHHHHHHHHHHHHHHHHHHHHHHHHHHHHHHHHHHHHHHHHHHHHHHHHHHHHHHHHHHHHHHHHHHHHHHTTS---HHHHHHHHHHHHHHHHHHHHHHHHHHHHHHHHHHTTSS--